Protein AF-A0A3M5JFB7-F1 (afdb_monomer_lite)

Organism: NCBI:txid34065

Structure (mmCIF, N/CA/C/O backbone):
data_AF-A0A3M5JFB7-F1
#
_entry.id   AF-A0A3M5JFB7-F1
#
loop_
_atom_site.group_PDB
_atom_site.id
_atom_site.type_symbol
_atom_site.label_atom_id
_atom_site.label_alt_id
_atom_site.label_comp_id
_atom_site.label_asym_id
_atom_site.label_entity_id
_atom_site.label_seq_id
_atom_site.pdbx_PDB_ins_code
_atom_site.Cartn_x
_atom_site.Cartn_y
_atom_site.Cartn_z
_atom_site.occupancy
_atom_site.B_iso_or_equiv
_atom_site.auth_seq_id
_atom_site.auth_comp_id
_atom_site.auth_asym_id
_atom_site.auth_atom_id
_atom_site.pdbx_PDB_model_num
ATOM 1 N N . MET A 1 1 ? 76.768 3.483 49.525 1.00 35.38 1 MET A N 1
ATOM 2 C CA . MET A 1 1 ? 76.197 4.845 49.427 1.00 35.38 1 MET A CA 1
ATOM 3 C C . MET A 1 1 ? 74.871 4.873 50.168 1.00 35.38 1 MET A C 1
ATOM 5 O O . MET A 1 1 ? 74.187 3.862 50.223 1.00 35.38 1 MET A O 1
ATOM 9 N N . ILE A 1 2 ? 74.612 5.994 50.828 1.00 27.88 2 ILE A N 1
ATOM 10 C CA . ILE A 1 2 ? 73.601 6.254 51.861 1.00 27.88 2 ILE A CA 1
ATOM 11 C C . ILE A 1 2 ? 72.226 6.562 51.220 1.00 27.88 2 ILE A C 1
ATOM 13 O O . ILE A 1 2 ? 72.230 7.298 50.245 1.00 27.88 2 ILE A O 1
ATOM 17 N N . LYS A 1 3 ? 71.147 5.966 51.791 1.00 26.53 3 LYS A N 1
ATOM 18 C CA . LYS A 1 3 ? 69.700 6.341 51.998 1.00 26.53 3 LYS A CA 1
ATOM 19 C C . LYS A 1 3 ? 69.022 7.448 51.126 1.00 26.53 3 LYS A C 1
ATOM 21 O O . LYS A 1 3 ? 69.756 8.258 50.584 1.00 26.53 3 LYS A O 1
ATOM 26 N N . PRO A 1 4 ? 67.667 7.647 51.107 1.00 40.03 4 PRO A N 1
ATOM 27 C CA . PRO A 1 4 ? 66.578 7.046 51.913 1.00 40.03 4 PRO A CA 1
ATOM 28 C C . PRO A 1 4 ? 65.247 6.690 51.178 1.00 40.03 4 PRO A C 1
ATOM 30 O O . PRO A 1 4 ? 65.018 6.988 50.013 1.00 40.03 4 PRO A O 1
ATOM 33 N N . THR A 1 5 ? 64.405 6.047 51.990 1.00 32.56 5 THR A N 1
ATOM 34 C CA . THR A 1 5 ? 62.939 5.936 52.150 1.00 32.56 5 THR A CA 1
ATOM 35 C C . THR A 1 5 ? 61.985 7.043 51.632 1.00 32.56 5 THR A C 1
ATOM 37 O O . THR A 1 5 ? 62.375 8.201 51.542 1.00 32.56 5 THR A O 1
ATOM 40 N N . GLU A 1 6 ? 60.698 6.637 51.528 1.00 32.94 6 GLU A N 1
ATOM 41 C CA . GLU A 1 6 ? 59.408 7.391 51.560 1.00 32.94 6 GLU A CA 1
ATOM 42 C C . GLU A 1 6 ? 58.849 7.880 50.198 1.00 32.94 6 GLU A C 1
ATOM 44 O O . GLU A 1 6 ? 59.588 8.389 49.373 1.00 32.94 6 GLU A O 1
ATOM 49 N N . ALA A 1 7 ? 57.559 7.736 49.843 1.00 31.77 7 ALA A N 1
ATOM 50 C CA . ALA A 1 7 ? 56.342 7.657 50.657 1.00 31.77 7 ALA A CA 1
ATOM 51 C C . ALA A 1 7 ? 55.099 7.098 49.898 1.00 31.77 7 ALA A C 1
ATOM 53 O O . ALA A 1 7 ? 54.956 7.305 48.698 1.00 31.77 7 ALA A O 1
ATOM 54 N N . LEU A 1 8 ? 54.191 6.503 50.699 1.00 30.56 8 LEU A N 1
ATOM 55 C CA . LEU A 1 8 ? 52.705 6.483 50.650 1.00 30.56 8 LEU A CA 1
ATOM 56 C C . LEU A 1 8 ? 52.003 5.788 49.457 1.00 30.56 8 LEU A C 1
ATOM 58 O O . LEU A 1 8 ? 52.036 6.261 48.332 1.00 30.56 8 LEU A O 1
ATOM 62 N N . ASN A 1 9 ? 51.437 4.587 49.632 1.00 28.08 9 ASN A N 1
ATOM 63 C CA . ASN A 1 9 ? 50.163 4.208 50.289 1.00 28.08 9 ASN A CA 1
ATOM 64 C C . ASN A 1 9 ? 48.900 4.342 49.410 1.00 28.08 9 ASN A C 1
ATOM 66 O O . ASN A 1 9 ? 48.446 5.442 49.119 1.00 28.08 9 ASN A O 1
ATOM 70 N N . SER A 1 10 ? 48.279 3.170 49.194 1.00 29.12 10 SER A N 1
ATOM 71 C CA . SER A 1 10 ? 46.835 2.876 49.101 1.00 29.12 10 SER A CA 1
ATOM 72 C C . SER A 1 10 ? 46.009 3.490 47.962 1.00 29.12 10 SER A C 1
ATOM 74 O O . SER A 1 10 ? 45.808 4.695 47.929 1.00 29.12 10 SER A O 1
ATOM 76 N N . ILE A 1 11 ? 45.408 2.628 47.126 1.00 31.12 11 ILE A N 1
ATOM 77 C CA . ILE A 1 11 ? 43.949 2.383 47.068 1.00 31.12 11 ILE A CA 1
ATOM 78 C C . ILE A 1 11 ? 43.679 1.079 46.281 1.00 31.12 11 ILE A C 1
ATOM 80 O O . ILE A 1 11 ? 43.996 0.959 45.104 1.00 31.12 11 ILE A O 1
ATOM 84 N N . ASN A 1 12 ? 43.141 0.110 47.021 1.00 30.92 12 ASN A N 1
ATOM 85 C CA . ASN A 1 12 ? 42.198 -0.968 46.706 1.00 30.92 12 ASN A CA 1
ATOM 86 C C . ASN A 1 12 ? 42.033 -1.502 45.270 1.00 30.92 12 ASN A C 1
ATOM 88 O O . ASN A 1 12 ? 41.520 -0.842 44.369 1.00 30.92 12 ASN A O 1
ATOM 92 N N . THR A 1 13 ? 42.314 -2.802 45.177 1.00 30.84 13 THR A N 1
ATOM 93 C CA . THR A 1 13 ? 41.571 -3.839 44.451 1.00 30.84 13 THR A CA 1
ATOM 94 C C . THR A 1 13 ? 40.073 -3.534 44.331 1.00 30.84 13 THR A C 1
ATOM 96 O O . THR A 1 13 ? 39.391 -3.362 45.341 1.00 30.84 13 THR A O 1
ATOM 99 N N . ILE A 1 14 ? 39.560 -3.535 43.101 1.00 32.59 14 ILE A N 1
ATOM 100 C CA . ILE A 1 14 ? 38.155 -3.826 42.812 1.00 32.59 14 ILE A CA 1
ATOM 101 C C . ILE A 1 14 ? 38.156 -4.950 41.781 1.00 32.59 14 ILE A C 1
ATOM 103 O O . ILE A 1 14 ? 38.716 -4.813 40.691 1.00 32.59 14 ILE A O 1
ATOM 107 N N . ASP A 1 15 ? 37.571 -6.065 42.197 1.00 27.19 15 ASP A N 1
ATOM 108 C CA . ASP A 1 15 ? 37.317 -7.255 41.407 1.00 27.19 15 ASP A CA 1
ATOM 109 C C . ASP A 1 15 ? 36.456 -6.906 40.186 1.00 27.19 15 ASP A C 1
ATOM 111 O O . ASP A 1 15 ? 35.377 -6.325 40.301 1.00 27.19 15 ASP A O 1
ATOM 115 N N . PHE A 1 16 ? 36.947 -7.254 38.996 1.00 30.23 16 PHE A N 1
ATOM 116 C CA . PHE A 1 16 ? 36.146 -7.247 37.778 1.00 30.23 16 PHE A CA 1
ATOM 117 C C . PHE A 1 16 ? 35.227 -8.472 37.819 1.00 30.23 16 PHE A C 1
ATOM 119 O O . PHE A 1 16 ? 35.611 -9.565 37.400 1.00 30.23 16 PHE A O 1
ATOM 126 N N . GLU A 1 17 ? 34.022 -8.290 38.360 1.00 32.03 17 GLU A N 1
ATOM 127 C CA . GLU A 1 17 ? 32.931 -9.246 38.191 1.00 32.03 17 GLU A CA 1
ATOM 128 C C . GLU A 1 17 ? 32.663 -9.467 36.697 1.00 32.03 17 GLU A C 1
ATOM 130 O O . GLU A 1 17 ? 32.582 -8.537 35.887 1.00 32.03 17 GLU A O 1
ATOM 135 N N . SER A 1 18 ? 32.582 -10.746 36.343 1.00 32.62 18 SER A N 1
ATOM 136 C CA . SER A 1 18 ? 32.319 -11.251 35.008 1.00 32.62 18 SER A CA 1
ATOM 137 C C . SER A 1 18 ? 30.997 -10.705 34.478 1.00 32.62 18 SER A C 1
ATOM 139 O O . SER A 1 18 ? 29.937 -10.977 35.035 1.00 32.62 18 SER A O 1
ATOM 141 N N . SER A 1 19 ? 31.055 -9.978 33.365 1.00 33.59 19 SER A N 1
ATOM 142 C CA . SER A 1 19 ? 29.865 -9.692 32.571 1.00 33.59 19 SER A CA 1
ATOM 143 C C . SER A 1 19 ? 29.414 -10.983 31.894 1.00 33.59 19 SER A C 1
ATOM 145 O O . SER A 1 19 ? 30.100 -11.519 31.022 1.00 33.59 19 SER A O 1
ATOM 147 N N . ASP A 1 20 ? 28.263 -11.485 32.330 1.00 30.95 20 ASP A N 1
ATOM 148 C CA . ASP A 1 20 ? 27.539 -12.576 31.695 1.00 30.95 20 ASP A CA 1
ATOM 149 C C . ASP A 1 20 ? 27.257 -12.226 30.230 1.00 30.95 20 ASP A C 1
ATOM 151 O O . ASP A 1 20 ? 26.394 -11.410 29.898 1.00 30.95 20 ASP A O 1
ATOM 155 N N . ILE A 1 21 ? 28.000 -12.860 29.325 1.00 36.28 21 ILE A N 1
ATOM 156 C CA . ILE A 1 21 ? 27.661 -12.903 27.907 1.00 36.28 21 ILE A CA 1
ATOM 157 C C . ILE A 1 21 ? 26.482 -13.872 27.792 1.00 36.28 21 ILE A C 1
ATOM 159 O O . ILE A 1 21 ? 26.669 -15.082 27.659 1.00 36.28 21 ILE A O 1
ATOM 163 N N . SER A 1 22 ? 25.256 -13.354 27.880 1.00 35.53 22 SER A N 1
ATOM 164 C CA . SER A 1 22 ? 24.057 -14.142 27.606 1.00 35.53 22 SER A CA 1
ATOM 165 C C . SER A 1 22 ? 24.021 -14.469 26.110 1.00 35.53 22 SER A C 1
ATOM 167 O O . SER A 1 22 ? 23.646 -13.643 25.273 1.00 35.53 22 SER A O 1
ATOM 169 N N . PHE A 1 23 ? 24.447 -15.675 25.750 1.00 37.41 23 PHE A N 1
ATOM 170 C CA . PHE A 1 23 ? 24.182 -16.219 24.426 1.00 37.41 23 PHE A CA 1
ATOM 171 C C . PHE A 1 23 ? 22.673 -16.403 24.270 1.00 37.41 23 PHE A C 1
ATOM 173 O O . PHE A 1 23 ? 22.035 -17.047 25.104 1.00 37.41 23 PHE A O 1
ATOM 180 N N . ALA A 1 24 ? 22.128 -15.815 23.204 1.00 32.69 24 ALA A N 1
ATOM 181 C CA . ALA A 1 24 ? 20.729 -15.945 22.828 1.00 32.69 24 ALA A CA 1
ATOM 182 C C . ALA A 1 24 ? 20.321 -17.425 22.799 1.00 32.69 24 ALA A C 1
ATOM 184 O O . ALA A 1 24 ? 21.047 -18.276 22.272 1.00 32.69 24 ALA A O 1
ATOM 185 N N . SER A 1 25 ? 19.170 -17.735 23.390 1.00 36.66 25 SER A N 1
ATOM 186 C CA . SER A 1 25 ? 18.676 -19.108 23.466 1.00 36.66 25 SER A CA 1
ATOM 187 C C . SER A 1 25 ? 18.330 -19.628 22.059 1.00 36.66 25 SER A C 1
ATOM 189 O O . SER A 1 25 ? 17.902 -18.851 21.204 1.00 36.66 25 SER A O 1
ATOM 191 N N . PRO A 1 26 ? 18.448 -20.939 21.774 1.00 40.22 26 PRO A N 1
ATOM 192 C CA . PRO A 1 26 ? 18.102 -21.506 20.464 1.00 40.22 26 PRO A CA 1
ATOM 193 C C . PRO A 1 26 ? 16.662 -21.212 20.002 1.00 40.22 26 PRO A C 1
ATOM 195 O O . PRO A 1 26 ? 16.391 -21.212 18.805 1.00 40.22 26 PRO A O 1
ATOM 198 N N . SER A 1 27 ? 15.751 -20.912 20.933 1.00 45.56 27 SER A N 1
ATOM 199 C CA . SER A 1 27 ? 14.384 -20.441 20.668 1.00 45.56 27 SER A CA 1
ATOM 200 C C . SER A 1 27 ? 14.305 -19.009 20.120 1.00 45.56 27 SER A C 1
ATOM 202 O O . SER A 1 27 ? 13.368 -18.699 19.394 1.00 45.56 27 SER A O 1
ATOM 204 N N . GLU A 1 28 ? 15.291 -18.149 20.388 1.00 40.09 28 GLU A N 1
ATOM 205 C CA . GLU A 1 28 ? 15.400 -16.797 19.803 1.00 40.09 28 GLU A CA 1
ATOM 206 C C . GLU A 1 28 ? 15.986 -16.826 18.378 1.00 40.09 28 GLU A C 1
ATOM 208 O O . GLU A 1 28 ? 15.865 -15.862 17.620 1.00 40.09 28 GLU A O 1
ATOM 213 N N . ILE A 1 29 ? 16.573 -17.964 17.987 1.00 40.81 29 ILE A N 1
ATOM 214 C CA . ILE A 1 29 ? 17.007 -18.302 16.623 1.00 40.81 29 ILE A CA 1
ATOM 215 C C . ILE A 1 29 ? 16.044 -19.339 16.018 1.00 40.81 29 ILE A C 1
ATOM 217 O O . ILE A 1 29 ? 16.409 -20.122 15.141 1.00 40.81 29 ILE A O 1
ATOM 221 N N . ALA A 1 30 ? 14.782 -19.356 16.453 1.00 35.53 30 ALA A N 1
ATOM 222 C CA . ALA A 1 30 ? 13.733 -20.004 15.685 1.00 35.53 30 ALA A CA 1
ATOM 223 C C . ALA A 1 30 ? 13.471 -19.144 14.440 1.00 35.53 30 ALA A C 1
ATOM 225 O O . ALA A 1 30 ? 12.567 -18.312 14.390 1.00 35.53 30 ALA A O 1
ATOM 226 N N . LEU A 1 31 ? 14.329 -19.307 13.431 1.00 37.41 31 LEU A N 1
ATOM 227 C CA . LEU A 1 31 ? 14.027 -18.899 12.071 1.00 37.41 31 LEU A CA 1
ATOM 228 C C . LEU A 1 31 ? 12.734 -19.631 11.717 1.00 37.41 31 LEU A C 1
ATOM 230 O O . LEU A 1 31 ? 12.743 -20.852 11.568 1.00 37.41 31 LEU A O 1
ATOM 234 N N . ASP A 1 32 ? 11.619 -18.910 11.647 1.00 40.84 32 ASP A N 1
ATOM 235 C CA . ASP A 1 32 ? 10.390 -19.474 11.116 1.00 40.84 32 ASP A CA 1
ATOM 236 C C . ASP A 1 32 ? 10.661 -19.853 9.653 1.00 40.84 32 ASP A C 1
ATOM 238 O O . ASP A 1 32 ? 10.664 -19.024 8.736 1.00 40.84 32 ASP A O 1
ATOM 242 N N . LEU A 1 33 ? 10.964 -21.132 9.439 1.00 34.94 33 LEU A N 1
ATOM 243 C CA . LEU A 1 33 ? 11.259 -21.688 8.128 1.00 34.94 33 LEU A CA 1
ATOM 244 C C . LEU A 1 33 ? 10.043 -21.542 7.194 1.00 34.94 33 LEU A C 1
ATOM 246 O O . LEU A 1 33 ? 10.232 -21.486 5.979 1.00 34.94 33 LEU A O 1
ATOM 250 N N . HIS A 1 34 ? 8.824 -21.366 7.729 1.00 38.00 34 HIS A N 1
ATOM 251 C CA . HIS A 1 34 ? 7.638 -21.027 6.943 1.00 38.00 34 HIS A CA 1
ATOM 252 C C . HIS A 1 34 ? 7.557 -19.539 6.568 1.00 38.00 34 HIS A C 1
ATOM 254 O O . HIS A 1 34 ? 7.072 -19.234 5.480 1.00 38.00 34 HIS A O 1
ATOM 260 N N . ALA A 1 35 ? 8.106 -18.613 7.361 1.00 39.28 35 ALA A N 1
ATOM 261 C CA . ALA A 1 35 ? 8.240 -17.203 6.962 1.00 39.28 35 ALA A CA 1
ATOM 262 C C . ALA A 1 35 ? 9.213 -17.017 5.780 1.00 39.28 35 ALA A C 1
ATOM 264 O O . ALA A 1 35 ? 9.063 -16.098 4.975 1.00 39.28 35 ALA A O 1
ATOM 265 N N . THR A 1 36 ? 10.180 -17.931 5.629 1.00 33.03 36 THR A N 1
ATOM 266 C CA . THR A 1 36 ? 11.077 -18.005 4.458 1.00 33.03 36 THR A CA 1
ATOM 267 C C . THR A 1 36 ? 10.551 -18.904 3.334 1.00 33.03 36 THR A C 1
ATOM 269 O O . THR A 1 36 ? 11.193 -19.020 2.283 1.00 33.03 36 THR A O 1
ATOM 272 N N . ALA A 1 37 ? 9.384 -19.535 3.518 1.00 29.08 37 ALA A N 1
ATOM 273 C CA . ALA A 1 37 ? 8.811 -20.411 2.510 1.00 29.08 37 ALA A CA 1
ATOM 274 C C . ALA A 1 37 ? 8.465 -19.613 1.249 1.00 29.08 37 ALA A C 1
ATOM 276 O O . ALA A 1 37 ? 7.778 -18.589 1.263 1.00 29.08 37 ALA A O 1
ATOM 277 N N . ARG A 1 38 ? 8.972 -20.114 0.123 1.00 42.31 38 ARG A N 1
ATOM 278 C CA . ARG A 1 38 ? 8.771 -19.548 -1.207 1.00 42.31 38 ARG A CA 1
ATOM 279 C C . ARG A 1 38 ? 7.286 -19.629 -1.564 1.00 42.31 38 ARG A C 1
ATOM 281 O O . ARG A 1 38 ? 6.838 -20.658 -2.057 1.00 42.31 38 ARG A O 1
ATOM 288 N N . SER A 1 39 ? 6.531 -18.541 -1.410 1.00 41.34 39 SER A N 1
ATOM 289 C CA . SER A 1 39 ? 5.315 -18.366 -2.213 1.00 41.34 39 SER A CA 1
ATOM 290 C C . SER A 1 39 ? 5.750 -17.921 -3.606 1.00 41.34 39 SER A C 1
ATOM 292 O O . SER A 1 39 ? 5.726 -16.744 -3.960 1.00 41.34 39 SER A O 1
ATOM 294 N N . ALA A 1 40 ? 6.276 -18.867 -4.387 1.00 43.44 40 ALA A N 1
ATOM 295 C CA . ALA A 1 40 ? 6.583 -18.599 -5.779 1.00 43.44 40 ALA A CA 1
ATOM 296 C C . ALA A 1 40 ? 5.288 -18.139 -6.457 1.00 43.44 40 ALA A C 1
ATOM 298 O O . ALA A 1 40 ? 4.276 -18.832 -6.509 1.00 43.44 40 ALA A O 1
ATOM 299 N N . ALA A 1 41 ? 5.344 -16.893 -6.894 1.00 53.41 41 ALA A N 1
ATOM 300 C CA . ALA A 1 41 ? 4.304 -16.086 -7.486 1.00 53.41 41 ALA A CA 1
ATOM 301 C C . ALA A 1 41 ? 3.969 -16.532 -8.920 1.00 53.41 41 ALA A C 1
ATOM 303 O O . ALA A 1 41 ? 3.937 -15.716 -9.846 1.00 53.41 41 ALA A O 1
ATOM 304 N N . GLU A 1 42 ? 3.740 -17.828 -9.116 1.00 65.56 42 GLU A N 1
ATOM 305 C CA . GLU A 1 42 ? 3.408 -18.382 -10.421 1.00 65.56 42 GLU A CA 1
ATOM 306 C C . GLU A 1 42 ? 2.079 -17.776 -10.903 1.00 65.56 42 GLU A C 1
ATOM 308 O O . GLU A 1 42 ? 1.089 -17.713 -10.173 1.00 65.56 42 GLU A O 1
ATOM 313 N N . GLY A 1 43 ? 2.095 -17.174 -12.094 1.00 75.75 43 GLY A N 1
ATOM 314 C CA . GLY A 1 43 ? 0.937 -16.487 -12.678 1.00 75.75 43 GLY A CA 1
ATOM 315 C C . GLY A 1 43 ? 0.574 -15.114 -12.085 1.00 75.75 43 GLY A C 1
ATOM 316 O O . GLY A 1 43 ? -0.301 -14.438 -12.628 1.00 75.75 43 GLY A O 1
ATOM 317 N N . ARG A 1 44 ? 1.233 -14.628 -11.018 1.00 85.69 44 ARG A N 1
ATOM 318 C CA . ARG A 1 44 ? 0.911 -13.304 -10.425 1.00 85.69 44 ARG A CA 1
ATOM 319 C C . ARG A 1 44 ? 1.497 -12.122 -11.183 1.00 85.69 44 ARG A C 1
ATOM 321 O O . ARG A 1 44 ? 0.972 -11.008 -11.088 1.00 85.69 44 ARG A O 1
ATOM 328 N N . ILE A 1 45 ? 2.590 -12.348 -11.904 1.00 89.75 45 ILE A N 1
ATOM 329 C CA . ILE A 1 45 ? 3.216 -11.363 -12.780 1.00 89.75 45 ILE A CA 1
ATOM 330 C C . ILE A 1 45 ? 3.291 -11.965 -14.171 1.00 89.75 45 ILE A C 1
ATOM 332 O O . ILE A 1 45 ? 3.827 -13.052 -14.355 1.00 89.75 45 ILE A O 1
ATOM 336 N N . PHE A 1 46 ? 2.752 -11.252 -15.150 1.00 91.62 46 PHE A N 1
ATOM 337 C CA . PHE A 1 46 ? 2.752 -11.692 -16.538 1.00 91.62 46 PHE A CA 1
ATOM 338 C C . PHE A 1 46 ? 2.675 -10.494 -17.476 1.00 91.62 46 PHE A C 1
ATOM 340 O O . PHE A 1 46 ? 2.385 -9.365 -17.066 1.00 91.62 46 PHE A O 1
ATOM 347 N N . TRP A 1 47 ? 2.941 -10.740 -18.752 1.00 93.19 47 TRP A N 1
ATOM 348 C CA . TRP A 1 47 ? 2.783 -9.745 -19.800 1.00 93.19 47 TRP A CA 1
ATOM 349 C C . TRP A 1 47 ? 1.453 -9.937 -20.519 1.00 93.19 47 TRP A C 1
ATOM 351 O O . TRP A 1 47 ? 1.104 -11.044 -20.908 1.00 93.19 47 TRP A O 1
ATOM 361 N N . GLU A 1 48 ? 0.735 -8.838 -20.716 1.00 91.12 48 GLU A N 1
ATOM 362 C CA . GLU A 1 48 ? -0.420 -8.752 -21.607 1.00 91.12 48 GLU A CA 1
ATOM 363 C C . GLU A 1 48 ? -0.093 -7.674 -22.646 1.00 91.12 48 GLU A C 1
ATOM 365 O O . GLU A 1 48 ? 0.036 -6.488 -22.320 1.00 91.12 48 GLU A O 1
ATOM 370 N N . ASP A 1 49 ? 0.168 -8.099 -23.883 1.00 88.31 49 ASP A N 1
ATOM 371 C CA . ASP A 1 49 ? 0.683 -7.281 -24.985 1.00 88.31 49 ASP A CA 1
ATOM 372 C C . ASP A 1 49 ? 1.951 -6.483 -24.639 1.00 88.31 49 ASP A C 1
ATOM 374 O O . ASP A 1 49 ? 3.078 -6.977 -24.706 1.00 88.31 49 ASP A O 1
ATOM 378 N N . ASN A 1 50 ? 1.769 -5.202 -24.315 1.00 92.19 50 ASN A N 1
ATOM 379 C CA . ASN A 1 50 ? 2.810 -4.235 -23.989 1.00 92.19 50 ASN A CA 1
ATOM 380 C C . ASN A 1 50 ? 2.711 -3.792 -22.527 1.00 92.19 50 ASN A C 1
ATOM 382 O O . ASN A 1 50 ? 3.219 -2.728 -22.175 1.00 92.19 50 ASN A O 1
ATOM 386 N N . LYS A 1 51 ? 2.002 -4.533 -21.676 1.00 94.31 51 LYS A N 1
ATOM 387 C CA . LYS A 1 51 ? 1.744 -4.162 -20.290 1.00 94.31 51 LYS A CA 1
ATOM 388 C C . LYS A 1 51 ? 2.211 -5.270 -19.357 1.00 94.31 51 LYS A C 1
ATOM 390 O O . LYS A 1 51 ? 1.769 -6.406 -19.466 1.00 94.31 51 LYS A O 1
ATOM 395 N N . LEU A 1 52 ? 3.077 -4.909 -18.417 1.00 95.00 52 LEU A N 1
ATOM 396 C CA . LEU A 1 52 ? 3.425 -5.772 -17.298 1.00 95.00 52 LEU A CA 1
ATOM 397 C C . LEU A 1 52 ? 2.265 -5.733 -16.303 1.00 95.00 52 LEU A C 1
ATOM 399 O O . LEU A 1 52 ? 1.991 -4.687 -15.700 1.00 95.00 52 LEU A O 1
ATOM 403 N N . ILE A 1 53 ? 1.561 -6.849 -16.170 1.00 92.25 53 ILE A N 1
ATOM 404 C CA . ILE A 1 53 ? 0.483 -7.044 -15.209 1.00 92.25 53 ILE A CA 1
ATOM 405 C C . ILE A 1 53 ? 1.068 -7.636 -13.934 1.00 92.25 53 ILE A C 1
ATOM 407 O O . ILE A 1 53 ? 1.927 -8.509 -13.966 1.00 92.25 53 ILE A O 1
ATOM 411 N N . MET A 1 54 ? 0.603 -7.119 -12.802 1.00 90.38 54 MET A N 1
ATOM 412 C CA . MET A 1 54 ? 0.999 -7.556 -11.471 1.00 90.38 54 MET A CA 1
ATOM 413 C C . MET A 1 54 ? -0.283 -7.629 -10.653 1.00 90.38 54 MET A C 1
ATOM 415 O O . MET A 1 54 ? -0.889 -6.589 -10.370 1.00 90.38 54 MET A O 1
ATOM 419 N N . LEU A 1 55 ? -0.758 -8.836 -10.358 1.00 88.50 55 LEU A N 1
ATOM 420 C CA . LEU A 1 55 ? -2.047 -9.026 -9.699 1.00 88.50 55 LEU A CA 1
ATOM 421 C C . LEU A 1 55 ? -2.069 -8.295 -8.347 1.00 88.50 55 LEU A C 1
ATOM 423 O O . LEU A 1 55 ? -1.084 -8.239 -7.620 1.00 88.50 55 LEU A O 1
ATOM 427 N N . GLY A 1 56 ? -3.184 -7.621 -8.054 1.00 81.38 56 GLY A N 1
ATOM 428 C CA . GLY A 1 56 ? -3.328 -6.793 -6.848 1.00 81.38 56 GLY A CA 1
ATOM 429 C C . GLY A 1 56 ? -2.571 -5.458 -6.853 1.00 81.38 56 GLY A C 1
ATOM 430 O O . GLY A 1 56 ? -2.822 -4.630 -5.977 1.00 81.38 56 GLY A O 1
ATOM 431 N N . LYS A 1 57 ? -1.708 -5.198 -7.842 1.00 83.19 57 LYS A N 1
ATOM 432 C CA . LYS A 1 57 ? -0.880 -3.986 -7.943 1.00 83.19 57 LYS A CA 1
ATOM 433 C C . LYS A 1 57 ? -1.174 -3.218 -9.235 1.00 83.19 57 LYS A C 1
ATOM 435 O O . LYS A 1 57 ? -1.930 -3.648 -10.106 1.00 83.19 57 LYS A O 1
ATOM 440 N N . LEU A 1 58 ? -0.616 -2.013 -9.343 1.00 81.62 58 LEU A N 1
ATOM 441 C CA . LEU A 1 58 ? -0.720 -1.224 -10.569 1.00 81.62 58 LEU A CA 1
ATOM 442 C C . LEU A 1 58 ? 0.279 -1.763 -11.600 1.00 81.62 58 LEU A C 1
ATOM 444 O O . LEU A 1 58 ? 1.485 -1.715 -11.363 1.00 81.62 58 LEU A O 1
ATOM 448 N N . GLY A 1 59 ? -0.220 -2.236 -12.742 1.00 87.38 59 GLY A N 1
ATOM 449 C CA . GLY A 1 59 ? 0.629 -2.663 -13.856 1.00 87.38 59 GLY A CA 1
ATOM 450 C C . GLY A 1 59 ? 1.374 -1.505 -14.534 1.00 87.38 59 GLY A C 1
ATOM 451 O O . GLY A 1 59 ? 1.070 -0.327 -14.321 1.00 87.38 59 GLY A O 1
ATOM 452 N N . VAL A 1 60 ? 2.332 -1.838 -15.399 1.00 92.69 60 VAL A N 1
ATOM 453 C CA . VAL A 1 60 ? 3.150 -0.866 -16.143 1.00 92.69 60 VAL A CA 1
ATOM 454 C C . VAL A 1 60 ? 2.915 -1.044 -17.634 1.00 92.69 60 VAL A C 1
ATOM 456 O O . VAL A 1 60 ? 3.293 -2.056 -18.209 1.00 92.69 60 VAL A O 1
ATOM 459 N N . SER A 1 61 ? 2.305 -0.050 -18.285 1.00 93.19 61 SER A N 1
ATOM 460 C CA . SER A 1 61 ? 2.276 -0.014 -19.752 1.00 93.19 61 SER A CA 1
ATOM 461 C C . SER A 1 61 ? 3.645 0.403 -20.276 1.00 93.19 61 SER A C 1
ATOM 463 O O . SER A 1 61 ? 4.115 1.495 -19.955 1.00 93.19 61 SER A O 1
ATOM 465 N N . CYS A 1 62 ? 4.235 -0.453 -21.098 1.00 91.94 62 CYS A N 1
ATOM 466 C CA . CYS A 1 62 ? 5.533 -0.336 -21.748 1.00 91.94 62 CYS A CA 1
ATOM 467 C C . CYS A 1 62 ? 5.412 -0.044 -23.248 1.00 91.94 62 CYS A C 1
ATOM 469 O O . CYS A 1 62 ? 6.378 -0.224 -23.979 1.00 91.94 62 CYS A O 1
ATOM 471 N N . LYS A 1 63 ? 4.262 0.475 -23.713 1.00 89.00 63 LYS A N 1
ATOM 472 C CA . LYS A 1 63 ? 4.060 0.856 -25.125 1.00 89.00 63 LYS A CA 1
ATOM 473 C C . LYS A 1 63 ? 5.227 1.688 -25.669 1.00 89.00 63 LYS A C 1
ATOM 475 O O . LYS A 1 63 ? 5.713 1.385 -26.743 1.00 89.00 63 LYS A O 1
ATOM 480 N N . TYR A 1 64 ? 5.695 2.681 -24.905 1.00 84.94 64 TYR A N 1
ATOM 481 C CA . TYR A 1 64 ? 6.827 3.544 -25.275 1.00 84.94 64 TYR A CA 1
ATOM 482 C C . TYR A 1 64 ? 8.197 2.861 -25.208 1.00 84.94 64 TYR A C 1
ATOM 484 O O . TYR A 1 64 ? 9.098 3.256 -25.934 1.00 84.94 64 TYR A O 1
ATOM 492 N N . LEU A 1 65 ? 8.357 1.865 -24.333 1.00 87.62 65 LEU A N 1
ATOM 493 C CA . LEU A 1 65 ? 9.604 1.109 -24.222 1.00 87.62 65 LEU A CA 1
ATOM 494 C C . LEU A 1 65 ? 9.796 0.226 -25.458 1.00 87.62 65 LEU A C 1
ATOM 496 O O . LEU A 1 65 ? 10.888 0.162 -26.001 1.00 87.62 65 LEU A O 1
ATOM 500 N N . PHE A 1 66 ? 8.712 -0.399 -25.922 1.00 89.75 66 PHE A N 1
ATOM 501 C CA . PHE A 1 66 ? 8.747 -1.384 -27.000 1.00 89.75 66 PHE A CA 1
ATOM 502 C C . PHE A 1 66 ? 8.575 -0.805 -28.409 1.00 89.75 66 PHE A C 1
ATOM 504 O O . PHE A 1 66 ? 8.599 -1.577 -29.357 1.00 89.75 66 PHE A O 1
ATOM 511 N N . VAL A 1 67 ? 8.417 0.517 -28.581 1.00 86.88 67 VAL A N 1
ATOM 512 C CA . VAL A 1 67 ? 8.180 1.135 -29.912 1.00 86.88 67 VAL A CA 1
ATOM 513 C C . VAL A 1 67 ? 9.250 0.743 -30.931 1.00 86.88 67 VAL A C 1
ATOM 515 O O . VAL A 1 67 ? 8.948 0.594 -32.108 1.00 86.88 67 VAL A O 1
ATOM 518 N N . HIS A 1 68 ? 10.486 0.583 -30.469 1.00 83.12 68 HIS A N 1
ATOM 519 C CA . HIS A 1 68 ? 11.655 0.348 -31.311 1.00 83.12 68 HIS A CA 1
ATOM 520 C C . HIS A 1 68 ? 12.298 -1.023 -31.085 1.00 83.12 68 HIS A C 1
ATOM 522 O O . HIS A 1 68 ? 13.359 -1.303 -31.639 1.00 83.12 68 HIS A O 1
ATOM 528 N N . PHE A 1 69 ? 11.657 -1.873 -30.278 1.00 87.06 69 PHE A N 1
ATOM 529 C CA . PHE A 1 69 ? 12.115 -3.239 -30.070 1.00 87.06 69 PHE A CA 1
ATOM 530 C C . PHE A 1 69 ? 11.685 -4.078 -31.264 1.00 87.06 69 PHE A C 1
ATOM 532 O O . PHE A 1 69 ? 10.521 -4.031 -31.669 1.00 87.06 69 PHE A O 1
ATOM 539 N N . SER A 1 70 ? 12.604 -4.886 -31.789 1.00 87.56 70 SER A N 1
ATOM 540 C CA . SER A 1 70 ? 12.201 -5.993 -32.649 1.00 87.56 70 SER A CA 1
ATOM 541 C C . SER A 1 70 ? 11.367 -7.000 -31.835 1.00 87.56 70 SER A C 1
ATOM 543 O O . SER A 1 70 ? 11.455 -7.011 -30.596 1.00 87.56 70 SER A O 1
ATOM 545 N N . PRO A 1 71 ? 10.551 -7.848 -32.484 1.00 90.06 71 PRO A N 1
ATOM 546 C CA . PRO A 1 71 ? 9.797 -8.893 -31.794 1.00 90.06 71 PRO A CA 1
ATOM 547 C C . PRO A 1 71 ? 10.674 -9.768 -30.886 1.00 90.06 71 PRO A C 1
ATOM 549 O O . PRO A 1 71 ? 10.274 -10.076 -29.765 1.00 90.06 71 PRO A O 1
ATOM 552 N N . GLU A 1 72 ? 11.895 -10.082 -31.320 1.00 90.69 72 GLU A N 1
ATOM 553 C CA . GLU A 1 72 ? 12.860 -10.910 -30.588 1.00 90.69 72 GLU A CA 1
ATOM 554 C C . GLU A 1 72 ? 13.372 -10.205 -29.326 1.00 90.69 72 GLU A C 1
ATOM 556 O O . GLU A 1 72 ? 13.417 -10.801 -28.250 1.00 90.69 72 GLU A O 1
ATOM 561 N N . ILE A 1 73 ? 13.712 -8.914 -29.426 1.00 89.94 73 ILE A N 1
ATOM 562 C CA . ILE A 1 73 ? 14.168 -8.119 -28.275 1.00 89.94 73 ILE A CA 1
ATOM 563 C C . ILE A 1 73 ? 13.026 -7.945 -27.271 1.00 89.94 73 ILE A C 1
ATOM 565 O O . ILE A 1 73 ? 13.243 -8.034 -26.060 1.00 89.94 73 ILE A O 1
ATOM 569 N N . LYS A 1 74 ? 11.800 -7.719 -27.757 1.00 92.06 74 LYS A N 1
ATOM 570 C CA . LYS A 1 74 ? 10.608 -7.634 -26.906 1.00 92.06 74 LYS A CA 1
ATOM 571 C C . LYS A 1 74 ? 10.381 -8.930 -26.144 1.00 92.06 74 LYS A C 1
ATOM 573 O O . LYS A 1 74 ? 10.269 -8.876 -24.922 1.00 92.06 74 LYS A O 1
ATOM 578 N N . ASP A 1 75 ? 10.340 -10.061 -26.836 1.00 92.75 75 ASP A N 1
ATOM 579 C CA . ASP A 1 75 ? 10.167 -11.369 -26.206 1.00 92.75 75 ASP A CA 1
ATOM 580 C C . ASP A 1 75 ? 11.279 -11.650 -25.179 1.00 92.75 75 ASP A C 1
ATOM 582 O O . ASP A 1 75 ? 11.005 -12.001 -24.030 1.00 92.75 75 ASP A O 1
ATOM 586 N N . SER A 1 76 ? 12.533 -11.375 -25.546 1.00 94.06 76 SER A N 1
ATOM 587 C CA . SER A 1 76 ? 13.692 -11.503 -24.661 1.00 94.06 76 SER A CA 1
ATOM 588 C C . SER A 1 76 ? 13.562 -10.651 -23.391 1.00 94.06 76 SER A C 1
ATOM 590 O O . SER A 1 76 ? 13.724 -11.166 -22.285 1.00 94.06 76 SER A O 1
ATOM 592 N N . PHE A 1 77 ? 13.186 -9.372 -23.512 1.00 94.62 77 PHE A N 1
ATOM 593 C CA . PHE A 1 77 ? 12.953 -8.496 -22.358 1.00 94.62 77 PHE A CA 1
ATOM 594 C C . PHE A 1 77 ? 11.823 -9.012 -21.465 1.00 94.62 77 PHE A C 1
ATOM 596 O O . PHE A 1 77 ? 11.915 -8.964 -20.234 1.00 94.62 77 PHE A O 1
ATOM 603 N N . GLN A 1 78 ? 10.731 -9.478 -22.077 1.00 94.81 78 GLN A N 1
ATOM 604 C CA . GLN A 1 78 ? 9.573 -9.986 -21.354 1.00 94.81 78 GLN A CA 1
ATOM 605 C C . GLN A 1 78 ? 9.940 -11.238 -20.556 1.00 94.81 78 GLN A C 1
ATOM 607 O O . GLN A 1 78 ? 9.673 -11.275 -19.351 1.00 94.81 78 GLN A O 1
ATOM 612 N N . ARG A 1 79 ? 10.632 -12.198 -21.182 1.00 94.00 79 ARG A N 1
ATOM 613 C CA . ARG A 1 79 ? 11.163 -13.397 -20.521 1.00 94.00 79 ARG A CA 1
ATOM 614 C C . ARG A 1 79 ? 12.170 -13.056 -19.431 1.00 94.00 79 ARG A C 1
ATOM 616 O O . ARG A 1 79 ? 12.026 -13.563 -18.324 1.00 94.00 79 ARG A O 1
ATOM 623 N N . ALA A 1 80 ? 13.119 -12.157 -19.691 1.00 95.25 80 ALA A N 1
ATOM 624 C CA . ALA A 1 80 ? 14.100 -11.731 -18.695 1.00 95.25 80 ALA A CA 1
ATOM 625 C C . ALA A 1 80 ? 13.432 -11.068 -17.483 1.00 95.25 80 ALA A C 1
ATOM 627 O O . ALA A 1 80 ? 13.783 -11.366 -16.350 1.00 95.25 80 ALA A O 1
ATOM 628 N N . SER A 1 81 ? 12.415 -10.227 -17.696 1.00 94.75 81 SER A N 1
ATOM 629 C CA . SER A 1 81 ? 11.669 -9.579 -16.605 1.00 94.75 81 SER A CA 1
ATOM 630 C C . SER A 1 81 ? 10.974 -10.591 -15.691 1.00 94.75 81 SER A C 1
ATOM 632 O O . SER A 1 81 ? 11.023 -10.452 -14.470 1.00 94.75 81 SER A O 1
ATOM 634 N N . ILE A 1 82 ? 10.322 -11.603 -16.275 1.00 93.12 82 ILE A N 1
ATOM 635 C CA . ILE A 1 82 ? 9.632 -12.652 -15.514 1.00 93.12 82 ILE A CA 1
ATOM 636 C C . ILE A 1 82 ? 10.640 -13.600 -14.857 1.00 93.12 82 ILE A C 1
ATOM 638 O O . ILE A 1 82 ? 10.502 -13.900 -13.676 1.00 93.12 82 ILE A O 1
ATOM 642 N N . GLY A 1 83 ? 11.685 -14.012 -15.579 1.00 92.06 83 GLY A N 1
ATOM 643 C CA . GLY A 1 83 ? 12.751 -14.870 -15.061 1.00 92.06 83 GLY A CA 1
ATOM 644 C C . GLY A 1 83 ? 13.504 -14.234 -13.894 1.00 92.06 83 GLY A C 1
ATOM 645 O O . GLY A 1 83 ? 13.697 -14.876 -12.867 1.00 92.06 83 GLY A O 1
ATOM 646 N N . TYR A 1 84 ? 13.843 -12.946 -13.994 1.00 92.06 84 TYR A N 1
ATOM 647 C CA . TYR A 1 84 ? 14.536 -12.211 -12.933 1.00 92.06 84 TYR A CA 1
ATOM 648 C C . TYR A 1 84 ? 13.718 -12.183 -11.633 1.00 92.06 84 TYR A C 1
ATOM 650 O O . TYR A 1 84 ? 14.252 -12.371 -10.541 1.00 92.06 84 TYR A O 1
ATOM 658 N N . PHE A 1 85 ? 12.400 -12.020 -11.752 1.00 88.56 85 PHE A N 1
ATOM 659 C CA . PHE A 1 85 ? 11.483 -12.107 -10.621 1.00 88.56 85 PHE A CA 1
ATOM 660 C C . PHE A 1 85 ? 11.330 -13.539 -10.086 1.00 88.56 85 PHE A C 1
ATOM 662 O O . PHE A 1 85 ? 11.503 -13.756 -8.888 1.00 88.56 85 PHE A O 1
ATOM 669 N N . ASN A 1 86 ? 11.060 -14.519 -10.952 1.00 86.81 86 ASN A N 1
ATOM 670 C CA . ASN A 1 86 ? 10.856 -15.917 -10.553 1.00 86.81 86 ASN A CA 1
ATOM 671 C C . ASN A 1 86 ? 12.107 -16.533 -9.904 1.00 86.81 86 ASN A C 1
ATOM 673 O O . ASN A 1 86 ? 11.988 -17.369 -9.012 1.00 86.81 86 ASN A O 1
ATOM 677 N N . ASN A 1 87 ? 13.299 -16.067 -10.285 1.00 86.62 87 ASN A N 1
ATOM 678 C CA . ASN A 1 87 ? 14.574 -16.465 -9.687 1.00 86.62 87 ASN A CA 1
ATOM 679 C C . ASN A 1 87 ? 14.854 -15.777 -8.335 1.00 86.62 87 ASN A C 1
ATOM 681 O O . ASN A 1 87 ? 15.954 -15.910 -7.797 1.00 86.62 87 ASN A O 1
ATOM 685 N N . GLY A 1 88 ? 13.900 -15.007 -7.798 1.00 81.44 88 GLY A N 1
ATOM 686 C CA . GLY A 1 88 ? 14.009 -14.332 -6.504 1.00 81.44 88 GLY A CA 1
ATOM 687 C C . GLY A 1 88 ? 15.003 -13.169 -6.472 1.00 81.44 88 GLY A C 1
ATOM 688 O O . GLY A 1 88 ? 15.323 -12.690 -5.388 1.00 81.44 88 GLY A O 1
ATOM 689 N N . GLN A 1 89 ? 15.486 -12.701 -7.630 1.00 84.94 89 GLN A N 1
ATOM 690 C CA . GLN A 1 89 ? 16.478 -11.619 -7.714 1.00 84.94 89 GLN A CA 1
ATOM 691 C C . GLN A 1 89 ? 15.872 -10.246 -7.409 1.00 84.94 89 GLN A C 1
ATOM 693 O O . GLN A 1 89 ? 16.584 -9.285 -7.123 1.00 84.94 89 GLN A O 1
ATOM 698 N N . VAL A 1 90 ? 14.545 -10.126 -7.497 1.00 87.12 90 VAL A N 1
ATOM 699 C CA . VAL A 1 90 ? 13.843 -8.870 -7.264 1.00 87.12 90 VAL A CA 1
ATOM 700 C C . VAL A 1 90 ? 12.432 -9.098 -6.734 1.00 87.12 90 VAL A C 1
ATOM 702 O O . VAL A 1 90 ? 11.746 -10.030 -7.142 1.00 87.12 90 VAL A O 1
ATOM 705 N N . SER A 1 91 ? 11.954 -8.189 -5.880 1.00 84.50 91 SER A N 1
ATOM 706 C CA . SER A 1 91 ? 10.547 -8.161 -5.480 1.00 84.50 91 SER A CA 1
ATOM 707 C C . SER A 1 91 ? 9.661 -7.627 -6.604 1.00 84.50 91 SER A C 1
ATOM 709 O O . SER A 1 91 ? 10.106 -6.867 -7.466 1.00 84.50 91 SER A O 1
ATOM 711 N N . SER A 1 92 ? 8.363 -7.923 -6.572 1.00 85.25 92 SER A N 1
ATOM 712 C CA . SER A 1 92 ? 7.433 -7.414 -7.585 1.00 85.25 92 SER A CA 1
ATOM 713 C C . SER A 1 92 ? 7.452 -5.869 -7.638 1.00 85.25 92 SER A C 1
ATOM 715 O O . SER A 1 92 ? 7.574 -5.264 -8.707 1.00 85.25 92 SER A O 1
ATOM 717 N N . SER A 1 93 ? 7.451 -5.195 -6.482 1.00 84.50 93 SER A N 1
ATOM 718 C CA . SER A 1 93 ? 7.572 -3.733 -6.420 1.00 84.50 93 SER A CA 1
ATOM 719 C C . SER A 1 93 ? 8.908 -3.213 -6.954 1.00 84.50 93 SER A C 1
ATOM 721 O O . SER A 1 93 ? 8.933 -2.112 -7.513 1.00 84.50 93 SER A O 1
ATOM 723 N N . GLY A 1 94 ? 9.998 -3.967 -6.788 1.00 88.44 94 GLY A N 1
ATOM 724 C CA . GLY A 1 94 ? 11.311 -3.653 -7.354 1.00 88.44 94 GLY A CA 1
ATOM 725 C C . GLY A 1 94 ? 11.313 -3.766 -8.879 1.00 88.44 94 GLY A C 1
ATOM 726 O O . GLY A 1 94 ? 11.676 -2.806 -9.559 1.00 88.44 94 GLY A O 1
ATOM 727 N N . LEU A 1 95 ? 10.792 -4.870 -9.426 1.00 92.19 95 LEU A N 1
ATOM 728 C CA . LEU A 1 95 ? 10.685 -5.084 -10.872 1.00 92.19 95 LEU A CA 1
ATOM 729 C C . LEU A 1 95 ? 9.854 -3.974 -11.519 1.00 92.19 95 LEU A C 1
ATOM 731 O O . LEU A 1 95 ? 10.259 -3.370 -12.511 1.00 92.19 95 LEU A O 1
ATOM 735 N N . ARG A 1 96 ? 8.715 -3.631 -10.908 1.00 92.12 96 ARG A N 1
ATOM 736 C CA . ARG A 1 96 ? 7.859 -2.530 -11.363 1.00 92.12 96 ARG A CA 1
ATOM 737 C C . ARG A 1 96 ? 8.620 -1.206 -11.451 1.00 92.12 96 ARG A C 1
ATOM 739 O O . ARG A 1 96 ? 8.400 -0.433 -12.384 1.00 92.12 96 ARG A O 1
ATOM 746 N 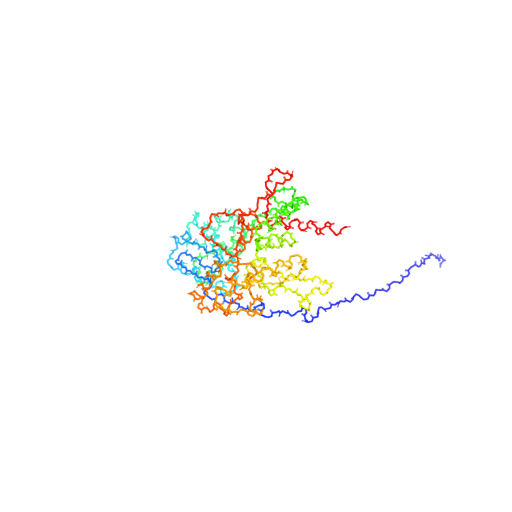N . GLN A 1 97 ? 9.469 -0.919 -10.463 1.00 92.00 97 GLN A N 1
ATOM 747 C CA . GLN A 1 97 ? 10.282 0.298 -10.421 1.00 92.00 97 GLN A CA 1
ATOM 748 C C . GLN A 1 97 ? 11.342 0.301 -11.525 1.00 92.00 97 GLN A C 1
ATOM 750 O O . GLN A 1 97 ? 11.425 1.294 -12.248 1.00 92.00 97 GLN A O 1
ATOM 755 N N . ILE A 1 98 ? 12.063 -0.810 -11.710 1.00 94.50 98 ILE A N 1
ATOM 756 C CA . ILE A 1 98 ? 13.053 -0.997 -12.784 1.00 94.50 98 ILE A CA 1
ATOM 757 C C . ILE A 1 98 ? 12.395 -0.771 -14.152 1.00 94.50 98 ILE A C 1
ATOM 759 O O . ILE A 1 98 ? 12.770 0.148 -14.884 1.00 94.50 98 ILE A O 1
ATOM 763 N N . VAL A 1 99 ? 11.334 -1.523 -14.460 1.00 94.94 99 VAL A N 1
ATOM 764 C CA . VAL A 1 99 ? 10.630 -1.457 -15.752 1.00 94.94 99 VAL A CA 1
ATOM 765 C C . VAL A 1 99 ? 10.039 -0.063 -15.996 1.00 94.94 99 VAL A C 1
ATOM 767 O O . VAL A 1 99 ? 10.140 0.484 -17.096 1.00 94.94 99 VAL A O 1
ATOM 770 N N . SER A 1 100 ? 9.461 0.573 -14.971 1.00 93.62 100 SER A N 1
ATOM 771 C CA . SER A 1 100 ? 8.924 1.935 -15.089 1.00 93.62 100 SER A CA 1
ATOM 772 C C . SER A 1 100 ? 10.017 2.984 -15.326 1.00 93.62 100 SER A C 1
ATOM 774 O O . SER A 1 100 ? 9.787 3.940 -16.078 1.00 93.62 100 SER A O 1
ATOM 776 N N . ALA A 1 101 ? 11.187 2.841 -14.698 1.00 92.94 101 ALA A N 1
ATOM 777 C CA . ALA A 1 101 ? 12.323 3.735 -14.899 1.00 92.94 101 ALA A CA 1
ATOM 778 C C . ALA A 1 101 ? 12.888 3.595 -16.317 1.00 92.94 101 ALA A C 1
ATOM 780 O O . ALA A 1 101 ? 13.017 4.605 -17.011 1.00 92.94 101 ALA A O 1
ATOM 781 N N . MET A 1 102 ? 13.105 2.360 -16.784 1.00 92.31 102 MET A N 1
ATOM 782 C CA . MET A 1 102 ? 13.550 2.073 -18.152 1.00 92.31 102 MET A CA 1
ATOM 783 C C . MET A 1 102 ? 12.567 2.607 -19.194 1.00 92.31 102 MET A C 1
ATOM 785 O O . MET A 1 102 ? 12.965 3.333 -20.101 1.00 92.31 102 MET A O 1
ATOM 789 N N . ARG A 1 103 ? 11.261 2.361 -19.021 1.00 91.50 103 ARG A N 1
ATOM 790 C CA . ARG A 1 103 ? 10.212 2.934 -19.881 1.00 91.50 103 ARG A CA 1
ATOM 791 C C . ARG A 1 103 ? 10.292 4.459 -19.951 1.00 91.50 103 ARG A C 1
ATOM 793 O O . ARG A 1 103 ? 10.106 5.051 -21.011 1.00 91.50 103 ARG A O 1
ATOM 800 N N . THR A 1 104 ? 10.499 5.110 -18.809 1.00 90.69 104 THR A N 1
ATOM 801 C CA . THR A 1 104 ? 10.541 6.576 -18.739 1.00 90.69 104 THR A CA 1
ATOM 802 C C . THR A 1 104 ? 11.785 7.129 -19.435 1.00 90.69 104 THR A C 1
ATOM 804 O O . THR A 1 104 ? 11.682 8.143 -20.123 1.00 90.69 104 THR A O 1
ATOM 807 N N . ALA A 1 105 ? 12.930 6.450 -19.310 1.00 89.25 105 ALA A N 1
ATOM 808 C CA . ALA A 1 105 ? 14.143 6.773 -20.057 1.00 89.25 105 ALA A CA 1
ATOM 809 C C . ALA A 1 105 ? 13.939 6.580 -21.572 1.00 89.25 105 ALA A C 1
ATOM 811 O O . ALA A 1 105 ? 14.187 7.504 -22.346 1.00 89.25 105 ALA A O 1
ATOM 812 N N . ALA A 1 106 ? 13.358 5.448 -21.983 1.00 87.06 106 ALA A N 1
ATOM 813 C CA . ALA A 1 106 ? 13.090 5.120 -23.385 1.00 87.06 106 ALA A CA 1
ATOM 814 C C . ALA A 1 106 ? 12.122 6.099 -24.079 1.00 87.06 106 ALA A C 1
ATOM 816 O O . ALA A 1 106 ? 12.220 6.328 -25.279 1.00 87.06 106 ALA A O 1
ATOM 817 N N . LYS A 1 107 ? 11.216 6.755 -23.334 1.00 83.56 107 LYS A N 1
ATOM 818 C CA . LYS A 1 107 ? 10.342 7.799 -23.901 1.00 83.56 107 LYS A CA 1
ATOM 819 C C . LYS A 1 107 ? 11.133 8.982 -24.471 1.00 83.56 107 LYS A C 1
ATOM 821 O O . LYS A 1 107 ? 10.679 9.613 -25.420 1.00 83.56 107 LYS A O 1
ATOM 826 N N . LYS A 1 108 ? 12.274 9.328 -23.867 1.00 78.00 108 LYS A N 1
ATOM 827 C CA . LYS A 1 108 ? 13.100 10.452 -24.331 1.00 78.00 108 LYS A CA 1
ATOM 828 C C . LYS A 1 108 ? 13.934 10.064 -25.547 1.00 78.00 108 LYS A C 1
ATOM 830 O O . LYS A 1 108 ? 14.177 10.918 -26.399 1.00 78.00 108 LYS A O 1
ATOM 835 N N . LYS A 1 109 ? 14.382 8.807 -25.604 1.00 71.56 109 LYS A N 1
ATOM 836 C CA . LYS A 1 109 ? 15.272 8.285 -26.639 1.00 71.56 109 LYS A CA 1
ATOM 837 C C . LYS A 1 109 ? 14.949 6.810 -26.922 1.00 71.56 109 LYS A C 1
ATOM 839 O O . LYS A 1 109 ? 15.073 5.999 -26.001 1.00 71.56 109 LYS A O 1
ATOM 844 N N . PRO A 1 110 ? 14.538 6.484 -28.162 1.00 68.75 110 PRO A N 1
ATOM 845 C CA . PRO A 1 110 ? 14.333 5.120 -28.639 1.00 68.75 110 PRO A CA 1
ATOM 846 C C . PRO A 1 110 ? 15.432 4.158 -28.205 1.00 68.75 110 PRO A C 1
ATOM 848 O O . PRO A 1 110 ? 16.614 4.468 -28.331 1.00 68.75 110 PRO A O 1
ATOM 851 N N . LEU A 1 111 ? 15.032 2.997 -27.695 1.00 72.94 111 LEU A N 1
ATOM 852 C CA . LEU A 1 111 ? 15.950 1.967 -27.232 1.00 72.94 111 LEU A CA 1
ATOM 853 C C . LEU A 1 111 ? 16.030 0.878 -28.308 1.00 72.94 111 LEU A C 1
ATOM 855 O O . LEU A 1 111 ? 15.057 0.164 -28.534 1.00 72.94 111 LEU A O 1
ATOM 859 N N . HIS A 1 112 ? 17.180 0.806 -28.980 1.00 77.56 112 HIS A N 1
ATOM 860 C CA . HIS A 1 112 ? 17.538 -0.251 -29.938 1.00 77.56 112 HIS A CA 1
ATOM 861 C C . HIS A 1 112 ? 18.614 -1.174 -29.355 1.00 77.56 112 HIS A C 1
ATOM 863 O O . HIS A 1 112 ? 18.521 -2.390 -29.469 1.00 77.56 112 HIS A O 1
ATOM 869 N N . ILE A 1 113 ? 19.598 -0.568 -28.690 1.00 87.44 113 ILE A N 1
ATOM 870 C CA . ILE A 1 113 ? 20.648 -1.194 -27.891 1.00 87.44 113 ILE A CA 1
ATOM 871 C C . ILE A 1 113 ? 20.830 -0.362 -26.618 1.00 87.44 113 ILE A C 1
ATOM 873 O O . ILE A 1 113 ? 20.535 0.837 -26.604 1.00 87.44 113 ILE A O 1
ATOM 877 N N . ILE A 1 114 ? 21.276 -0.996 -25.539 1.00 90.12 114 ILE A N 1
ATOM 878 C CA . ILE A 1 114 ? 21.650 -0.333 -24.293 1.00 90.12 114 ILE A CA 1
ATOM 879 C C . ILE A 1 114 ? 23.164 -0.164 -24.298 1.00 90.12 114 ILE A C 1
ATOM 881 O O . ILE A 1 114 ? 23.905 -1.028 -23.832 1.00 90.12 114 ILE A O 1
ATOM 885 N N . ASP A 1 115 ? 23.604 0.956 -24.861 1.00 92.62 115 ASP A N 1
ATOM 886 C CA . ASP A 1 115 ? 25.000 1.375 -24.904 1.00 92.62 115 ASP A CA 1
ATOM 887 C C . ASP A 1 115 ? 25.294 2.506 -23.897 1.00 92.62 115 ASP A C 1
ATOM 889 O O . ASP A 1 115 ? 24.418 3.006 -23.175 1.00 92.62 115 ASP A O 1
ATOM 893 N N . SER A 1 116 ? 26.561 2.917 -23.828 1.00 93.25 116 SER A N 1
ATOM 894 C CA . SER A 1 116 ? 27.003 4.018 -22.968 1.00 93.25 116 SER A CA 1
ATOM 895 C C . SER A 1 116 ? 26.326 5.347 -23.331 1.00 93.25 116 SER A C 1
ATOM 897 O O . SER A 1 116 ? 26.025 6.148 -22.440 1.00 93.25 116 SER A O 1
ATOM 899 N N . GLN A 1 117 ? 26.000 5.573 -24.609 1.00 92.25 117 GLN A N 1
ATOM 900 C CA . GLN A 1 117 ? 25.295 6.770 -25.058 1.00 92.25 117 GLN A CA 1
ATOM 901 C C . GLN A 1 117 ? 23.873 6.818 -24.485 1.00 92.25 117 GLN A C 1
ATOM 903 O O . GLN A 1 117 ? 23.485 7.838 -23.906 1.00 92.25 117 GLN A O 1
ATOM 908 N N . TRP A 1 118 ? 23.111 5.730 -24.567 1.00 91.62 118 TRP A N 1
ATOM 909 C CA . TRP A 1 118 ? 21.770 5.643 -23.998 1.00 91.62 118 TRP A CA 1
ATOM 910 C C . TRP A 1 118 ? 21.797 5.804 -22.475 1.00 91.62 118 TRP A C 1
ATOM 912 O O . TRP A 1 118 ? 21.033 6.601 -21.919 1.00 91.62 118 TRP A O 1
ATOM 922 N N . VAL A 1 119 ? 22.726 5.126 -21.789 1.00 93.56 119 VAL A N 1
ATOM 923 C CA . VAL A 1 119 ? 22.892 5.251 -20.332 1.00 93.56 119 VAL A CA 1
ATOM 924 C C . VAL A 1 119 ? 23.212 6.693 -19.932 1.00 93.56 119 VAL A C 1
ATOM 926 O O . VAL A 1 119 ? 22.577 7.226 -19.017 1.00 93.56 119 VAL A O 1
ATOM 929 N N . SER A 1 120 ? 24.128 7.366 -20.636 1.00 92.38 120 SER A N 1
ATOM 930 C CA . SER A 1 120 ? 24.483 8.767 -20.363 1.00 92.38 120 SER A CA 1
ATOM 931 C C . SER A 1 120 ? 23.280 9.714 -20.465 1.00 92.38 120 SER A C 1
ATOM 933 O O . SER A 1 120 ? 23.186 10.690 -19.723 1.00 92.38 120 SER A O 1
ATOM 935 N N . GLN A 1 121 ? 22.315 9.391 -21.330 1.00 90.69 121 GLN A N 1
ATOM 936 C CA . GLN A 1 121 ? 21.085 1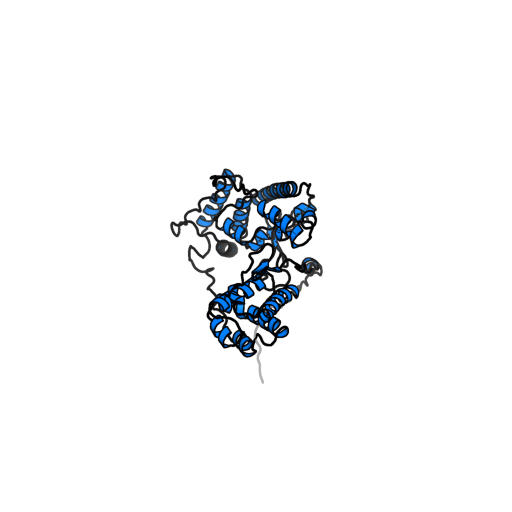0.158 -21.529 1.00 90.69 121 GLN A CA 1
ATOM 937 C C . GLN A 1 121 ? 19.986 9.788 -20.522 1.00 90.69 121 GLN A C 1
ATOM 939 O O . GLN A 1 121 ? 19.114 10.613 -20.226 1.00 90.69 121 GLN A O 1
ATOM 944 N N . ALA A 1 122 ? 20.022 8.573 -19.971 1.00 91.44 122 ALA A N 1
ATOM 945 C CA . ALA A 1 122 ? 19.099 8.111 -18.939 1.00 91.44 122 ALA A CA 1
ATOM 946 C C . ALA A 1 122 ? 19.478 8.624 -17.535 1.00 91.44 122 ALA A C 1
ATOM 948 O O . ALA A 1 122 ? 18.595 9.014 -16.767 1.00 91.44 122 ALA A O 1
ATOM 949 N N . LEU A 1 123 ? 20.775 8.694 -17.212 1.00 92.19 123 LEU A N 1
ATOM 950 C CA . LEU A 1 123 ? 21.313 9.104 -15.903 1.00 92.19 123 LEU A CA 1
ATOM 951 C C . LEU A 1 123 ? 20.870 10.488 -15.376 1.00 92.19 123 LEU A C 1
ATOM 953 O O . LEU A 1 123 ? 20.732 10.628 -14.158 1.00 92.19 123 LEU A O 1
ATOM 957 N N . PRO A 1 124 ? 20.595 11.510 -16.211 1.00 90.62 124 PRO A N 1
ATOM 958 C CA . PRO A 1 124 ? 20.015 12.771 -15.750 1.00 90.62 124 PRO A CA 1
ATOM 959 C C . PRO A 1 124 ? 18.629 12.621 -15.101 1.00 90.62 124 PRO A C 1
ATOM 961 O O . PRO A 1 124 ? 18.202 13.490 -14.343 1.00 90.62 124 PRO A O 1
ATOM 964 N N . SER A 1 125 ? 17.897 11.536 -15.382 1.00 89.69 125 SER A N 1
ATOM 965 C CA . SER A 1 125 ? 16.631 11.239 -14.709 1.00 89.69 125 SER A CA 1
ATOM 966 C C . SER A 1 125 ? 16.884 10.832 -13.258 1.00 89.69 125 SER A C 1
ATOM 968 O O . SER A 1 125 ? 17.442 9.768 -12.995 1.00 89.69 125 SER A O 1
ATOM 970 N N . PHE A 1 126 ? 16.409 11.642 -12.308 1.00 88.19 126 PHE A N 1
ATOM 971 C CA . PHE A 1 126 ? 16.564 11.381 -10.873 1.00 88.19 126 PHE A CA 1
ATOM 972 C C . PHE A 1 126 ? 16.106 9.969 -10.470 1.00 88.19 126 PHE A C 1
ATOM 974 O O . PHE A 1 126 ? 16.844 9.251 -9.802 1.00 88.19 126 PHE A O 1
ATOM 981 N N . THR A 1 127 ? 14.927 9.532 -10.928 1.00 88.06 127 THR A N 1
ATOM 982 C CA . THR A 1 127 ? 14.395 8.191 -10.632 1.00 88.06 127 THR A CA 1
ATOM 983 C C . THR A 1 127 ? 15.253 7.077 -11.224 1.00 88.06 127 THR A C 1
ATOM 985 O O . THR A 1 127 ? 15.470 6.066 -10.566 1.00 88.06 127 THR A O 1
ATOM 988 N N . PHE A 1 128 ? 15.754 7.250 -12.450 1.00 92.44 128 PHE A N 1
ATOM 989 C CA . PHE A 1 128 ? 16.625 6.254 -13.080 1.00 92.44 128 PHE A CA 1
ATOM 990 C C . PHE A 1 128 ? 17.946 6.146 -12.313 1.00 92.44 128 PHE A C 1
ATOM 992 O O . PHE A 1 128 ? 18.393 5.055 -11.981 1.00 92.44 128 PHE A O 1
ATOM 999 N N . ARG A 1 129 ? 18.517 7.293 -11.939 1.00 92.25 129 ARG A N 1
ATOM 1000 C CA . ARG A 1 129 ? 19.760 7.385 -11.174 1.00 92.25 129 ARG A CA 1
ATOM 1001 C C . ARG A 1 129 ? 19.648 6.812 -9.762 1.00 92.25 129 ARG A C 1
ATOM 1003 O O . ARG A 1 129 ? 20.593 6.190 -9.290 1.00 92.25 129 ARG A O 1
ATOM 1010 N N . GLN A 1 130 ? 18.507 6.994 -9.093 1.00 90.25 130 GLN A N 1
ATOM 1011 C CA . GLN A 1 130 ? 18.230 6.344 -7.805 1.00 90.25 130 GLN A CA 1
ATOM 1012 C C . GLN A 1 130 ? 18.193 4.816 -7.916 1.00 90.25 130 GLN A C 1
ATOM 1014 O O . GLN A 1 130 ? 18.545 4.127 -6.967 1.00 90.25 130 GLN A O 1
ATOM 1019 N N . LEU A 1 131 ? 17.779 4.296 -9.071 1.00 92.69 131 LEU A N 1
ATOM 1020 C CA . LEU A 1 131 ? 17.640 2.868 -9.341 1.00 92.69 131 LEU A CA 1
ATOM 1021 C C . LEU A 1 131 ? 18.822 2.301 -10.142 1.00 92.69 131 LEU A C 1
ATOM 1023 O O . LEU A 1 131 ? 18.692 1.210 -10.688 1.00 92.69 131 LEU A O 1
ATOM 1027 N N . LYS A 1 132 ? 19.963 3.006 -10.218 1.00 93.94 132 LYS A N 1
ATOM 1028 C CA . LYS A 1 132 ? 21.081 2.611 -11.092 1.00 93.94 132 LYS A CA 1
ATOM 1029 C C . LYS A 1 132 ? 21.585 1.193 -10.812 1.00 93.94 132 LYS A C 1
ATOM 1031 O O . LYS A 1 132 ? 21.776 0.445 -11.758 1.00 93.94 132 LYS A O 1
ATOM 1036 N N . GLU A 1 133 ? 21.730 0.819 -9.538 1.00 92.94 133 GLU A N 1
ATOM 1037 C CA . GLU A 1 133 ? 22.210 -0.513 -9.143 1.00 92.94 133 GLU A CA 1
ATOM 1038 C C . GLU A 1 133 ? 21.177 -1.608 -9.461 1.00 92.94 133 GLU A C 1
ATOM 1040 O O . GLU A 1 133 ? 21.508 -2.522 -10.211 1.00 92.94 133 GLU A O 1
ATOM 1045 N N . PRO A 1 134 ? 19.897 -1.506 -9.032 1.00 93.88 134 PRO A N 1
ATOM 1046 C CA . PRO A 1 134 ? 18.878 -2.467 -9.456 1.00 93.88 134 PRO A CA 1
ATOM 1047 C C . PRO A 1 134 ? 18.723 -2.602 -10.975 1.00 93.88 134 PRO A C 1
ATOM 1049 O O . PRO A 1 134 ? 18.502 -3.700 -11.478 1.00 93.88 134 PRO A O 1
ATOM 1052 N N . ILE A 1 135 ? 18.817 -1.491 -11.714 1.00 95.94 135 ILE A N 1
ATOM 1053 C CA . ILE A 1 135 ? 18.743 -1.509 -13.178 1.00 95.94 135 ILE A CA 1
ATOM 1054 C C . ILE A 1 135 ? 19.967 -2.221 -13.750 1.00 95.94 135 ILE A C 1
ATOM 1056 O O . ILE A 1 135 ? 19.794 -3.091 -14.592 1.00 95.94 135 ILE A O 1
ATOM 1060 N N . ARG A 1 136 ? 21.179 -1.903 -13.281 1.00 96.25 136 ARG A N 1
ATOM 1061 C CA . ARG A 1 136 ? 22.419 -2.564 -13.707 1.00 96.25 136 ARG A CA 1
ATOM 1062 C C . ARG A 1 136 ? 22.337 -4.079 -13.515 1.00 96.25 136 ARG A C 1
ATOM 1064 O O . ARG A 1 136 ? 22.557 -4.799 -14.478 1.00 96.25 136 ARG A O 1
ATOM 1071 N N . ASN A 1 137 ? 21.924 -4.545 -12.338 1.00 95.69 137 ASN A N 1
ATOM 1072 C CA . ASN A 1 137 ? 21.811 -5.979 -12.046 1.00 95.69 137 ASN A CA 1
ATOM 1073 C C . ASN A 1 137 ? 20.767 -6.675 -12.939 1.00 95.69 137 ASN A C 1
ATOM 1075 O O . ASN A 1 137 ? 20.973 -7.799 -13.389 1.00 95.69 137 ASN A O 1
ATOM 1079 N N . PHE A 1 138 ? 19.646 -6.006 -13.230 1.00 96.88 138 PHE A N 1
ATOM 1080 C CA . PHE A 1 138 ? 18.666 -6.519 -14.189 1.00 96.88 138 PHE A CA 1
ATOM 1081 C C . PHE A 1 138 ? 19.230 -6.576 -15.618 1.00 96.88 138 PHE A C 1
ATOM 1083 O O . PHE A 1 138 ? 18.966 -7.531 -16.344 1.00 96.88 138 PHE A O 1
ATOM 1090 N N . LEU A 1 139 ? 20.002 -5.567 -16.030 1.00 96.38 139 LEU A N 1
ATOM 1091 C CA . LEU A 1 139 ? 20.632 -5.531 -17.349 1.00 96.38 139 LEU A CA 1
ATOM 1092 C C . LEU A 1 139 ? 21.719 -6.596 -17.506 1.00 96.38 139 LEU A C 1
ATOM 1094 O O . LEU A 1 139 ? 21.800 -7.186 -18.576 1.00 96.38 139 LEU A O 1
ATOM 1098 N N . GLU A 1 140 ? 22.504 -6.868 -16.462 1.00 96.31 140 GLU A N 1
ATOM 1099 C CA . GLU A 1 140 ? 23.445 -7.997 -16.419 1.00 96.31 140 GLU A CA 1
ATOM 1100 C C . GLU A 1 140 ? 22.703 -9.320 -16.635 1.00 96.31 140 GLU A C 1
ATOM 1102 O O . GLU A 1 140 ? 23.002 -10.044 -17.580 1.00 96.31 140 GLU A O 1
ATOM 1107 N N . TYR A 1 141 ? 21.643 -9.567 -15.858 1.00 96.00 141 TYR A N 1
ATOM 1108 C CA . TYR A 1 141 ? 20.818 -10.767 -16.012 1.00 96.00 141 TYR A CA 1
ATOM 1109 C C . TYR A 1 141 ? 20.204 -10.896 -17.416 1.00 96.00 141 TYR A C 1
ATOM 1111 O O . TYR A 1 141 ? 20.149 -11.983 -17.991 1.00 96.00 141 TYR A O 1
ATOM 1119 N N . TRP A 1 142 ? 19.721 -9.790 -17.990 1.00 95.81 142 TRP A N 1
ATOM 1120 C CA . TRP A 1 142 ? 19.155 -9.805 -19.337 1.00 95.81 142 TRP A CA 1
ATOM 1121 C C . TRP A 1 142 ? 20.228 -10.061 -20.405 1.00 95.81 142 TRP A C 1
ATOM 1123 O O . TRP A 1 142 ? 19.974 -10.819 -21.344 1.00 95.81 142 TRP A O 1
ATOM 1133 N N . LYS A 1 143 ? 21.427 -9.487 -20.246 1.00 95.06 143 LYS A N 1
ATOM 1134 C CA . LYS A 1 143 ? 22.571 -9.693 -21.143 1.00 95.06 143 LYS A CA 1
ATOM 1135 C C . LYS A 1 143 ? 22.981 -11.164 -21.195 1.00 95.06 143 LYS A C 1
ATOM 1137 O O . LYS A 1 143 ? 23.205 -11.670 -22.289 1.00 95.06 143 LYS A O 1
ATOM 1142 N N . ASP A 1 144 ? 23.003 -11.864 -20.064 1.00 92.44 144 ASP A N 1
ATOM 1143 C CA . ASP A 1 144 ? 23.347 -13.294 -20.023 1.00 92.44 144 ASP A CA 1
ATOM 1144 C C . ASP A 1 144 ? 22.408 -14.144 -20.897 1.00 92.44 144 ASP A C 1
ATOM 1146 O O . ASP A 1 144 ? 22.841 -15.085 -21.562 1.00 92.44 144 ASP A O 1
ATOM 1150 N N . GLY A 1 145 ? 21.120 -13.784 -20.949 1.00 88.50 145 GLY A N 1
ATOM 1151 C CA . GLY A 1 145 ? 20.127 -14.439 -21.805 1.00 88.50 145 GLY A CA 1
ATOM 1152 C C . GLY A 1 145 ? 20.060 -13.907 -23.243 1.00 88.50 145 GLY A C 1
ATOM 1153 O O . GLY A 1 145 ? 19.484 -14.567 -24.110 1.00 88.50 145 GLY A O 1
ATOM 1154 N N . TYR A 1 146 ? 20.600 -12.713 -23.507 1.00 91.38 146 TYR A N 1
ATOM 1155 C CA . TYR A 1 146 ? 20.590 -12.063 -24.820 1.00 91.38 146 TYR A CA 1
ATOM 1156 C C . TYR A 1 146 ? 21.767 -11.070 -24.959 1.00 91.38 146 TYR A C 1
ATOM 1158 O O . TYR A 1 146 ? 21.597 -9.863 -24.760 1.00 91.38 146 TYR A O 1
ATOM 1166 N N . PRO A 1 147 ? 22.975 -11.543 -25.322 1.00 90.00 147 PRO A N 1
ATOM 1167 C CA . PRO A 1 147 ? 24.208 -10.759 -25.171 1.00 90.00 147 PRO A CA 1
ATOM 1168 C C . PRO A 1 147 ? 24.296 -9.474 -25.998 1.00 90.00 147 PRO A C 1
ATOM 1170 O O . PRO A 1 147 ? 24.999 -8.544 -25.615 1.00 90.00 147 PRO A O 1
ATOM 1173 N N . SER A 1 148 ? 23.594 -9.392 -27.130 1.00 88.00 148 SER A N 1
ATOM 1174 C CA . SER A 1 148 ? 23.741 -8.283 -28.079 1.00 88.00 148 SER A CA 1
ATOM 1175 C C . SER A 1 148 ? 22.970 -7.013 -27.701 1.00 88.00 148 SER A C 1
ATOM 1177 O O . SER A 1 148 ? 23.104 -6.008 -28.396 1.00 88.00 148 SER A O 1
ATOM 1179 N N . ILE A 1 149 ? 22.138 -7.037 -26.650 1.00 90.25 149 ILE A N 1
ATOM 1180 C CA . ILE A 1 149 ? 21.276 -5.894 -26.295 1.00 90.25 149 ILE A CA 1
ATOM 1181 C C . ILE A 1 149 ? 21.912 -4.922 -25.301 1.00 90.25 149 ILE A C 1
ATOM 1183 O O . ILE A 1 149 ? 21.518 -3.758 -25.277 1.00 90.25 149 ILE A O 1
ATOM 1187 N N . VAL A 1 150 ? 22.888 -5.361 -24.501 1.00 94.12 150 VAL A N 1
ATOM 1188 C CA . VAL A 1 150 ? 23.572 -4.523 -23.504 1.00 94.12 150 VAL A CA 1
ATOM 1189 C C . VAL A 1 150 ? 25.076 -4.594 -23.724 1.00 94.12 150 VAL A C 1
ATOM 1191 O O . VAL A 1 150 ? 25.650 -5.681 -23.722 1.00 94.12 150 VAL A O 1
ATOM 1194 N N . THR A 1 151 ? 25.727 -3.441 -23.879 1.00 94.75 151 THR A N 1
ATOM 1195 C CA . THR A 1 151 ? 27.190 -3.386 -24.005 1.00 94.75 151 THR A CA 1
ATOM 1196 C C . THR A 1 151 ? 27.869 -3.347 -22.634 1.00 94.75 151 THR A C 1
ATOM 1198 O O . THR A 1 151 ? 27.319 -2.818 -21.665 1.00 94.75 151 THR A O 1
ATOM 1201 N N . ASP A 1 152 ? 29.095 -3.870 -22.540 1.00 95.50 152 ASP A N 1
ATOM 1202 C CA . ASP A 1 152 ? 29.884 -3.814 -21.299 1.00 95.50 152 ASP A CA 1
ATOM 1203 C C . ASP A 1 152 ? 30.171 -2.375 -20.855 1.00 95.50 152 ASP A C 1
ATOM 1205 O O . ASP A 1 152 ? 30.082 -2.051 -19.670 1.00 95.50 152 ASP A O 1
ATOM 1209 N N . ASP A 1 153 ? 30.397 -1.470 -21.808 1.00 95.38 153 ASP A N 1
ATOM 1210 C CA . ASP A 1 153 ? 30.586 -0.044 -21.532 1.00 95.38 153 ASP A CA 1
ATOM 1211 C C . ASP A 1 153 ? 29.357 0.600 -20.876 1.00 95.38 153 ASP A C 1
ATOM 1213 O O . ASP A 1 153 ? 29.497 1.484 -20.028 1.00 95.38 153 ASP A O 1
ATOM 1217 N N . ALA A 1 154 ? 28.144 0.155 -21.222 1.00 95.06 154 ALA A N 1
ATOM 1218 C CA . ALA A 1 154 ? 26.916 0.638 -20.597 1.00 95.06 154 ALA A CA 1
ATOM 1219 C C . ALA A 1 154 ? 26.835 0.229 -19.118 1.00 95.06 154 ALA A C 1
ATOM 1221 O O . ALA A 1 154 ? 26.512 1.055 -18.256 1.00 95.06 154 ALA A O 1
ATOM 1222 N N . LEU A 1 155 ? 27.165 -1.031 -18.816 1.00 96.38 155 LEU A N 1
ATOM 1223 C CA . LEU A 1 155 ? 27.198 -1.567 -17.452 1.00 96.38 155 LEU A CA 1
ATOM 1224 C C . LEU A 1 155 ? 28.287 -0.894 -16.608 1.00 96.38 155 LEU A C 1
ATOM 1226 O O . LEU A 1 155 ? 28.040 -0.530 -15.453 1.00 96.38 155 LEU A O 1
ATOM 1230 N N . ASN A 1 156 ? 29.460 -0.665 -17.202 1.00 95.94 156 ASN A N 1
ATOM 1231 C CA . ASN A 1 156 ? 30.568 0.053 -16.575 1.00 95.94 156 ASN A CA 1
ATOM 1232 C C . ASN A 1 156 ? 30.195 1.510 -16.271 1.00 95.94 156 ASN A C 1
ATOM 1234 O O . ASN A 1 156 ? 30.439 1.992 -15.162 1.00 95.94 156 ASN A O 1
ATOM 1238 N N . LEU A 1 157 ? 29.528 2.202 -17.203 1.00 95.62 157 LEU A N 1
ATOM 1239 C CA . LEU A 1 157 ? 29.060 3.570 -16.980 1.00 95.62 157 LEU A CA 1
ATOM 1240 C C . LEU A 1 157 ? 28.022 3.647 -15.848 1.00 95.62 157 LEU A C 1
ATOM 1242 O O . LEU A 1 157 ? 28.087 4.561 -15.025 1.00 95.62 157 LEU A O 1
ATOM 1246 N N . LEU A 1 158 ? 27.089 2.691 -15.755 1.00 94.44 158 LEU A N 1
ATOM 1247 C CA . LEU A 1 158 ? 26.131 2.623 -14.640 1.00 94.44 158 LEU A CA 1
ATOM 1248 C C . LEU A 1 158 ? 26.825 2.422 -13.285 1.00 94.44 158 LEU A C 1
ATOM 1250 O O . LEU A 1 158 ? 26.448 3.073 -12.302 1.00 94.44 158 LEU A O 1
ATOM 1254 N N . ALA A 1 159 ? 27.845 1.560 -13.238 1.00 93.75 159 ALA A N 1
ATOM 1255 C CA . ALA A 1 159 ? 28.626 1.305 -12.030 1.00 93.75 159 ALA A CA 1
ATOM 1256 C C . ALA A 1 159 ? 29.345 2.578 -11.553 1.00 93.75 159 ALA A C 1
ATOM 1258 O O . ALA A 1 159 ? 29.223 2.968 -10.390 1.00 93.75 159 ALA A O 1
ATOM 1259 N N . GLN A 1 160 ? 30.020 3.274 -12.472 1.00 93.56 160 GLN A N 1
ATOM 1260 C CA . GLN A 1 160 ? 30.832 4.459 -12.176 1.00 93.56 160 GLN A CA 1
ATOM 1261 C C . GLN A 1 160 ? 30.008 5.737 -11.962 1.00 93.56 160 GLN A C 1
ATOM 1263 O O . GLN A 1 160 ? 30.469 6.678 -11.312 1.00 93.56 160 GLN A O 1
ATOM 1268 N N . ALA A 1 161 ? 28.784 5.803 -12.493 1.00 91.75 161 ALA A N 1
ATOM 1269 C CA . ALA A 1 161 ? 27.934 6.974 -12.343 1.00 91.75 161 ALA A CA 1
ATOM 1270 C C . ALA A 1 161 ? 27.677 7.290 -10.863 1.00 91.75 161 ALA A C 1
ATOM 1272 O O . ALA A 1 161 ? 27.210 6.451 -10.089 1.00 91.75 161 ALA A O 1
ATOM 1273 N N . ARG A 1 162 ? 27.920 8.546 -10.467 1.00 88.00 162 ARG A N 1
ATOM 1274 C CA . ARG A 1 162 ? 27.670 9.013 -9.095 1.00 88.00 162 ARG A CA 1
ATOM 1275 C C . ARG A 1 162 ? 26.212 8.756 -8.704 1.00 88.00 162 ARG A C 1
ATOM 1277 O O . ARG A 1 162 ? 25.313 9.029 -9.502 1.00 88.00 162 ARG A O 1
ATOM 1284 N N . ALA A 1 163 ? 25.970 8.309 -7.474 1.00 83.81 163 ALA A N 1
ATOM 1285 C CA . ALA A 1 163 ? 24.622 8.116 -6.939 1.00 83.81 163 ALA A CA 1
ATOM 1286 C C . ALA A 1 163 ? 23.770 9.399 -7.021 1.00 83.81 163 ALA A C 1
ATOM 1288 O O . ALA A 1 163 ? 24.296 10.516 -7.082 1.00 83.81 163 ALA A O 1
ATOM 1289 N N . ALA A 1 164 ? 22.445 9.244 -7.049 1.00 82.38 164 ALA A N 1
ATOM 1290 C CA . ALA A 1 164 ? 21.545 10.386 -6.922 1.00 82.38 164 ALA A CA 1
ATOM 1291 C C . ALA A 1 164 ? 21.790 11.091 -5.577 1.00 82.38 164 ALA A C 1
ATOM 1293 O O . ALA A 1 164 ? 22.055 10.429 -4.574 1.00 82.38 164 ALA A O 1
ATOM 1294 N N . SER A 1 165 ? 21.701 12.423 -5.549 1.00 75.12 165 SER A N 1
ATOM 1295 C CA . SER A 1 165 ? 21.753 13.161 -4.287 1.00 75.12 165 SER A CA 1
ATOM 1296 C C . SER A 1 165 ? 20.624 12.689 -3.370 1.00 75.12 165 SER A C 1
ATOM 1298 O O . SER A 1 165 ? 19.487 12.492 -3.812 1.00 75.12 165 SER A O 1
ATOM 1300 N N . SER A 1 166 ? 20.936 12.491 -2.089 1.00 66.69 166 SER A N 1
ATOM 1301 C CA . SER A 1 166 ? 19.902 12.264 -1.089 1.00 66.69 166 SER A CA 1
ATOM 1302 C C . SER A 1 166 ? 19.009 13.503 -1.022 1.00 66.69 166 SER A C 1
ATOM 1304 O O . SER A 1 166 ? 19.483 14.639 -1.012 1.00 66.69 166 SER A O 1
ATOM 1306 N N . ILE A 1 167 ? 17.694 13.291 -1.010 1.00 65.00 167 ILE A N 1
ATOM 1307 C CA . ILE A 1 167 ? 16.763 14.351 -0.621 1.00 65.00 167 ILE A CA 1
ATOM 1308 C C . ILE A 1 167 ? 16.945 14.505 0.888 1.00 65.00 167 ILE A C 1
ATOM 1310 O O . ILE A 1 167 ? 16.844 13.507 1.606 1.00 65.00 167 ILE A O 1
ATOM 1314 N N . SER A 1 168 ? 17.248 15.716 1.359 1.00 59.03 168 SER A N 1
ATOM 1315 C CA . SER A 1 168 ? 17.404 15.999 2.788 1.00 59.03 168 SER A CA 1
ATOM 1316 C C . SER A 1 168 ? 16.196 15.475 3.567 1.00 59.03 168 SER A C 1
ATOM 1318 O O . SER A 1 168 ? 15.042 15.706 3.189 1.00 59.03 168 SER A O 1
ATOM 1320 N N . SER A 1 169 ? 16.442 14.742 4.654 1.00 61.88 169 SER A N 1
ATOM 1321 C CA . SER A 1 169 ? 15.365 14.333 5.544 1.00 61.88 169 SER A CA 1
ATOM 1322 C C . SER A 1 169 ? 14.917 15.552 6.339 1.00 61.88 169 SER A C 1
ATOM 1324 O O . SER A 1 169 ? 15.617 16.005 7.237 1.00 61.88 169 SER A O 1
ATOM 1326 N N . ASN A 1 170 ? 13.725 16.060 6.045 1.00 65.25 170 ASN A N 1
ATOM 1327 C CA . ASN A 1 170 ? 13.112 17.191 6.753 1.00 65.25 170 ASN A CA 1
ATOM 1328 C C . ASN A 1 170 ? 12.663 16.834 8.188 1.00 65.25 170 ASN A C 1
ATOM 1330 O O . ASN A 1 170 ? 11.757 17.460 8.725 1.00 65.25 170 ASN A O 1
ATOM 1334 N N . VAL A 1 171 ? 13.252 15.791 8.783 1.00 61.53 171 VAL A N 1
ATOM 1335 C CA . VAL A 1 171 ? 12.948 15.298 10.133 1.00 61.53 171 VAL A CA 1
ATOM 1336 C C . VAL A 1 171 ? 13.291 16.357 11.174 1.00 61.53 171 VAL A C 1
ATOM 1338 O O . VAL A 1 171 ? 12.557 16.468 12.141 1.00 61.53 171 VAL A O 1
ATOM 1341 N N . GLU A 1 172 ? 14.355 17.134 10.947 1.00 63.81 172 GLU A N 1
ATOM 1342 C CA . GLU A 1 172 ? 14.840 18.200 11.840 1.00 63.81 172 GLU A CA 1
ATOM 1343 C C . GLU A 1 172 ? 14.447 19.609 11.373 1.00 63.81 172 GLU A C 1
ATOM 1345 O O . GLU A 1 172 ? 14.762 20.593 12.030 1.00 63.81 172 GLU A O 1
ATOM 1350 N N . SER A 1 173 ? 13.765 19.739 10.230 1.00 67.06 173 SER A N 1
ATOM 1351 C CA . SER A 1 173 ? 13.304 21.056 9.772 1.00 67.06 173 SER A CA 1
ATOM 1352 C C . SER A 1 173 ? 12.097 21.509 10.593 1.00 67.06 173 SER A C 1
ATOM 1354 O O . SER A 1 173 ? 11.250 20.682 10.893 1.00 67.06 173 SER A O 1
ATOM 1356 N N . ASP A 1 174 ? 11.925 22.802 10.857 1.00 72.81 174 ASP A N 1
ATOM 1357 C CA . ASP A 1 174 ? 10.684 23.343 11.445 1.00 72.81 174 ASP A CA 1
ATOM 1358 C C . ASP A 1 174 ? 9.567 23.570 10.401 1.00 72.81 174 ASP A C 1
ATOM 1360 O O . ASP A 1 174 ? 8.578 24.254 10.668 1.00 72.81 174 ASP A O 1
ATOM 1364 N N . ASP A 1 175 ? 9.692 22.991 9.197 1.00 82.56 175 ASP A N 1
ATOM 1365 C CA . ASP A 1 175 ? 8.724 23.154 8.104 1.00 82.56 175 ASP A CA 1
ATOM 1366 C C . ASP A 1 175 ? 7.337 22.617 8.531 1.00 82.56 175 ASP A C 1
ATOM 1368 O O . ASP A 1 175 ? 7.181 21.403 8.729 1.00 82.56 175 ASP A O 1
ATOM 1372 N N . PRO A 1 176 ? 6.310 23.479 8.652 1.00 82.62 176 PRO A N 1
ATOM 1373 C CA . PRO A 1 176 ? 4.991 23.088 9.138 1.00 82.62 176 PRO A CA 1
ATOM 1374 C C . PRO A 1 176 ? 4.207 22.181 8.182 1.00 82.62 176 PRO A C 1
ATOM 1376 O O . PRO A 1 176 ? 3.212 21.599 8.599 1.00 82.62 176 PRO A O 1
ATOM 1379 N N . ASP A 1 177 ? 4.649 21.994 6.938 1.00 82.94 177 ASP A N 1
ATOM 1380 C CA . ASP A 1 177 ? 3.991 21.111 5.968 1.00 82.94 177 ASP A CA 1
ATOM 1381 C C . ASP A 1 177 ? 4.726 19.774 5.777 1.00 82.94 177 ASP A C 1
ATOM 1383 O O . ASP A 1 177 ? 4.173 18.819 5.209 1.00 82.94 177 ASP A O 1
ATOM 1387 N N . LYS A 1 178 ? 5.985 19.685 6.224 1.00 81.06 178 LYS A N 1
ATOM 1388 C CA . LYS A 1 178 ? 6.856 18.516 5.997 1.00 81.06 178 LYS A CA 1
ATOM 1389 C C . LYS A 1 178 ? 7.380 17.864 7.275 1.00 81.06 178 LYS A C 1
ATOM 1391 O O . LYS A 1 178 ? 7.699 16.672 7.241 1.00 81.06 178 LYS A O 1
ATOM 1396 N N . SER A 1 179 ? 7.463 18.612 8.366 1.00 84.00 179 SER A N 1
ATOM 1397 C CA . SER A 1 179 ? 8.010 18.165 9.647 1.00 84.00 179 SER A CA 1
ATOM 1398 C C . SER A 1 179 ? 6.933 17.758 10.653 1.00 84.00 179 SER A C 1
ATOM 1400 O O . SER A 1 179 ? 5.763 17.743 10.304 1.00 84.00 179 SER A O 1
ATOM 1402 N N . TRP A 1 180 ? 7.291 17.386 11.883 1.00 88.19 180 TRP A N 1
ATOM 1403 C CA . TRP A 1 180 ? 6.366 16.890 12.910 1.00 88.19 180 TRP A CA 1
ATOM 1404 C C . TRP A 1 180 ? 5.140 17.802 13.152 1.00 88.19 180 TRP A C 1
ATOM 1406 O O . TRP A 1 180 ? 5.124 19.003 12.849 1.00 88.19 180 TRP A O 1
ATOM 1416 N N . LEU A 1 181 ? 4.078 17.194 13.681 1.00 91.31 181 LEU A N 1
ATOM 1417 C CA . LEU A 1 181 ? 2.905 17.893 14.198 1.00 91.31 181 LEU A CA 1
ATOM 1418 C C . LEU A 1 181 ? 3.236 18.513 15.556 1.00 91.31 181 LEU A C 1
ATOM 1420 O O . LEU A 1 181 ? 3.966 17.909 16.342 1.00 91.31 181 LEU A O 1
ATOM 1424 N N . THR A 1 182 ? 2.704 19.701 15.834 1.00 91.12 182 THR A N 1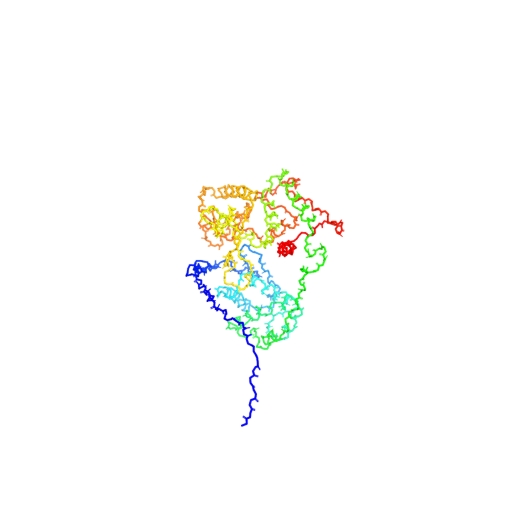
ATOM 1425 C CA . THR A 1 182 ? 2.665 20.213 17.213 1.00 91.12 182 THR A CA 1
ATOM 1426 C C . THR A 1 182 ? 1.649 19.422 18.038 1.00 91.12 182 THR A C 1
ATOM 1428 O O . THR A 1 182 ? 0.777 18.766 17.471 1.00 91.12 182 THR A O 1
ATOM 1431 N N . ASP A 1 183 ? 1.716 19.518 19.367 1.00 91.62 183 ASP A N 1
ATOM 1432 C CA . ASP A 1 183 ? 0.757 18.830 20.246 1.00 91.62 183 ASP A CA 1
ATOM 1433 C C . ASP A 1 183 ? -0.688 19.274 19.971 1.00 91.62 183 ASP A C 1
ATOM 1435 O O . ASP A 1 183 ? -1.587 18.443 19.919 1.00 91.62 183 ASP A O 1
ATOM 1439 N N . HIS A 1 184 ? -0.893 20.561 19.669 1.00 92.69 184 HIS A N 1
ATOM 1440 C CA . HIS A 1 184 ? -2.196 21.099 19.267 1.00 92.69 184 HIS A CA 1
ATOM 1441 C C . HIS A 1 184 ? -2.669 20.508 17.933 1.00 92.69 184 HIS A C 1
ATOM 1443 O O . HIS A 1 184 ? -3.786 20.021 17.837 1.00 92.69 184 HIS A O 1
ATOM 1449 N N . GLU A 1 185 ? -1.806 20.483 16.908 1.00 95.00 185 GLU A N 1
ATOM 1450 C CA . GLU A 1 185 ? -2.156 19.882 15.613 1.00 95.00 185 GLU A CA 1
ATOM 1451 C C . GLU A 1 185 ? -2.448 18.378 15.743 1.00 95.00 185 GLU A C 1
ATOM 1453 O O . GLU A 1 185 ? -3.282 17.846 15.015 1.00 95.00 185 GLU A O 1
ATOM 1458 N N . TYR A 1 186 ? -1.744 17.679 16.637 1.00 95.25 186 TYR A N 1
ATOM 1459 C CA . TYR A 1 186 ? -1.980 16.266 16.920 1.00 95.25 186 TYR A CA 1
ATOM 1460 C C . TYR A 1 186 ? -3.335 16.052 17.607 1.00 95.25 186 TYR A C 1
ATOM 1462 O O . TYR A 1 186 ? -4.107 15.204 17.157 1.00 95.25 186 TYR A O 1
ATOM 1470 N N . GLU A 1 187 ? -3.637 16.835 18.644 1.00 95.62 187 GLU A N 1
ATOM 1471 C CA . GLU A 1 187 ? -4.894 16.744 19.390 1.00 95.62 187 GLU A CA 1
ATOM 1472 C C . GLU A 1 187 ? -6.100 17.117 18.520 1.00 95.62 187 GLU A C 1
ATOM 1474 O O . GLU A 1 187 ? -7.077 16.373 18.475 1.00 95.62 187 GLU A O 1
ATOM 1479 N N . ASP A 1 188 ? -6.002 18.180 17.718 1.00 96.38 188 ASP A N 1
ATOM 1480 C CA . ASP A 1 188 ? -7.061 18.579 16.784 1.00 96.38 188 ASP A CA 1
ATOM 1481 C C . ASP A 1 188 ? -7.401 17.446 15.799 1.00 96.38 188 ASP A C 1
ATOM 1483 O O . ASP A 1 188 ? -8.569 17.182 15.494 1.00 96.38 188 ASP A O 1
ATOM 1487 N N . LEU A 1 189 ? -6.383 16.738 15.292 1.00 96.50 189 LEU A N 1
ATOM 1488 C CA . LEU A 1 189 ? -6.579 15.587 14.405 1.00 96.50 189 LEU A CA 1
ATOM 1489 C C . LEU A 1 189 ? -7.199 14.389 15.129 1.00 96.50 189 LEU A C 1
ATOM 1491 O O . LEU A 1 189 ? -8.015 13.671 14.534 1.00 96.50 189 LEU A O 1
ATOM 1495 N N . LEU A 1 190 ? -6.808 14.155 16.382 1.00 96.19 190 LEU A N 1
ATOM 1496 C CA . LEU A 1 190 ? -7.369 13.106 17.226 1.00 96.19 190 LEU A CA 1
ATOM 1497 C C . LEU A 1 190 ? -8.856 13.379 17.487 1.00 96.19 190 LEU A C 1
ATOM 1499 O O . LEU A 1 190 ? -9.695 12.523 17.194 1.00 96.19 190 LEU A O 1
ATOM 1503 N N . GLN A 1 191 ? -9.190 14.594 17.921 1.00 96.56 191 GLN A N 1
ATOM 1504 C CA . GLN A 1 191 ? -10.557 15.038 18.172 1.00 96.56 191 GLN A CA 1
ATOM 1505 C C . GLN A 1 191 ? -11.413 14.984 16.902 1.00 96.56 191 GLN A C 1
ATOM 1507 O O . GLN A 1 191 ? -12.514 14.438 16.929 1.00 96.56 191 GLN A O 1
ATOM 1512 N N . ALA A 1 192 ? -10.905 15.470 15.765 1.00 96.00 192 ALA A N 1
ATOM 1513 C CA . ALA A 1 192 ? -11.621 15.401 14.489 1.00 96.00 192 ALA A CA 1
ATOM 1514 C C . ALA A 1 192 ? -11.897 13.952 14.048 1.00 96.00 192 ALA A C 1
ATOM 1516 O O . ALA A 1 192 ? -12.931 13.667 13.437 1.00 96.00 192 ALA A O 1
ATOM 1517 N N . THR A 1 193 ? -10.988 13.022 14.357 1.00 96.25 193 THR A N 1
ATOM 1518 C CA . THR A 1 193 ? -11.169 11.596 14.055 1.00 96.25 193 THR A CA 1
ATOM 1519 C C . THR A 1 193 ? -12.261 10.974 14.922 1.00 96.25 193 THR A C 1
ATOM 1521 O O . THR A 1 193 ? -13.129 10.287 14.378 1.00 96.25 193 THR A O 1
ATOM 1524 N N . TRP A 1 194 ? -12.247 11.234 16.232 1.00 96.56 194 TRP A N 1
ATOM 1525 C CA . TRP A 1 194 ? -13.266 10.739 17.161 1.00 96.56 194 TRP A CA 1
ATOM 1526 C C . TRP A 1 194 ? -14.637 11.346 16.899 1.00 96.56 194 TRP A C 1
ATOM 1528 O O . TRP A 1 194 ? -15.586 10.601 16.692 1.00 96.56 194 TRP A O 1
ATOM 1538 N N . ALA A 1 195 ? -14.727 12.669 16.759 1.00 95.12 195 ALA A N 1
ATOM 1539 C CA . ALA A 1 195 ? -15.986 13.349 16.460 1.00 95.12 195 ALA A CA 1
ATOM 1540 C C . ALA A 1 195 ? -16.633 12.814 15.171 1.00 95.12 195 ALA A C 1
ATOM 1542 O O . ALA A 1 195 ? -17.844 12.607 15.104 1.00 95.12 195 ALA A O 1
ATOM 1543 N N . HIS A 1 196 ? -15.825 12.531 14.143 1.00 93.69 196 HIS A N 1
ATOM 1544 C CA . HIS A 1 196 ? -16.323 11.886 12.934 1.00 93.69 196 HIS A CA 1
ATOM 1545 C C . HIS A 1 196 ? -16.790 10.451 13.189 1.00 93.69 196 HIS A C 1
ATOM 1547 O O . HIS A 1 196 ? -17.808 10.042 12.632 1.00 93.69 196 HIS A O 1
ATOM 1553 N N . TYR A 1 197 ? -16.041 9.658 13.958 1.00 94.62 197 TYR A N 1
ATOM 1554 C CA . TYR A 1 197 ? -16.447 8.297 14.304 1.00 94.62 197 TYR A CA 1
ATOM 1555 C C . TYR A 1 197 ? -17.779 8.289 15.060 1.00 94.62 197 TYR A C 1
ATOM 1557 O O . TYR A 1 197 ? -18.688 7.582 14.635 1.00 94.62 197 TYR A O 1
ATOM 1565 N N . ASP A 1 198 ? -17.930 9.135 16.076 1.00 94.06 198 ASP A N 1
ATOM 1566 C CA . ASP A 1 198 ? -19.153 9.247 16.875 1.00 94.06 198 ASP A CA 1
ATOM 1567 C C . ASP A 1 198 ? -20.351 9.679 16.020 1.00 94.06 198 ASP A C 1
ATOM 1569 O O . ASP A 1 198 ? -21.456 9.163 16.170 1.00 94.06 198 ASP A O 1
ATOM 1573 N N . PHE A 1 199 ? -20.127 10.584 15.063 1.00 91.00 199 PHE A N 1
ATOM 1574 C CA . PHE A 1 199 ? -21.166 11.044 14.143 1.00 91.00 199 PHE A CA 1
ATOM 1575 C C . PHE A 1 199 ? -21.556 10.006 13.074 1.00 91.00 199 PHE A C 1
ATOM 1577 O O . PHE A 1 199 ? -22.720 9.918 12.686 1.00 91.00 199 PHE A O 1
ATOM 1584 N N . SER A 1 200 ? -20.587 9.258 12.537 1.00 89.94 200 SER A N 1
ATOM 1585 C CA . SER A 1 200 ? -20.777 8.421 11.337 1.00 89.94 200 SER A CA 1
ATOM 1586 C C . SER A 1 200 ? -20.849 6.918 11.594 1.00 89.94 200 SER A C 1
ATOM 1588 O O . SER A 1 200 ? -21.279 6.176 10.712 1.00 89.94 200 SER A O 1
ATOM 1590 N N . GLY A 1 201 ? -20.335 6.445 12.729 1.00 89.75 201 GLY A N 1
ATOM 1591 C CA . GLY A 1 201 ? -20.095 5.027 12.998 1.00 89.75 201 GLY A CA 1
ATOM 1592 C C . GLY A 1 201 ? -19.055 4.372 12.078 1.00 89.75 201 GLY A C 1
ATOM 1593 O O . GLY A 1 201 ? -18.953 3.148 12.032 1.00 89.75 201 GLY A O 1
ATOM 1594 N N . CYS A 1 202 ? -18.282 5.144 11.304 1.00 91.19 202 CYS A N 1
ATOM 1595 C CA . CYS A 1 202 ? -17.335 4.592 10.333 1.00 91.19 202 CYS A CA 1
ATOM 1596 C C . CYS A 1 202 ? -16.059 4.055 11.009 1.00 91.19 202 CYS A C 1
ATOM 1598 O O . CYS A 1 202 ? -15.035 4.743 11.065 1.00 91.19 202 CYS A O 1
ATOM 1600 N N . THR A 1 203 ? -16.104 2.800 11.465 1.00 94.75 203 THR A N 1
ATOM 1601 C CA . THR A 1 203 ? -15.024 2.117 12.201 1.00 94.75 203 THR A CA 1
ATOM 1602 C C . THR A 1 203 ? -13.707 2.052 11.425 1.00 94.75 203 THR A C 1
ATOM 1604 O O . THR A 1 203 ? -12.689 2.546 11.904 1.00 94.75 203 THR A O 1
ATOM 1607 N N . GLN A 1 204 ? -13.708 1.507 10.204 1.00 95.56 204 GLN A N 1
ATOM 1608 C CA . GLN A 1 204 ? -12.487 1.301 9.414 1.00 95.56 204 GLN A CA 1
ATOM 1609 C C . GLN A 1 204 ? -11.633 2.573 9.204 1.00 95.56 204 GLN A C 1
ATOM 1611 O O . GLN A 1 204 ? -10.437 2.541 9.509 1.00 95.56 204 GLN A O 1
ATOM 1616 N N . PRO A 1 205 ? -12.168 3.704 8.693 1.00 95.38 205 PRO A N 1
ATOM 1617 C CA . PRO A 1 205 ? -11.359 4.907 8.504 1.00 95.38 205 PRO A CA 1
ATOM 1618 C C . PRO A 1 205 ? -10.912 5.546 9.824 1.00 95.38 205 PRO A C 1
ATOM 1620 O O . PRO A 1 205 ? -9.803 6.079 9.869 1.00 95.38 205 PRO A O 1
ATOM 1623 N N . ALA A 1 206 ? -11.728 5.478 10.882 1.00 96.38 206 ALA A N 1
ATOM 1624 C CA . ALA A 1 206 ? -11.338 5.949 12.209 1.00 96.38 206 ALA A CA 1
ATOM 1625 C C . ALA A 1 206 ? -10.152 5.136 12.741 1.00 96.38 206 ALA A C 1
ATOM 1627 O O . ALA A 1 206 ? -9.113 5.701 13.074 1.00 96.38 206 ALA A O 1
ATOM 1628 N N . LEU A 1 207 ? -10.249 3.807 12.698 1.00 97.56 207 LEU A N 1
ATOM 1629 C CA . LEU A 1 207 ? -9.210 2.905 13.179 1.00 97.56 207 LEU A CA 1
ATOM 1630 C C . LEU A 1 207 ? -7.885 3.076 12.417 1.00 97.56 207 LEU A C 1
ATOM 1632 O O . LEU A 1 207 ? -6.829 3.148 13.040 1.00 97.56 207 LEU A O 1
ATOM 1636 N N . ILE A 1 208 ? -7.919 3.235 11.087 1.00 97.56 208 ILE A N 1
ATOM 1637 C CA . ILE A 1 208 ? -6.710 3.525 10.292 1.00 97.56 208 ILE A CA 1
ATOM 1638 C C . ILE A 1 208 ? -6.021 4.808 10.776 1.00 97.56 208 ILE A C 1
ATOM 1640 O O . ILE A 1 208 ? -4.794 4.834 10.913 1.00 97.56 208 ILE A O 1
ATOM 1644 N N . ARG A 1 209 ? -6.787 5.880 11.014 1.00 97.12 209 ARG A N 1
ATOM 1645 C CA . ARG A 1 209 ? -6.254 7.175 11.467 1.00 97.12 209 ARG A CA 1
ATOM 1646 C C . ARG A 1 209 ? -5.700 7.083 12.882 1.00 97.12 209 ARG A C 1
ATOM 1648 O O . ARG A 1 209 ? -4.561 7.484 13.091 1.00 97.12 209 ARG A O 1
ATOM 1655 N N . LEU A 1 210 ? -6.452 6.492 13.808 1.00 97.06 210 LEU A N 1
ATOM 1656 C CA . LEU A 1 210 ? -6.062 6.350 15.211 1.00 97.06 210 LEU A CA 1
ATOM 1657 C C . LEU A 1 210 ? -4.805 5.486 15.376 1.00 97.06 210 LEU A C 1
ATOM 1659 O O . LEU A 1 210 ? -3.856 5.914 16.026 1.00 97.06 210 LEU A O 1
ATOM 1663 N N . LEU A 1 211 ? -4.728 4.327 14.707 1.00 96.75 211 LEU A N 1
ATOM 1664 C CA . LEU A 1 211 ? -3.507 3.509 14.710 1.00 96.75 211 LEU A CA 1
ATOM 1665 C C . LEU A 1 211 ? -2.315 4.263 14.101 1.00 96.75 211 LEU A C 1
ATOM 1667 O O . LEU A 1 211 ? -1.177 4.100 14.539 1.00 96.75 211 LEU A O 1
ATOM 1671 N N . SER A 1 212 ? -2.557 5.098 13.088 1.00 95.69 212 SER A N 1
ATOM 1672 C CA . SER A 1 212 ? -1.498 5.904 12.473 1.00 95.69 212 SER A CA 1
ATOM 1673 C C . SER A 1 212 ? -1.017 7.034 13.378 1.00 95.69 212 SER A C 1
ATOM 1675 O O . SER A 1 212 ? 0.180 7.304 13.388 1.00 95.69 212 SER A O 1
ATOM 1677 N N . LEU A 1 213 ? -1.918 7.678 14.123 1.00 94.19 213 LEU A N 1
ATOM 1678 C CA . LEU A 1 213 ? -1.579 8.698 15.118 1.00 94.19 213 LEU A CA 1
ATOM 1679 C C . LEU A 1 213 ? -0.765 8.075 16.264 1.00 94.19 213 LEU A C 1
ATOM 1681 O O . LEU A 1 213 ? 0.325 8.556 16.554 1.00 94.19 213 LEU A O 1
ATOM 1685 N N . GLN A 1 214 ? -1.221 6.940 16.804 1.00 93.00 214 GLN A N 1
ATOM 1686 C CA . GLN A 1 214 ? -0.592 6.264 17.944 1.00 93.00 214 GLN A CA 1
ATOM 1687 C C . GLN A 1 214 ? 0.774 5.640 17.608 1.00 93.00 214 GLN A C 1
ATOM 1689 O O . GLN A 1 214 ? 1.753 5.821 18.333 1.00 93.00 214 GLN A O 1
ATOM 1694 N N . TYR A 1 215 ? 0.856 4.878 16.510 1.00 93.06 215 TYR A N 1
ATOM 1695 C CA . TYR A 1 215 ? 2.026 4.036 16.217 1.00 93.06 215 TYR A CA 1
ATOM 1696 C C . TYR A 1 215 ? 2.884 4.536 15.055 1.00 93.06 215 TYR A C 1
ATOM 1698 O O . TYR A 1 215 ? 3.971 3.996 14.828 1.00 93.06 215 TYR A O 1
ATOM 1706 N N . ALA A 1 216 ? 2.400 5.510 14.278 1.00 92.31 216 ALA A N 1
ATOM 1707 C CA . ALA A 1 216 ? 3.082 6.080 13.113 1.00 92.31 216 ALA A CA 1
ATOM 1708 C C . ALA A 1 216 ? 3.587 5.050 12.075 1.00 92.31 216 ALA A C 1
ATOM 1710 O O . ALA A 1 216 ? 4.576 5.261 11.357 1.00 92.31 216 ALA A O 1
ATOM 1711 N N . ARG A 1 217 ? 2.899 3.911 11.954 1.00 90.88 217 ARG A N 1
ATOM 1712 C CA . ARG A 1 217 ? 3.307 2.812 11.067 1.00 90.88 217 ARG A CA 1
ATOM 1713 C C . ARG A 1 217 ? 3.182 3.181 9.589 1.00 90.88 217 ARG A C 1
ATOM 1715 O O . ARG A 1 217 ? 2.473 4.110 9.192 1.00 90.88 217 ARG A O 1
ATOM 1722 N N . ARG A 1 218 ? 3.923 2.482 8.719 1.00 89.75 218 ARG A N 1
ATOM 1723 C CA . ARG A 1 218 ? 3.805 2.687 7.263 1.00 89.75 218 ARG A CA 1
ATOM 1724 C C . ARG A 1 218 ? 2.415 2.283 6.785 1.00 89.75 218 ARG A C 1
ATOM 1726 O O . ARG A 1 218 ? 1.905 1.267 7.247 1.00 89.75 218 ARG A O 1
ATOM 1733 N N . PRO A 1 219 ? 1.859 2.977 5.772 1.00 93.38 219 PRO A N 1
ATOM 1734 C CA . PRO A 1 219 ? 0.621 2.532 5.143 1.00 93.38 219 PRO A CA 1
ATOM 1735 C C . PRO A 1 219 ? 0.690 1.082 4.655 1.00 93.38 219 PRO A C 1
ATOM 1737 O O . PRO A 1 219 ? -0.318 0.392 4.685 1.00 93.38 219 PRO A O 1
ATOM 1740 N N . SER A 1 220 ? 1.870 0.609 4.235 1.00 90.50 220 SER A N 1
ATOM 1741 C CA . SER A 1 220 ? 2.083 -0.790 3.858 1.00 90.50 220 SER A CA 1
ATOM 1742 C C . SER A 1 220 ? 2.065 -1.758 5.040 1.00 90.50 220 SER A C 1
ATOM 1744 O O . SER A 1 220 ? 1.572 -2.859 4.870 1.00 90.50 220 SER A O 1
ATOM 1746 N N . GLN A 1 221 ? 2.530 -1.359 6.228 1.00 91.69 221 GLN A N 1
ATOM 1747 C CA . GLN A 1 221 ? 2.432 -2.202 7.430 1.00 91.69 221 GLN A CA 1
ATOM 1748 C C . GLN A 1 221 ? 0.973 -2.353 7.842 1.00 91.69 221 GLN A C 1
ATOM 1750 O O . GLN A 1 221 ? 0.507 -3.466 8.025 1.00 91.69 221 GLN A O 1
ATOM 1755 N N . LEU A 1 222 ? 0.236 -1.237 7.886 1.00 95.12 222 LEU A N 1
ATOM 1756 C CA . LEU A 1 222 ? -1.194 -1.245 8.190 1.00 95.12 222 LEU A CA 1
ATOM 1757 C C . LEU A 1 222 ? -1.991 -2.052 7.159 1.00 95.12 222 LEU A C 1
ATOM 1759 O O . LEU A 1 222 ? -2.830 -2.859 7.532 1.00 95.12 222 LEU A O 1
ATOM 1763 N N . ALA A 1 223 ? -1.709 -1.867 5.866 1.00 93.94 223 ALA A N 1
ATOM 1764 C CA . ALA A 1 223 ? -2.351 -2.619 4.788 1.00 93.94 223 ALA A CA 1
ATOM 1765 C C . ALA A 1 223 ? -2.165 -4.138 4.916 1.00 93.94 223 ALA A C 1
ATOM 1767 O O . ALA A 1 223 ? -3.063 -4.888 4.542 1.00 93.94 223 ALA A O 1
ATOM 1768 N N . SER A 1 224 ? -1.015 -4.582 5.423 1.00 92.88 224 SER A N 1
ATOM 1769 C CA . SER A 1 224 ? -0.653 -5.997 5.532 1.00 92.88 224 SER A CA 1
ATOM 1770 C C . SER A 1 224 ? -1.111 -6.664 6.831 1.00 92.88 224 SER A C 1
ATOM 1772 O O . SER A 1 224 ? -0.894 -7.866 6.977 1.00 92.88 224 SER A O 1
ATOM 1774 N N . LEU A 1 225 ? -1.729 -5.923 7.758 1.00 95.88 225 LEU A N 1
ATOM 1775 C CA . LEU A 1 225 ? -2.229 -6.475 9.017 1.00 95.88 225 LEU A CA 1
ATOM 1776 C C . LEU A 1 225 ? -3.354 -7.489 8.801 1.00 95.88 225 LEU A C 1
ATOM 1778 O O . LEU A 1 225 ? -4.247 -7.282 7.971 1.00 95.88 225 LEU A O 1
ATOM 1782 N N . LYS A 1 226 ? -3.336 -8.532 9.623 1.00 97.19 226 LYS A N 1
ATOM 1783 C CA . LYS A 1 226 ? -4.355 -9.572 9.754 1.00 97.19 226 LYS A CA 1
ATOM 1784 C C . LYS A 1 226 ? -4.858 -9.646 11.190 1.00 97.19 226 LYS A C 1
ATOM 1786 O O . LYS A 1 226 ? -4.184 -9.185 12.106 1.00 97.19 226 LYS A O 1
ATOM 1791 N N . PHE A 1 227 ? -6.022 -10.247 11.418 1.00 97.19 227 PHE A N 1
ATOM 1792 C CA . PHE A 1 227 ? -6.523 -10.394 12.791 1.00 97.19 227 PHE A CA 1
ATOM 1793 C C . PHE A 1 227 ? -5.687 -11.348 13.650 1.00 97.19 227 PHE A C 1
ATOM 1795 O O . PHE A 1 227 ? -5.700 -11.206 14.868 1.00 97.19 227 PHE A O 1
ATOM 1802 N N . GLY A 1 228 ? -4.930 -12.267 13.044 1.00 95.00 228 GLY A N 1
ATOM 1803 C CA . GLY A 1 228 ? -3.946 -13.098 13.743 1.00 95.00 228 GLY A CA 1
ATOM 1804 C C . GLY A 1 228 ? -2.754 -12.318 14.315 1.00 95.00 228 GLY A C 1
ATOM 1805 O O . GLY A 1 228 ? -2.031 -12.854 15.154 1.00 95.00 228 GLY A O 1
ATOM 1806 N N . ASP A 1 229 ? -2.577 -11.054 13.911 1.00 95.50 229 ASP A N 1
ATOM 1807 C CA . ASP A 1 229 ? -1.561 -10.141 14.454 1.00 95.50 229 ASP A CA 1
ATOM 1808 C C . ASP A 1 229 ? -2.001 -9.474 15.767 1.00 95.50 229 ASP A C 1
ATOM 1810 O O . ASP A 1 229 ? -1.254 -8.691 16.349 1.00 95.50 229 ASP A O 1
ATOM 1814 N N . LEU A 1 230 ? -3.234 -9.726 16.212 1.00 95.88 230 LEU A N 1
ATOM 1815 C CA . LEU A 1 230 ? -3.769 -9.225 17.471 1.00 95.88 230 LEU A CA 1
ATOM 1816 C C . LEU A 1 230 ? -3.572 -10.292 18.547 1.00 95.88 230 LEU A C 1
ATOM 1818 O O . LEU A 1 230 ? -4.153 -11.373 18.445 1.00 95.88 230 LEU A O 1
ATOM 1822 N N . LYS A 1 231 ? -2.774 -9.991 19.574 1.00 94.00 231 LYS A N 1
ATOM 1823 C CA . LYS A 1 231 ? -2.434 -10.942 20.640 1.00 94.00 231 LYS A CA 1
ATOM 1824 C C . LYS A 1 231 ? -2.999 -10.505 21.985 1.00 94.00 231 LYS A C 1
ATOM 1826 O O . LYS A 1 231 ? -3.032 -9.319 22.311 1.00 94.00 231 LYS A O 1
ATOM 1831 N N . SER A 1 232 ? -3.451 -11.472 22.774 1.00 91.25 232 SER A N 1
ATOM 1832 C CA . SER A 1 232 ? -3.993 -11.254 24.117 1.00 91.25 232 SER A CA 1
ATOM 1833 C C . SER A 1 232 ? -3.696 -12.451 25.014 1.00 91.25 232 SER A C 1
ATOM 1835 O O . SER A 1 232 ? -3.528 -13.560 24.517 1.00 91.25 232 SER A O 1
ATOM 1837 N N . GLY A 1 233 ? -3.679 -12.248 26.333 1.00 88.25 233 GLY A N 1
ATOM 1838 C CA . GLY A 1 233 ? -3.462 -13.343 27.283 1.00 88.25 233 GLY A CA 1
ATOM 1839 C C . GLY A 1 233 ? -2.087 -13.996 27.119 1.00 88.25 233 GLY A C 1
ATOM 1840 O O . GLY A 1 233 ? -1.079 -13.295 27.155 1.00 88.25 233 GLY A O 1
ATOM 1841 N N . SER A 1 234 ? -2.065 -15.321 26.957 1.00 83.31 234 SER A N 1
ATOM 1842 C CA . SER A 1 234 ? -0.849 -16.131 26.788 1.00 83.31 234 SER A CA 1
ATOM 1843 C C . SER A 1 234 ? -0.148 -15.941 25.445 1.00 83.31 234 SER A C 1
ATOM 1845 O O . SER A 1 234 ? 1.016 -16.300 25.327 1.00 83.31 234 SER A O 1
ATOM 1847 N N . ASP A 1 235 ? -0.828 -15.375 24.446 1.00 84.38 235 ASP A N 1
ATOM 1848 C CA . ASP A 1 235 ? -0.300 -15.267 23.077 1.00 84.38 235 ASP A CA 1
ATOM 1849 C C . ASP A 1 235 ? 0.568 -14.016 22.867 1.00 84.38 235 ASP A C 1
ATOM 1851 O O . ASP A 1 235 ? 0.972 -13.705 21.746 1.00 84.38 235 ASP A O 1
ATOM 1855 N N . LYS A 1 236 ? 0.780 -13.256 23.942 1.00 87.69 236 LYS A N 1
ATOM 1856 C CA . LYS A 1 236 ? 1.534 -12.006 23.984 1.00 87.69 236 LYS A CA 1
ATOM 1857 C C . LYS A 1 236 ? 3.038 -12.260 23.989 1.00 87.69 236 LYS A C 1
ATOM 1859 O O . LYS A 1 236 ? 3.507 -13.167 24.671 1.00 87.69 236 LYS A O 1
ATOM 1864 N N . GLU A 1 237 ? 3.785 -11.412 23.290 1.00 85.44 237 GLU A N 1
ATOM 1865 C CA . GLU A 1 237 ? 5.253 -11.416 23.338 1.00 85.44 237 GLU A CA 1
ATOM 1866 C C . GLU A 1 237 ? 5.780 -10.517 24.463 1.00 85.44 237 GLU A C 1
ATOM 1868 O O . GLU A 1 237 ? 6.781 -10.829 25.105 1.00 85.44 237 GLU A O 1
ATOM 1873 N N . LEU A 1 238 ? 5.087 -9.416 24.755 1.00 82.06 238 LEU A N 1
ATOM 1874 C CA . LEU A 1 238 ? 5.447 -8.458 25.794 1.00 82.06 238 LEU A CA 1
ATOM 1875 C C . LEU A 1 238 ? 4.786 -8.866 27.118 1.00 82.06 238 LEU A C 1
ATOM 1877 O O . LEU A 1 238 ? 3.839 -8.238 27.597 1.00 82.06 238 LEU A O 1
ATOM 1881 N N . VAL A 1 239 ? 5.304 -9.938 27.724 1.00 75.19 239 VAL A N 1
ATOM 1882 C CA . VAL A 1 239 ? 4.757 -10.566 28.945 1.00 75.19 239 VAL A CA 1
ATOM 1883 C C . VAL A 1 239 ? 4.604 -9.575 30.111 1.00 75.19 239 VAL A C 1
ATOM 1885 O O . VAL A 1 239 ? 3.676 -9.697 30.911 1.00 75.19 239 VAL A O 1
ATOM 1888 N N . GLU A 1 240 ? 5.464 -8.557 30.178 1.00 75.00 240 GLU A N 1
ATOM 1889 C CA . GLU A 1 240 ? 5.464 -7.526 31.226 1.00 75.00 240 GLU A CA 1
ATOM 1890 C C . GLU A 1 240 ? 4.308 -6.518 31.110 1.00 75.00 240 GLU A C 1
ATOM 1892 O O . GLU A 1 240 ? 3.951 -5.856 32.085 1.00 75.00 240 GLU A O 1
ATOM 1897 N N . HIS A 1 241 ? 3.685 -6.393 29.936 1.00 73.94 241 HIS A N 1
ATOM 1898 C CA . HIS A 1 241 ? 2.593 -5.450 29.721 1.00 73.94 241 HIS A CA 1
ATOM 1899 C C . HIS A 1 241 ? 1.242 -6.126 29.951 1.00 73.94 241 HIS A C 1
ATOM 1901 O O . HIS A 1 241 ? 0.923 -7.138 29.335 1.00 73.94 241 HIS A O 1
ATOM 1907 N N . HIS A 1 242 ? 0.382 -5.541 30.790 1.00 79.31 242 HIS A N 1
ATOM 1908 C CA . HIS A 1 242 ? -0.987 -6.045 30.983 1.00 79.31 242 HIS A CA 1
ATOM 1909 C C . HIS A 1 242 ? -1.885 -5.843 29.754 1.00 79.31 242 HIS A C 1
ATOM 1911 O O . HIS A 1 242 ? -2.859 -6.574 29.577 1.00 79.31 242 HIS A O 1
ATOM 1917 N N . GLU A 1 243 ? -1.554 -4.869 28.908 1.00 87.06 243 GLU A N 1
ATOM 1918 C CA . GLU A 1 243 ? -2.300 -4.540 27.696 1.00 87.06 243 GLU A CA 1
ATOM 1919 C C . GLU A 1 243 ? -2.247 -5.677 26.661 1.00 87.06 243 GLU A C 1
ATOM 1921 O O . GLU A 1 243 ? -1.400 -6.569 26.724 1.00 87.06 243 GLU A O 1
ATOM 1926 N N . ASN A 1 244 ? -3.191 -5.661 25.716 1.00 93.06 244 ASN A N 1
ATOM 1927 C CA . ASN A 1 244 ? -3.125 -6.529 24.539 1.00 93.06 244 ASN A CA 1
ATOM 1928 C C . ASN A 1 244 ? -2.069 -5.995 23.565 1.00 93.06 244 ASN A C 1
ATOM 1930 O O . ASN A 1 244 ? -1.559 -4.889 23.744 1.00 93.06 244 ASN A O 1
ATOM 1934 N N . GLU A 1 245 ? -1.775 -6.740 22.506 1.00 94.25 245 GLU A N 1
ATOM 1935 C CA . GLU A 1 245 ? -0.739 -6.366 21.548 1.00 94.25 245 GLU A CA 1
ATOM 1936 C C . GLU A 1 245 ? -1.226 -6.398 20.106 1.00 94.25 245 GLU A C 1
ATOM 1938 O O . GLU A 1 245 ? -2.119 -7.159 19.725 1.00 94.25 245 GLU A O 1
ATOM 1943 N N . ILE A 1 246 ? -0.579 -5.572 19.291 1.00 95.75 246 ILE A N 1
ATOM 1944 C CA . ILE A 1 246 ? -0.660 -5.602 17.838 1.00 95.75 246 ILE A CA 1
ATOM 1945 C C . ILE A 1 246 ? 0.740 -5.795 17.256 1.00 95.75 246 ILE A C 1
ATOM 1947 O O . ILE A 1 246 ? 1.682 -5.087 17.614 1.00 95.75 246 ILE A O 1
ATOM 1951 N N . HIS A 1 247 ? 0.873 -6.766 16.358 1.00 94.31 247 HIS A N 1
ATOM 1952 C CA . HIS A 1 247 ? 2.140 -7.156 15.747 1.00 94.31 247 HIS A CA 1
ATOM 1953 C C . HIS A 1 247 ? 2.211 -6.617 14.318 1.00 94.31 247 HIS A C 1
ATOM 1955 O O . HIS A 1 247 ? 1.566 -7.126 13.402 1.00 94.31 247 HIS A O 1
ATOM 1961 N N . PHE A 1 248 ? 2.975 -5.549 14.088 1.00 91.94 248 PHE A N 1
ATOM 1962 C CA . PHE A 1 248 ? 3.070 -4.973 12.745 1.00 91.94 248 PHE A CA 1
ATOM 1963 C C . PHE A 1 248 ? 4.113 -5.717 11.906 1.00 91.94 248 PHE A C 1
ATOM 1965 O O . PHE A 1 248 ? 5.273 -5.768 12.314 1.00 91.94 248 PHE A O 1
ATOM 1972 N N . PRO A 1 249 ? 3.772 -6.198 10.697 1.00 89.44 249 PRO A N 1
ATOM 1973 C CA . PRO A 1 249 ? 4.761 -6.797 9.807 1.00 89.44 249 PRO A CA 1
ATOM 1974 C C . PRO A 1 249 ? 5.787 -5.755 9.343 1.00 89.44 249 PRO A C 1
ATOM 1976 O O . PRO A 1 249 ? 5.479 -4.561 9.218 1.00 89.44 249 PRO A O 1
ATOM 1979 N N . ALA A 1 250 ? 7.002 -6.191 9.015 1.00 79.94 250 ALA A N 1
ATOM 1980 C CA . ALA A 1 250 ? 7.990 -5.348 8.353 1.00 79.94 250 ALA A CA 1
ATOM 1981 C C . ALA A 1 250 ? 7.498 -4.870 6.971 1.00 79.94 250 ALA A C 1
ATOM 1983 O O . ALA A 1 250 ? 6.662 -5.483 6.309 1.00 79.94 250 ALA A O 1
ATOM 1984 N N . ALA A 1 251 ? 8.025 -3.730 6.516 1.00 67.94 251 ALA A N 1
ATOM 1985 C CA . ALA A 1 251 ? 7.602 -3.094 5.261 1.00 67.94 251 ALA A CA 1
ATOM 1986 C C . ALA A 1 251 ? 8.740 -2.525 4.410 1.00 67.94 251 ALA A C 1
ATOM 1988 O O . ALA A 1 251 ? 8.476 -1.838 3.421 1.00 67.94 251 ALA A O 1
ATOM 1989 N N . LYS A 1 252 ? 9.997 -2.698 4.824 1.00 60.53 252 LYS A N 1
ATOM 1990 C CA . LYS A 1 252 ? 11.149 -2.025 4.207 1.00 60.53 252 LYS A CA 1
ATOM 1991 C C . LYS A 1 252 ? 11.991 -2.961 3.343 1.00 60.53 252 LYS A C 1
ATOM 1993 O O . LYS A 1 252 ? 13.175 -2.722 3.160 1.00 60.53 252 LYS A O 1
ATOM 1998 N N . GLU A 1 253 ? 11.353 -3.967 2.771 1.00 60.50 253 GLU A N 1
ATOM 1999 C CA . GLU A 1 253 ? 12.017 -4.993 1.983 1.00 60.50 253 GLU A CA 1
ATOM 2000 C C . GLU A 1 253 ? 11.690 -4.768 0.500 1.00 60.50 253 GLU A C 1
ATOM 2002 O O . GLU A 1 253 ? 10.755 -5.316 -0.080 1.00 60.50 253 GLU A O 1
ATOM 2007 N N . CYS A 1 254 ? 12.409 -3.825 -0.112 1.00 52.81 254 CYS A N 1
ATOM 2008 C CA . CYS A 1 254 ? 12.444 -3.685 -1.568 1.00 52.81 254 CYS A CA 1
ATOM 2009 C C . CYS A 1 254 ? 13.608 -4.528 -2.091 1.00 52.81 254 CYS A C 1
ATOM 2011 O O . CYS A 1 254 ? 14.658 -4.532 -1.459 1.00 52.81 254 CYS A O 1
ATOM 2013 N N . PHE A 1 255 ? 13.440 -5.181 -3.246 1.00 58.91 255 PHE A N 1
ATOM 2014 C CA . PHE A 1 255 ? 14.470 -6.055 -3.832 1.00 58.91 255 PHE A CA 1
ATOM 2015 C C . PHE A 1 255 ? 14.785 -7.303 -2.978 1.00 58.91 255 PHE A C 1
ATOM 2017 O O . PHE A 1 255 ? 15.923 -7.745 -2.929 1.00 58.91 255 PHE A O 1
ATOM 2024 N N . VAL A 1 256 ? 13.764 -7.872 -2.323 1.00 62.41 256 VAL A N 1
ATOM 2025 C CA . VAL A 1 256 ? 13.829 -9.176 -1.631 1.00 62.41 256 VAL A CA 1
ATOM 2026 C C . VAL A 1 256 ? 12.965 -10.226 -2.335 1.00 62.41 256 VAL A C 1
ATOM 2028 O O . VAL A 1 256 ? 12.090 -9.873 -3.129 1.00 62.41 256 VAL A O 1
ATOM 2031 N N . SER A 1 257 ? 13.166 -11.502 -2.004 1.00 55.84 257 SER A N 1
ATOM 2032 C CA . SER A 1 257 ? 12.429 -12.634 -2.579 1.00 55.84 257 SER A CA 1
ATOM 2033 C C . SER A 1 257 ? 10.968 -12.735 -2.113 1.00 55.84 257 SER A C 1
ATOM 2035 O O . SER A 1 257 ? 10.107 -13.083 -2.917 1.00 55.84 257 SER A O 1
ATOM 2037 N N . VAL A 1 258 ? 10.657 -12.390 -0.855 1.00 61.41 258 VAL A N 1
ATOM 2038 C CA . VAL A 1 258 ? 9.288 -12.406 -0.299 1.00 61.41 258 VAL A CA 1
ATOM 2039 C C . VAL A 1 258 ? 8.882 -10.993 0.116 1.00 61.41 258 VAL A C 1
ATOM 2041 O O . VAL A 1 258 ? 9.395 -10.442 1.077 1.00 61.41 258 VAL A O 1
ATOM 2044 N N . GLU A 1 259 ? 7.960 -10.375 -0.625 1.00 69.00 259 GLU A N 1
ATOM 2045 C CA . GLU A 1 259 ? 7.584 -8.967 -0.400 1.00 69.00 259 GLU A CA 1
ATOM 2046 C C . GLU A 1 259 ? 6.467 -8.795 0.640 1.00 69.00 259 GLU A C 1
ATOM 2048 O O . GLU A 1 259 ? 6.419 -7.798 1.363 1.00 69.00 259 GLU A O 1
ATOM 2053 N N . PHE A 1 260 ? 5.521 -9.732 0.683 1.00 78.19 260 PHE A N 1
ATOM 2054 C CA . PHE A 1 260 ? 4.338 -9.624 1.526 1.00 78.19 260 PHE A CA 1
ATOM 2055 C C . PHE A 1 260 ? 4.551 -10.389 2.829 1.00 78.19 260 PHE A C 1
ATOM 2057 O O . PHE A 1 260 ? 4.608 -11.613 2.815 1.00 78.19 260 PHE A O 1
ATOM 2064 N N . ARG A 1 261 ? 4.651 -9.654 3.946 1.00 81.69 261 ARG A N 1
ATOM 2065 C CA . ARG A 1 261 ? 4.830 -10.216 5.300 1.00 81.69 261 ARG A CA 1
ATOM 2066 C C . ARG A 1 261 ? 6.057 -11.146 5.436 1.00 81.69 261 ARG A C 1
ATOM 2068 O O . ARG A 1 261 ? 6.041 -12.024 6.284 1.00 81.69 261 ARG A O 1
ATOM 2075 N N . GLY A 1 262 ? 7.100 -10.948 4.621 1.00 72.50 262 GLY A N 1
ATOM 2076 C CA . GLY A 1 262 ? 8.321 -11.774 4.627 1.00 72.50 262 GLY A CA 1
ATOM 2077 C C . GLY A 1 262 ? 9.366 -11.399 5.686 1.00 72.50 262 GLY A C 1
ATOM 2078 O O . GLY A 1 262 ? 10.310 -12.151 5.904 1.00 72.50 262 GLY A O 1
ATOM 2079 N N . GLY A 1 263 ? 9.199 -10.251 6.346 1.00 75.88 263 GLY A N 1
ATOM 2080 C CA . GLY A 1 263 ? 10.122 -9.760 7.368 1.00 75.88 263 GLY A CA 1
ATOM 2081 C C . GLY A 1 263 ? 9.607 -9.916 8.798 1.00 75.88 263 GLY A C 1
ATOM 2082 O O . GLY A 1 263 ? 8.497 -10.389 9.036 1.00 75.88 263 GLY A O 1
ATOM 2083 N N . ARG A 1 264 ? 10.415 -9.456 9.761 1.00 83.12 264 ARG A N 1
ATOM 2084 C CA . ARG A 1 264 ? 10.103 -9.539 11.200 1.00 83.12 264 ARG A CA 1
ATOM 2085 C C . ARG A 1 264 ? 8.869 -8.720 11.586 1.00 83.12 264 ARG A C 1
ATOM 2087 O O . ARG A 1 264 ? 8.554 -7.709 10.955 1.00 83.12 264 ARG A O 1
ATOM 2094 N N . PHE A 1 265 ? 8.210 -9.147 12.654 1.00 87.19 265 PHE A N 1
ATOM 2095 C CA . PHE A 1 265 ? 7.092 -8.436 13.258 1.00 87.19 265 PHE A CA 1
ATOM 2096 C C . PHE A 1 265 ? 7.587 -7.564 14.412 1.00 87.19 265 PHE A C 1
ATOM 2098 O O . PHE A 1 265 ? 8.562 -7.892 15.082 1.00 87.19 265 PHE A O 1
ATOM 2105 N N . GLU A 1 266 ? 6.936 -6.420 14.603 1.00 89.50 266 GLU A N 1
ATOM 2106 C CA . GLU A 1 266 ? 7.178 -5.520 15.729 1.00 89.50 266 GLU A CA 1
ATOM 2107 C C . GLU A 1 266 ? 5.931 -5.507 16.620 1.00 89.50 266 GLU A C 1
ATOM 2109 O O . GLU A 1 266 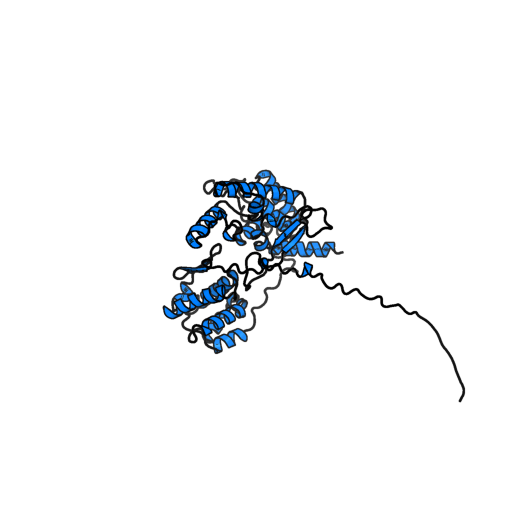? 4.877 -5.010 16.200 1.00 89.50 266 GLU A O 1
ATOM 2114 N N . ALA A 1 267 ? 6.049 -6.058 17.830 1.00 91.75 267 ALA A N 1
ATOM 2115 C CA . ALA A 1 267 ? 4.988 -6.073 18.830 1.00 91.75 267 ALA A CA 1
ATOM 2116 C C . ALA A 1 267 ? 4.857 -4.708 19.520 1.00 91.75 267 ALA A C 1
ATOM 2118 O O . ALA A 1 267 ? 5.844 -4.076 19.903 1.00 91.75 267 ALA A O 1
ATOM 2119 N N . HIS A 1 268 ? 3.619 -4.243 19.683 1.00 92.69 268 HIS A N 1
ATOM 2120 C CA . HIS A 1 268 ? 3.314 -3.021 20.419 1.00 92.69 268 HIS A CA 1
ATOM 2121 C C . HIS A 1 268 ? 2.075 -3.195 21.299 1.00 92.69 268 HIS A C 1
ATOM 2123 O O . HIS A 1 268 ? 1.076 -3.740 20.819 1.00 92.69 268 HIS A O 1
ATOM 2129 N N . PRO A 1 269 ? 2.085 -2.658 22.532 1.00 93.38 269 PRO A N 1
ATOM 2130 C CA . PRO A 1 269 ? 0.913 -2.681 23.393 1.00 93.38 269 PRO A CA 1
ATOM 2131 C C . PRO A 1 269 ? -0.202 -1.794 22.820 1.00 93.38 269 PRO A C 1
ATOM 2133 O O . PRO A 1 269 ? 0.066 -0.806 22.119 1.00 93.38 269 PRO A O 1
ATOM 2136 N N . ILE A 1 270 ? -1.460 -2.155 23.083 1.00 93.56 270 ILE A N 1
ATOM 2137 C CA . ILE A 1 270 ? -2.643 -1.466 22.564 1.00 93.56 270 ILE A CA 1
ATOM 2138 C C . ILE A 1 270 ? -3.626 -1.043 23.647 1.00 93.56 270 ILE A C 1
ATOM 2140 O O . ILE A 1 270 ? -4.141 -1.842 24.429 1.00 93.56 270 ILE A O 1
ATOM 2144 N N . ALA A 1 271 ? -3.957 0.248 23.607 1.00 92.38 271 ALA A N 1
ATOM 2145 C CA . ALA A 1 271 ? -4.938 0.842 24.492 1.00 92.38 271 ALA A CA 1
ATOM 2146 C C . ALA A 1 271 ? -6.320 0.199 24.300 1.00 92.38 271 ALA A C 1
ATOM 2148 O O . ALA A 1 271 ? -6.761 -0.067 23.175 1.00 92.38 271 ALA A O 1
ATOM 2149 N N . LYS A 1 272 ? -7.044 0.025 25.411 1.00 93.75 272 LYS A N 1
ATOM 2150 C CA . LYS A 1 272 ? -8.352 -0.650 25.457 1.00 93.75 272 LYS A CA 1
ATOM 2151 C C . LYS A 1 272 ? -9.345 -0.136 24.409 1.00 93.75 272 LYS A C 1
ATOM 2153 O O . LYS A 1 272 ? -9.971 -0.931 23.722 1.00 93.75 272 LYS A O 1
ATOM 2158 N N . HIS A 1 273 ? -9.449 1.179 24.239 1.00 92.81 273 HIS A N 1
ATOM 2159 C CA . HIS A 1 273 ? -10.394 1.771 23.290 1.00 92.81 273 HIS A CA 1
ATOM 2160 C C . HIS A 1 273 ? -10.082 1.403 21.824 1.00 92.81 273 HIS A C 1
ATOM 2162 O O . HIS A 1 273 ? -11.001 1.163 21.045 1.00 92.81 273 HIS A O 1
ATOM 2168 N N . LEU A 1 274 ? -8.801 1.295 21.440 1.00 96.25 274 LEU A N 1
ATOM 2169 C CA . LEU A 1 274 ? -8.412 0.836 20.099 1.00 96.25 274 LEU A CA 1
ATOM 2170 C C . LEU A 1 274 ? -8.654 -0.664 19.934 1.00 96.25 274 LEU A C 1
ATOM 2172 O O . LEU A 1 274 ? -9.077 -1.100 18.865 1.00 96.25 274 LEU A O 1
ATOM 2176 N N . TRP A 1 275 ? -8.427 -1.443 20.992 1.00 96.88 275 TRP A N 1
ATOM 2177 C CA . TRP A 1 275 ? -8.744 -2.868 21.007 1.00 96.88 275 TRP A CA 1
ATOM 2178 C C . TRP A 1 275 ? -10.241 -3.127 20.812 1.00 96.88 275 TRP A C 1
ATOM 2180 O O . TRP A 1 275 ? -10.634 -3.985 20.023 1.00 96.88 275 TRP A O 1
ATOM 2190 N N . ASP A 1 276 ? -11.091 -2.348 21.475 1.00 96.19 276 ASP A N 1
ATOM 2191 C CA . ASP A 1 276 ? -12.539 -2.465 21.331 1.00 96.19 276 ASP A CA 1
ATOM 2192 C C . ASP A 1 276 ? -12.991 -2.068 19.910 1.00 96.19 276 ASP A C 1
ATOM 2194 O O . ASP A 1 276 ? -13.793 -2.784 19.305 1.00 96.19 276 ASP A O 1
ATOM 2198 N N . LEU A 1 277 ? -12.394 -1.031 19.302 1.00 96.94 277 LEU A N 1
ATOM 2199 C CA . LEU A 1 277 ? -12.600 -0.708 17.879 1.00 96.94 277 LEU A CA 1
ATOM 2200 C C . LEU A 1 277 ? -12.091 -1.793 16.917 1.00 96.94 277 LEU A C 1
ATOM 2202 O O . LEU A 1 277 ? -12.642 -1.949 15.826 1.00 96.94 277 LEU A O 1
ATOM 2206 N N . LEU A 1 278 ? -11.057 -2.550 17.285 1.00 97.56 278 LEU A N 1
ATOM 2207 C CA . LEU A 1 278 ? -10.597 -3.702 16.507 1.00 97.56 278 LEU A CA 1
ATOM 2208 C C . LEU A 1 278 ? -11.581 -4.872 16.586 1.00 97.56 278 LEU A C 1
ATOM 2210 O O . LEU A 1 278 ? -11.761 -5.554 15.582 1.00 97.56 278 LEU A O 1
ATOM 2214 N N . LYS A 1 279 ? -12.261 -5.086 17.722 1.00 97.31 279 LYS A N 1
ATOM 2215 C CA . LYS A 1 279 ? -13.319 -6.110 17.862 1.00 97.31 279 LYS A CA 1
ATOM 2216 C C . LYS A 1 279 ? -14.549 -5.783 17.010 1.00 97.31 279 LYS A C 1
ATOM 2218 O O . LYS A 1 279 ? -14.914 -6.581 16.154 1.00 97.31 279 LYS A O 1
ATOM 2223 N N . ILE A 1 280 ? -15.109 -4.585 17.209 1.00 97.19 280 ILE A N 1
ATOM 2224 C CA . ILE A 1 280 ? -15.475 -3.654 16.132 1.00 97.19 280 ILE A CA 1
ATOM 2225 C C . ILE A 1 280 ? -15.361 -4.165 14.688 1.00 97.19 280 ILE A C 1
ATOM 2227 O O . ILE A 1 280 ? -16.216 -4.836 14.102 1.00 97.19 280 ILE A O 1
ATOM 2231 N N . GLN A 1 281 ? -14.208 -3.807 14.138 1.00 97.44 281 GLN A N 1
ATOM 2232 C CA . GLN A 1 281 ? -13.758 -4.107 12.796 1.00 97.44 281 GLN A CA 1
ATOM 2233 C C . GLN A 1 281 ? -13.734 -5.615 12.497 1.00 97.44 281 GLN A C 1
ATOM 2235 O O . GLN A 1 281 ? -14.136 -6.010 11.406 1.00 97.44 281 GLN A O 1
ATOM 2240 N N . ARG A 1 282 ? -13.304 -6.466 13.442 1.00 97.75 282 ARG A N 1
ATOM 2241 C CA . ARG A 1 282 ? -13.264 -7.932 13.286 1.00 97.75 282 ARG A CA 1
ATOM 2242 C C . ARG A 1 282 ? -14.633 -8.484 12.942 1.00 97.75 282 ARG A C 1
ATOM 2244 O O . ARG A 1 282 ? -14.753 -9.230 11.975 1.00 97.75 282 ARG A O 1
ATOM 2251 N N . GLN A 1 283 ? -15.665 -8.071 13.673 1.00 96.94 283 GLN A N 1
ATOM 2252 C CA . GLN A 1 283 ? -17.023 -8.529 13.411 1.00 96.94 283 GLN A CA 1
ATOM 2253 C C . GLN A 1 283 ? -17.535 -8.038 12.051 1.00 96.94 283 GLN A C 1
ATOM 2255 O O . GLN A 1 283 ? -18.120 -8.815 11.301 1.00 96.94 283 GLN A O 1
ATOM 2260 N N . GLN A 1 284 ? -17.274 -6.776 11.699 1.00 95.75 284 GLN A N 1
ATOM 2261 C CA . GLN A 1 284 ? -17.688 -6.218 10.407 1.00 95.75 284 GLN A CA 1
ATOM 2262 C C . GLN A 1 284 ? -17.013 -6.931 9.224 1.00 95.75 284 GLN A C 1
ATOM 2264 O O . GLN A 1 284 ? -17.678 -7.261 8.243 1.00 95.75 284 GLN A O 1
ATOM 2269 N N . ILE A 1 285 ? -15.706 -7.202 9.314 1.00 96.81 285 ILE A N 1
ATOM 2270 C CA . ILE A 1 285 ? -14.967 -7.917 8.267 1.00 96.81 285 ILE A CA 1
ATOM 2271 C C . ILE A 1 285 ? -15.384 -9.387 8.198 1.00 96.81 285 ILE A C 1
ATOM 2273 O O . ILE A 1 285 ? -15.583 -9.887 7.093 1.00 96.81 285 ILE A O 1
ATOM 2277 N N . LYS A 1 286 ? -15.589 -10.058 9.340 1.00 96.62 286 LYS A N 1
ATOM 2278 C CA . LYS A 1 286 ? -16.136 -11.422 9.380 1.00 96.62 286 LYS A CA 1
ATOM 2279 C C . LYS A 1 286 ? -17.450 -11.494 8.607 1.00 96.62 286 LYS A C 1
ATOM 2281 O O . LYS A 1 286 ? -17.536 -12.234 7.632 1.00 96.62 286 LYS A O 1
ATOM 2286 N N . THR A 1 287 ? -18.428 -10.665 8.979 1.00 95.56 287 THR A N 1
ATOM 2287 C CA . THR A 1 287 ? -19.734 -10.621 8.309 1.00 95.56 287 THR A CA 1
ATOM 2288 C C . THR A 1 287 ? -19.593 -10.330 6.816 1.00 95.56 287 THR A C 1
ATOM 2290 O O . THR A 1 287 ? -20.274 -10.950 6.002 1.00 95.56 287 THR A O 1
ATOM 2293 N N . LEU A 1 288 ? -18.686 -9.426 6.433 1.00 94.44 288 LEU A N 1
ATOM 2294 C CA . LEU A 1 288 ? -18.446 -9.114 5.028 1.00 94.44 288 LEU A CA 1
ATOM 2295 C C . LEU A 1 288 ? -17.921 -10.329 4.243 1.00 94.44 288 LEU A C 1
ATOM 2297 O O . LEU A 1 288 ? -18.401 -10.583 3.135 1.00 94.44 288 LEU A O 1
ATOM 2301 N N . PHE A 1 289 ? -16.946 -11.070 4.777 1.00 95.25 289 PHE A N 1
ATOM 2302 C CA . PHE A 1 289 ? -16.438 -12.279 4.125 1.00 95.25 289 PHE A CA 1
ATOM 2303 C C . PHE A 1 289 ? -17.517 -13.369 4.082 1.00 95.25 289 PHE A C 1
ATOM 2305 O O . PHE A 1 289 ? -17.801 -13.886 3.005 1.00 95.25 289 PHE A O 1
ATOM 2312 N N . GLU A 1 290 ? -18.174 -13.670 5.203 1.00 94.81 290 GLU A N 1
ATOM 2313 C CA . GLU A 1 290 ? -19.243 -14.679 5.275 1.00 94.81 290 GLU A CA 1
ATOM 2314 C C . GLU A 1 290 ? -20.344 -14.416 4.239 1.00 94.81 290 GLU A C 1
ATOM 2316 O O . GLU A 1 290 ? -20.712 -15.311 3.476 1.00 94.81 290 GLU A O 1
ATOM 2321 N N . HIS A 1 291 ? -20.783 -13.159 4.120 1.00 92.38 291 HIS A N 1
ATOM 2322 C CA . HIS A 1 291 ? -21.736 -12.731 3.098 1.00 92.38 291 HIS A CA 1
ATOM 2323 C C . HIS A 1 291 ? -21.179 -12.872 1.671 1.00 92.38 291 HIS A C 1
ATOM 2325 O O . HIS A 1 291 ? -21.859 -13.386 0.786 1.00 92.38 291 HIS A O 1
ATOM 2331 N N . SER A 1 292 ? -19.932 -12.451 1.435 1.00 89.88 292 SER A N 1
ATOM 2332 C CA . SER A 1 292 ? -19.304 -12.495 0.102 1.00 89.88 292 SER A CA 1
ATOM 2333 C C . SER A 1 292 ? -19.057 -13.920 -0.405 1.00 89.88 292 SER A C 1
ATOM 2335 O O . SER A 1 292 ? -19.017 -14.146 -1.616 1.00 89.88 292 SER A O 1
ATOM 2337 N N . PHE A 1 293 ? -18.857 -14.878 0.502 1.00 86.62 293 PHE A N 1
ATOM 2338 C CA . PHE A 1 293 ? -18.540 -16.270 0.177 1.00 86.62 293 PHE A CA 1
ATOM 2339 C C . PHE A 1 293 ? -19.707 -17.245 0.364 1.00 86.62 293 PHE A C 1
ATOM 2341 O O . PHE A 1 293 ? -19.619 -18.373 -0.143 1.00 86.62 293 PHE A O 1
ATOM 2348 N N . GLY A 1 294 ? -20.768 -16.824 1.061 1.00 86.12 294 GLY A N 1
ATOM 2349 C CA . GLY A 1 294 ? -21.913 -17.658 1.422 1.00 86.12 294 GLY A CA 1
ATOM 2350 C C . GLY A 1 294 ? -21.531 -18.801 2.363 1.00 86.12 294 GLY A C 1
ATOM 2351 O O . GLY A 1 294 ? -21.925 -19.939 2.121 1.00 86.12 294 GLY A O 1
ATOM 2352 N N . LEU A 1 295 ? -20.699 -18.527 3.372 1.00 85.00 295 LEU A N 1
ATOM 2353 C CA . LEU A 1 295 ? -20.193 -19.525 4.325 1.00 85.00 295 LEU A CA 1
ATOM 2354 C C . LEU A 1 295 ? -20.069 -18.943 5.735 1.00 85.00 295 LEU A C 1
ATOM 2356 O O . LEU A 1 295 ? -20.132 -17.730 5.906 1.00 85.00 295 LEU A O 1
ATOM 2360 N N . SER A 1 296 ? -19.859 -19.816 6.719 1.00 91.06 296 SER A N 1
ATOM 2361 C CA . SER A 1 296 ? -19.492 -19.443 8.089 1.00 91.06 296 SER A CA 1
ATOM 2362 C C . SER A 1 296 ? -17.984 -19.581 8.265 1.00 91.06 296 SER A C 1
ATOM 2364 O O . SER A 1 296 ? -17.417 -20.574 7.813 1.00 91.06 296 SER A O 1
ATOM 2366 N N . LEU A 1 297 ? -17.348 -18.619 8.933 1.00 92.62 297 LEU A N 1
ATOM 2367 C CA . LEU A 1 297 ? -15.903 -18.630 9.185 1.00 92.62 297 LEU A CA 1
ATOM 2368 C C . LEU A 1 297 ? -15.598 -19.071 10.617 1.00 92.62 297 LEU A C 1
ATOM 2370 O O . LEU A 1 297 ? -16.220 -18.579 11.567 1.00 92.62 297 LEU A O 1
ATOM 2374 N N . GLY A 1 298 ? -14.619 -19.967 10.760 1.00 93.44 298 GLY A N 1
ATOM 2375 C CA . GLY A 1 298 ? -14.030 -20.313 12.053 1.00 93.44 298 GLY A CA 1
ATOM 2376 C C . GLY A 1 298 ? -13.036 -19.252 12.536 1.00 93.44 298 GLY A C 1
ATOM 2377 O O . GLY A 1 298 ? -12.653 -18.350 11.791 1.00 93.44 298 GLY A O 1
ATOM 2378 N N . GLU A 1 299 ? -12.585 -19.355 13.787 1.00 92.69 299 GLU A N 1
ATOM 2379 C CA . GLU A 1 299 ? -11.600 -18.410 14.341 1.00 92.69 299 GLU A CA 1
ATOM 2380 C C . GLU A 1 299 ? -10.247 -18.471 13.619 1.00 92.69 299 GLU A C 1
ATOM 2382 O O . GLU A 1 299 ? -9.635 -17.423 13.387 1.00 92.69 299 GLU A O 1
ATOM 2387 N N . ASP A 1 300 ? -9.831 -19.660 13.176 1.00 92.94 300 ASP A N 1
ATOM 2388 C CA . ASP A 1 300 ? -8.615 -19.842 12.379 1.00 92.94 300 ASP A CA 1
ATOM 2389 C C . ASP A 1 300 ? -8.714 -19.111 11.038 1.00 92.94 300 ASP A C 1
ATOM 2391 O O . ASP A 1 300 ? -7.791 -18.387 10.661 1.00 92.94 300 ASP A O 1
ATOM 2395 N N . ASP A 1 301 ? -9.859 -19.193 10.356 1.00 94.75 301 ASP A N 1
ATOM 2396 C CA . ASP A 1 301 ? -10.093 -18.457 9.113 1.00 94.75 301 ASP A CA 1
ATOM 2397 C C . ASP A 1 301 ? -10.065 -16.946 9.351 1.00 94.75 301 ASP A C 1
ATOM 2399 O O . ASP A 1 301 ? -9.417 -16.203 8.610 1.00 94.75 301 ASP A O 1
ATOM 2403 N N . ILE A 1 302 ? -10.735 -16.483 10.415 1.00 95.69 302 ILE A N 1
ATOM 2404 C CA . ILE A 1 302 ? -10.796 -15.062 10.776 1.00 95.69 302 ILE A CA 1
ATOM 2405 C C . ILE A 1 302 ? -9.391 -14.523 11.054 1.00 95.69 302 ILE A C 1
ATOM 2407 O O . ILE A 1 302 ? -9.078 -13.403 10.644 1.00 95.69 302 ILE A O 1
ATOM 2411 N N . SER A 1 303 ? -8.525 -15.319 11.689 1.00 95.62 303 SER A N 1
ATOM 2412 C CA . SER A 1 303 ? -7.130 -14.947 11.952 1.00 95.62 303 SER A CA 1
ATOM 2413 C C . SER A 1 303 ? -6.350 -14.624 10.669 1.00 95.62 303 SER A C 1
ATOM 2415 O O . SER A 1 303 ? -5.463 -13.767 10.685 1.00 95.62 303 SER A O 1
ATOM 2417 N N . GLN A 1 304 ? -6.716 -15.244 9.542 1.00 95.12 304 GLN A N 1
ATOM 2418 C CA . GLN A 1 304 ? -6.062 -15.044 8.249 1.00 95.12 304 GLN A CA 1
ATOM 2419 C C . GLN A 1 304 ? -6.559 -13.813 7.490 1.00 95.12 304 GLN A C 1
ATOM 2421 O O . GLN A 1 304 ? -5.876 -13.359 6.566 1.00 95.12 304 GLN A O 1
ATOM 2426 N N . LEU A 1 305 ? -7.712 -13.258 7.872 1.00 96.81 305 LEU A N 1
ATOM 2427 C CA . LEU A 1 305 ? -8.333 -12.149 7.155 1.00 96.81 305 LEU A CA 1
ATOM 2428 C C . LEU A 1 305 ? -7.586 -10.829 7.381 1.00 96.81 305 LEU A C 1
ATOM 2430 O O . LEU A 1 305 ? -7.102 -10.568 8.489 1.00 96.81 305 LEU A O 1
ATOM 2434 N N . PRO A 1 306 ? -7.554 -9.942 6.369 1.00 97.06 306 PRO A N 1
ATOM 2435 C CA . PRO A 1 306 ? -7.035 -8.591 6.530 1.00 97.06 306 PRO A CA 1
ATOM 2436 C C . PRO A 1 306 ? -7.881 -7.781 7.517 1.00 97.06 306 PRO A C 1
ATOM 2438 O O . PRO A 1 306 ? -9.109 -7.794 7.441 1.00 97.06 306 PRO A O 1
ATOM 2441 N N . ILE A 1 307 ? -7.236 -6.964 8.356 1.00 97.81 307 ILE A N 1
ATOM 2442 C CA . ILE A 1 307 ? -7.965 -6.004 9.209 1.00 97.81 307 ILE A CA 1
ATOM 2443 C C . ILE A 1 307 ? -8.669 -4.945 8.346 1.00 97.81 307 ILE A C 1
ATOM 2445 O O . ILE A 1 307 ? -9.787 -4.524 8.648 1.00 97.81 307 ILE A O 1
ATOM 2449 N N . PHE A 1 308 ? -8.019 -4.521 7.255 1.00 97.19 308 PHE A N 1
ATOM 2450 C CA . PHE A 1 308 ? -8.499 -3.442 6.394 1.00 97.19 308 PHE A CA 1
ATOM 2451 C C . PHE A 1 308 ? -8.771 -3.903 4.964 1.00 97.19 308 PHE A C 1
ATOM 2453 O O . PHE A 1 308 ? -7.850 -4.120 4.164 1.00 97.19 308 PHE A O 1
ATOM 2460 N N . THR A 1 309 ? -10.047 -3.961 4.596 1.00 96.00 309 THR A N 1
ATOM 2461 C CA . THR A 1 309 ? -10.484 -4.298 3.239 1.00 96.00 309 THR A CA 1
ATOM 2462 C C . THR A 1 309 ? -11.849 -3.698 2.908 1.00 96.00 309 THR A C 1
ATOM 2464 O O . THR A 1 309 ? -12.444 -2.966 3.700 1.00 96.00 309 THR A O 1
ATOM 2467 N N . THR A 1 310 ? -12.321 -3.943 1.692 1.00 94.44 310 THR A N 1
ATOM 2468 C CA . THR A 1 310 ? -13.634 -3.504 1.217 1.00 94.44 310 THR A CA 1
ATOM 2469 C C . THR A 1 310 ? -14.316 -4.629 0.455 1.00 94.44 310 THR A C 1
ATOM 2471 O O . THR A 1 310 ? -13.655 -5.510 -0.094 1.00 94.44 310 THR A O 1
ATOM 2474 N N . GLU A 1 311 ? -15.638 -4.566 0.353 1.00 93.56 311 GLU A N 1
ATOM 2475 C CA . GLU A 1 311 ? -16.432 -5.511 -0.435 1.00 93.56 311 GLU A CA 1
ATOM 2476 C C . GLU A 1 311 ? -15.953 -5.579 -1.892 1.00 93.56 311 GLU A C 1
ATOM 2478 O O . GLU A 1 311 ? -15.683 -6.655 -2.420 1.00 93.56 311 GLU A O 1
ATOM 2483 N N . GLU A 1 312 ? -15.717 -4.417 -2.516 1.00 92.00 312 GLU A N 1
ATOM 2484 C CA . GLU A 1 312 ? -15.120 -4.322 -3.856 1.00 92.00 312 GLU A CA 1
ATOM 2485 C C . GLU A 1 312 ? -13.810 -5.120 -3.948 1.00 92.00 312 GLU A C 1
ATOM 2487 O O . GLU A 1 312 ? -13.551 -5.797 -4.948 1.00 92.00 312 GLU A O 1
ATOM 2492 N N . ARG A 1 313 ? -12.959 -5.017 -2.921 1.00 93.88 313 ARG A N 1
ATOM 2493 C CA . ARG A 1 313 ? -11.651 -5.668 -2.907 1.00 93.88 313 ARG A CA 1
ATOM 2494 C C . ARG A 1 313 ? -11.790 -7.179 -2.798 1.00 93.88 313 ARG A C 1
ATOM 2496 O O . ARG A 1 313 ? -11.116 -7.866 -3.561 1.00 93.88 313 ARG A O 1
ATOM 2503 N N . ILE A 1 314 ? -12.668 -7.667 -1.926 1.00 94.75 314 ILE A N 1
ATOM 2504 C CA . ILE A 1 314 ? -12.951 -9.097 -1.759 1.00 94.75 314 ILE A CA 1
ATOM 2505 C C . ILE A 1 314 ? -13.505 -9.684 -3.054 1.00 94.75 314 ILE A C 1
ATOM 2507 O O . ILE A 1 314 ? -12.958 -10.655 -3.567 1.00 94.75 314 ILE A O 1
ATOM 2511 N N . LEU A 1 315 ? -14.518 -9.052 -3.652 1.00 93.50 315 LEU A N 1
ATOM 2512 C CA . LEU A 1 315 ? -15.104 -9.520 -4.910 1.00 93.50 315 LEU A CA 1
ATOM 2513 C C . LEU A 1 315 ? -14.063 -9.564 -6.036 1.00 93.50 315 LEU A C 1
ATOM 2515 O O . LEU A 1 315 ? -13.971 -10.545 -6.774 1.00 93.50 315 LEU A O 1
ATOM 2519 N N . LYS A 1 316 ? -13.219 -8.532 -6.140 1.00 93.44 316 LYS A N 1
ATOM 2520 C CA . LYS A 1 316 ? -12.134 -8.505 -7.127 1.00 93.44 316 LYS A CA 1
ATOM 2521 C C . LYS A 1 316 ? -11.082 -9.584 -6.864 1.00 93.44 316 LYS A C 1
ATOM 2523 O O . LYS A 1 316 ? -10.577 -10.174 -7.820 1.00 93.44 316 LYS A O 1
ATOM 2528 N N . ALA A 1 317 ? -10.720 -9.815 -5.604 1.00 94.25 317 ALA A N 1
ATOM 2529 C CA . ALA A 1 317 ? -9.788 -10.867 -5.217 1.00 94.25 317 ALA A CA 1
ATOM 2530 C C . ALA A 1 317 ? -10.341 -12.246 -5.590 1.00 94.25 317 ALA A C 1
ATOM 2532 O O . ALA A 1 317 ? -9.625 -13.018 -6.215 1.00 94.25 317 ALA A O 1
ATOM 2533 N N . ASN A 1 318 ? -11.629 -12.492 -5.338 1.00 93.31 318 ASN A N 1
ATOM 2534 C CA . ASN A 1 318 ? -12.311 -13.741 -5.679 1.00 93.31 318 ASN A CA 1
ATOM 2535 C C . ASN A 1 318 ? -12.239 -14.059 -7.168 1.00 93.31 318 ASN A C 1
ATOM 2537 O O . ASN A 1 318 ? -11.829 -15.154 -7.545 1.00 93.31 318 ASN A O 1
ATOM 2541 N N . VAL A 1 319 ? -12.598 -13.085 -8.005 1.00 93.12 319 VAL A N 1
ATOM 2542 C CA . VAL A 1 319 ? -12.504 -13.205 -9.466 1.00 93.12 319 VAL A CA 1
ATOM 25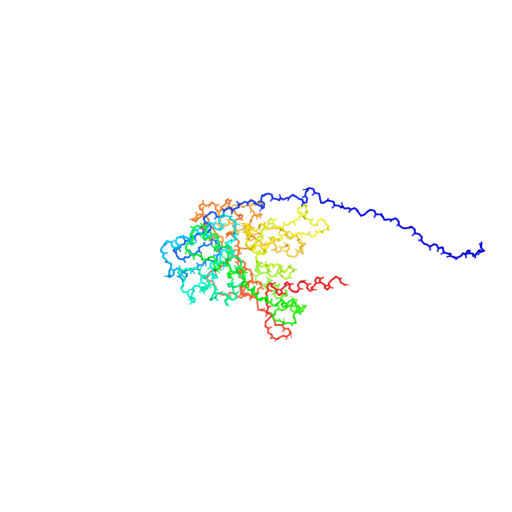43 C C . VAL A 1 319 ? -11.059 -13.472 -9.882 1.00 93.12 319 VAL A C 1
ATOM 2545 O O . VAL A 1 319 ? -10.788 -14.388 -10.648 1.00 93.12 319 VAL A O 1
ATOM 2548 N N . THR A 1 320 ? -10.107 -12.716 -9.329 1.00 92.62 320 THR A N 1
ATOM 2549 C CA . THR A 1 320 ? -8.689 -12.840 -9.695 1.00 92.62 320 THR A CA 1
ATOM 2550 C C . THR A 1 320 ? -8.110 -14.206 -9.311 1.00 92.62 320 THR A C 1
ATOM 2552 O O . THR A 1 320 ? -7.439 -14.831 -10.125 1.00 92.62 320 THR A O 1
ATOM 2555 N N . LEU A 1 321 ? -8.380 -14.685 -8.096 1.00 91.50 321 LEU A N 1
ATOM 2556 C CA . LEU A 1 321 ? -7.903 -15.978 -7.605 1.00 91.50 321 LEU A CA 1
ATOM 2557 C C . LEU A 1 321 ? -8.445 -17.129 -8.458 1.00 91.50 321 LEU A C 1
ATOM 2559 O O . LEU A 1 321 ? -7.663 -17.958 -8.913 1.00 91.50 321 LEU A O 1
ATOM 2563 N N . ARG A 1 322 ? -9.749 -17.123 -8.760 1.00 91.19 322 ARG A N 1
ATOM 2564 C CA . ARG A 1 322 ? -10.385 -18.174 -9.567 1.00 91.19 322 ARG A CA 1
ATOM 2565 C C . ARG A 1 322 ? -9.951 -18.136 -11.024 1.00 91.19 322 ARG A C 1
ATOM 2567 O O . ARG A 1 322 ? -9.505 -19.140 -11.561 1.00 91.19 322 ARG A O 1
ATOM 2574 N N . GLU A 1 323 ? -10.090 -16.982 -11.669 1.00 91.06 323 GLU A N 1
ATOM 2575 C CA . GLU A 1 323 ? -9.965 -16.881 -13.126 1.00 91.06 323 GLU A CA 1
ATOM 2576 C C . GLU A 1 323 ? -8.522 -16.711 -13.601 1.00 91.06 323 GLU A C 1
ATOM 2578 O O . GLU A 1 323 ? -8.213 -17.067 -14.735 1.00 91.06 323 GLU A O 1
ATOM 2583 N N . LYS A 1 324 ? -7.639 -16.123 -12.780 1.00 88.50 324 LYS A N 1
ATOM 2584 C CA . LYS A 1 324 ? -6.244 -15.853 -13.173 1.00 88.50 324 LYS A CA 1
ATOM 2585 C C . LYS A 1 324 ? -5.240 -16.796 -12.532 1.00 88.50 324 LYS A C 1
ATOM 2587 O O . LYS A 1 324 ? -4.215 -17.052 -13.149 1.00 88.50 324 LYS A O 1
ATOM 2592 N N . LEU A 1 325 ? -5.517 -17.283 -11.323 1.00 88.44 325 LEU A N 1
ATOM 2593 C CA . LEU A 1 325 ? -4.603 -18.168 -10.597 1.00 88.44 325 LEU A CA 1
ATOM 2594 C C . LEU A 1 325 ? -5.122 -19.608 -10.479 1.00 88.44 325 LEU A C 1
ATOM 2596 O O . LEU A 1 325 ? -4.364 -20.475 -10.065 1.00 88.44 325 LEU A O 1
ATOM 2600 N N . GLY A 1 326 ? -6.383 -19.882 -10.838 1.00 89.06 326 GLY A N 1
ATOM 2601 C CA . GLY A 1 326 ? -6.977 -21.216 -10.690 1.00 89.06 326 GLY A CA 1
ATOM 2602 C C . GLY A 1 326 ? -7.102 -21.674 -9.232 1.00 89.06 326 GLY A C 1
ATOM 2603 O O . GLY A 1 326 ? -7.234 -22.867 -8.975 1.00 89.06 326 GLY A O 1
ATOM 2604 N N . LEU A 1 327 ? -7.039 -20.743 -8.276 1.00 90.75 327 LEU A N 1
ATOM 2605 C CA . LEU A 1 327 ? -7.079 -21.020 -6.842 1.00 90.75 327 LEU A CA 1
ATOM 2606 C C . LEU A 1 327 ? -8.505 -20.884 -6.310 1.00 90.75 327 LEU A C 1
ATOM 2608 O O . LEU A 1 327 ? -9.227 -19.960 -6.695 1.00 90.75 327 LEU A O 1
ATOM 2612 N N . ASP A 1 328 ? -8.894 -21.750 -5.369 1.00 89.81 328 ASP A N 1
ATOM 2613 C CA . ASP A 1 328 ? -10.127 -21.554 -4.604 1.00 89.81 328 ASP A CA 1
ATOM 2614 C C . ASP A 1 328 ? -9.919 -20.428 -3.578 1.00 89.81 328 ASP A C 1
ATOM 2616 O O . ASP A 1 328 ? -9.131 -20.594 -2.640 1.00 89.81 328 ASP A O 1
ATOM 2620 N N . PRO A 1 329 ? -10.632 -19.291 -3.690 1.00 90.56 329 PRO A N 1
ATOM 2621 C CA . PRO A 1 329 ? -10.521 -18.202 -2.729 1.00 90.56 329 PRO A CA 1
ATOM 2622 C C . PRO A 1 329 ? -10.778 -18.628 -1.281 1.00 90.56 329 PRO A C 1
ATOM 2624 O O . PRO A 1 329 ? -10.193 -18.054 -0.368 1.00 90.56 329 PRO A O 1
ATOM 2627 N N . ARG A 1 330 ? -11.631 -19.641 -1.066 1.00 87.38 330 ARG A N 1
ATOM 2628 C CA . ARG A 1 330 ? -12.009 -20.116 0.274 1.00 87.38 330 ARG A CA 1
ATOM 2629 C C . ARG A 1 330 ? -10.859 -20.806 0.997 1.00 87.38 330 ARG A C 1
ATOM 2631 O O . ARG A 1 330 ? -10.774 -20.727 2.211 1.00 87.38 330 ARG A O 1
ATOM 2638 N N . GLN A 1 331 ? -9.963 -21.439 0.248 1.00 90.00 331 GLN A N 1
ATOM 2639 C CA . GLN A 1 331 ? -8.761 -22.081 0.783 1.00 90.00 331 GLN A CA 1
ATOM 2640 C C . GLN A 1 331 ? -7.569 -21.114 0.856 1.00 90.00 331 GLN A C 1
ATOM 2642 O O . GLN A 1 331 ? -6.509 -21.470 1.355 1.00 90.00 331 GLN A O 1
ATOM 2647 N N . ASN A 1 332 ? -7.733 -19.884 0.357 1.00 91.88 332 ASN A N 1
ATOM 2648 C CA . ASN A 1 332 ? -6.667 -18.895 0.209 1.00 91.88 332 ASN A CA 1
ATOM 2649 C C . ASN A 1 332 ? -7.024 -17.566 0.897 1.00 91.88 332 ASN A C 1
ATOM 2651 O O . ASN A 1 332 ? -6.648 -16.494 0.432 1.00 91.88 332 ASN A O 1
ATOM 2655 N N . LEU A 1 333 ? -7.735 -17.606 2.029 1.00 92.50 333 LEU A N 1
ATOM 2656 C CA . LEU A 1 333 ? -8.151 -16.406 2.777 1.00 92.50 333 LEU A CA 1
ATOM 2657 C C . LEU A 1 333 ? -6.975 -15.529 3.243 1.00 92.50 333 LEU A C 1
ATOM 2659 O O . LEU A 1 333 ? -7.125 -14.325 3.433 1.00 92.50 333 LEU A O 1
ATOM 2663 N N . ALA A 1 334 ? -5.792 -16.130 3.368 1.00 91.25 334 ALA A N 1
ATOM 2664 C CA . ALA A 1 334 ? -4.545 -15.477 3.737 1.00 91.25 334 ALA A CA 1
ATOM 2665 C C . ALA A 1 334 ? -3.909 -14.617 2.620 1.00 91.25 334 ALA A C 1
ATOM 2667 O O . ALA A 1 334 ? -2.870 -13.996 2.873 1.00 91.25 334 ALA A O 1
ATOM 2668 N N . ASP A 1 335 ? -4.472 -14.610 1.407 1.00 92.31 335 ASP A N 1
ATOM 2669 C CA . ASP A 1 335 ? -3.863 -14.028 0.207 1.00 92.31 335 ASP A CA 1
ATOM 2670 C C . ASP A 1 335 ? -3.772 -12.491 0.224 1.00 92.31 335 ASP A C 1
ATOM 2672 O O . ASP A 1 335 ? -4.733 -11.789 0.553 1.00 92.31 335 ASP A O 1
ATOM 2676 N N . GLU A 1 336 ? -2.646 -11.941 -0.252 1.00 90.94 336 GLU A N 1
ATOM 2677 C CA . GLU A 1 336 ? -2.426 -10.491 -0.405 1.00 90.94 336 GLU A CA 1
ATOM 2678 C C . GLU A 1 336 ? -3.494 -9.795 -1.276 1.00 90.94 336 GLU A C 1
ATOM 2680 O O . GLU A 1 336 ? -3.716 -8.583 -1.165 1.00 90.94 336 GLU A O 1
ATOM 2685 N N . LEU A 1 337 ? -4.183 -10.532 -2.155 1.00 93.31 337 LEU A N 1
ATOM 2686 C CA . LEU A 1 337 ? -5.239 -9.989 -3.002 1.00 93.31 337 LEU A CA 1
ATOM 2687 C C . LEU A 1 337 ? -6.451 -9.509 -2.200 1.00 93.31 337 LEU A C 1
ATOM 2689 O O . LEU A 1 337 ? -7.147 -8.611 -2.676 1.00 93.31 337 LEU A O 1
ATOM 2693 N N . PHE A 1 338 ? -6.668 -10.012 -0.986 1.00 95.31 338 PHE A N 1
ATOM 2694 C CA . PHE A 1 338 ? -7.713 -9.507 -0.096 1.00 95.31 338 PHE A CA 1
ATOM 2695 C C . PHE A 1 338 ? -7.327 -8.206 0.611 1.00 95.31 338 PHE A C 1
ATOM 2697 O O . PHE A 1 338 ? -8.204 -7.457 1.044 1.00 95.31 338 PHE A O 1
ATOM 2704 N N . HIS A 1 339 ? -6.035 -7.883 0.686 1.00 94.44 339 HIS A N 1
ATOM 2705 C CA . HIS A 1 339 ? -5.544 -6.710 1.399 1.00 94.44 339 HIS A CA 1
ATOM 2706 C C . HIS A 1 339 ? -5.752 -5.415 0.605 1.00 94.44 339 HIS A C 1
ATOM 2708 O O . HIS A 1 339 ? -5.631 -5.363 -0.629 1.00 94.44 339 HIS A O 1
ATOM 2714 N N . SER A 1 340 ? -6.043 -4.329 1.323 1.00 92.94 340 SER A N 1
ATOM 2715 C CA . SER A 1 340 ? -6.151 -2.991 0.737 1.00 92.94 340 SER A CA 1
ATOM 2716 C C . SER A 1 340 ? -4.794 -2.485 0.231 1.00 92.94 340 SER A C 1
ATOM 2718 O O . SER A 1 340 ? -3.797 -2.600 0.937 1.00 92.94 340 SER A O 1
ATOM 2720 N N . PRO A 1 341 ? -4.716 -1.834 -0.944 1.00 89.94 341 PRO A N 1
ATOM 2721 C CA . PRO A 1 341 ? -3.465 -1.241 -1.409 1.00 89.94 341 PRO A CA 1
ATOM 2722 C C . PRO A 1 341 ? -2.906 -0.191 -0.424 1.00 89.94 341 PRO A C 1
ATOM 2724 O O . PRO A 1 341 ? -3.660 0.682 0.017 1.00 89.94 341 PRO A O 1
ATOM 2727 N N . PRO A 1 342 ? -1.583 -0.142 -0.166 1.00 91.19 342 PRO A N 1
ATOM 2728 C CA . PRO A 1 342 ? -0.982 0.835 0.753 1.00 91.19 342 PRO A CA 1
ATOM 2729 C C . PRO A 1 342 ? -1.291 2.300 0.412 1.00 91.19 342 PRO A C 1
ATOM 2731 O O . PRO A 1 342 ? -1.431 3.141 1.296 1.00 91.19 342 PRO A O 1
ATOM 2734 N N . VAL A 1 343 ? -1.445 2.623 -0.879 1.00 90.75 343 VAL A N 1
ATOM 2735 C CA . VAL A 1 343 ? -1.831 3.970 -1.333 1.00 90.75 343 VAL A CA 1
ATOM 2736 C C . VAL A 1 343 ? -3.232 4.367 -0.858 1.00 90.75 343 VAL A C 1
ATOM 2738 O O . VAL A 1 343 ? -3.464 5.533 -0.541 1.00 90.75 343 VAL A O 1
ATOM 2741 N N . ARG A 1 344 ? -4.163 3.404 -0.777 1.00 92.75 344 ARG A N 1
ATOM 2742 C CA . ARG A 1 344 ? -5.520 3.621 -0.265 1.00 92.75 344 ARG A CA 1
ATOM 2743 C C . ARG A 1 344 ? -5.467 3.913 1.232 1.00 92.75 344 ARG A C 1
ATOM 2745 O O . ARG A 1 344 ? -6.067 4.899 1.643 1.00 92.75 344 ARG A O 1
ATOM 2752 N N . ILE A 1 345 ? -4.681 3.160 2.003 1.00 95.44 345 ILE A N 1
ATOM 2753 C CA . ILE A 1 345 ? -4.450 3.430 3.432 1.00 95.44 345 ILE A CA 1
ATOM 2754 C C . ILE A 1 345 ? -3.827 4.817 3.636 1.00 95.44 345 ILE A C 1
ATOM 2756 O O . ILE A 1 345 ? -4.347 5.624 4.400 1.00 95.44 345 ILE A O 1
ATOM 2760 N N . GLY A 1 346 ? -2.770 5.150 2.887 1.00 95.31 346 GLY A N 1
ATOM 2761 C CA . GLY A 1 346 ? -2.096 6.449 2.994 1.00 95.31 346 GLY A CA 1
ATOM 2762 C C . GLY A 1 346 ? -3.018 7.640 2.720 1.00 95.31 346 GLY A C 1
ATOM 2763 O O . GLY A 1 346 ? -2.891 8.680 3.360 1.00 95.31 346 GLY A O 1
ATOM 2764 N N . ARG A 1 347 ? -3.984 7.482 1.811 1.00 95.06 347 ARG A N 1
ATOM 2765 C CA . ARG A 1 347 ? -5.000 8.503 1.531 1.00 95.06 347 ARG A CA 1
ATOM 2766 C C . ARG A 1 347 ? -6.056 8.636 2.638 1.00 95.06 347 ARG A C 1
ATOM 2768 O O . ARG A 1 347 ? -6.547 9.742 2.832 1.00 95.06 347 ARG A O 1
ATOM 2775 N N . VAL A 1 348 ? -6.386 7.561 3.361 1.00 95.94 348 VAL A N 1
ATOM 2776 C CA . VAL A 1 348 ? -7.268 7.628 4.546 1.00 95.94 348 VAL A CA 1
ATOM 2777 C C . VAL A 1 348 ? -6.571 8.360 5.691 1.00 95.94 348 VAL A C 1
ATOM 2779 O O . VAL A 1 348 ? -7.176 9.241 6.302 1.00 95.94 348 VAL A O 1
ATOM 2782 N N . ILE A 1 349 ? -5.288 8.045 5.919 1.00 96.31 349 ILE A N 1
ATOM 2783 C CA . ILE A 1 349 ? -4.423 8.744 6.884 1.00 96.31 349 ILE A CA 1
ATOM 2784 C C . ILE A 1 349 ? -4.361 10.236 6.559 1.00 96.31 349 ILE A C 1
ATOM 2786 O O . ILE A 1 349 ? -4.480 11.058 7.453 1.00 96.31 349 ILE A O 1
ATOM 2790 N N . GLY A 1 350 ? -4.207 10.587 5.280 1.00 94.94 350 GLY A N 1
ATOM 2791 C CA . GLY A 1 350 ? -4.187 11.976 4.816 1.00 94.94 350 GLY A CA 1
ATOM 2792 C C . GLY A 1 350 ? -5.555 12.658 4.730 1.00 94.94 350 GLY A C 1
ATOM 2793 O O . GLY A 1 350 ? -5.650 13.700 4.092 1.00 94.94 350 GLY A O 1
ATOM 2794 N N . PHE A 1 351 ? -6.618 12.065 5.292 1.00 94.25 351 PHE A N 1
ATOM 2795 C CA . PHE A 1 351 ? -7.987 12.604 5.273 1.00 94.25 351 PHE A CA 1
ATOM 2796 C C . PHE A 1 351 ? -8.546 12.892 3.863 1.00 94.25 351 PHE A C 1
ATOM 2798 O O . PHE A 1 351 ? -9.517 13.622 3.698 1.00 94.25 351 PHE A O 1
ATOM 2805 N N . HIS A 1 352 ? -7.987 12.283 2.813 1.00 92.25 352 HIS A N 1
ATOM 2806 C CA . HIS A 1 352 ? -8.422 12.532 1.434 1.00 92.25 352 HIS A CA 1
ATOM 2807 C C . HIS A 1 352 ? -9.734 11.818 1.078 1.00 92.25 352 HIS A C 1
ATOM 2809 O O . HIS A 1 352 ? -10.422 12.222 0.141 1.00 92.25 352 HIS A O 1
ATOM 2815 N N . TYR A 1 353 ? -10.064 10.730 1.781 1.00 90.75 353 TYR A N 1
ATOM 2816 C CA . TYR A 1 353 ? -11.338 10.010 1.679 1.00 90.75 353 TYR A CA 1
ATOM 2817 C C . TYR A 1 353 ? -11.517 9.044 2.864 1.00 90.75 353 TYR A C 1
ATOM 2819 O O . TYR A 1 353 ? -10.558 8.753 3.585 1.00 90.75 353 TYR A O 1
ATOM 2827 N N . ASN A 1 354 ? -12.733 8.522 3.038 1.00 91.31 354 ASN A N 1
ATOM 2828 C CA . ASN A 1 354 ? -13.030 7.409 3.939 1.00 91.31 354 ASN A CA 1
ATOM 2829 C C . ASN A 1 354 ? -13.073 6.095 3.149 1.00 91.31 354 ASN A C 1
ATOM 2831 O O . ASN A 1 354 ? -13.800 5.985 2.163 1.00 91.31 354 ASN A O 1
ATOM 2835 N N . MET A 1 355 ? -12.312 5.091 3.588 1.00 91.56 355 MET A N 1
ATOM 2836 C CA . MET A 1 355 ? -12.367 3.744 3.017 1.00 91.56 355 MET A CA 1
ATOM 2837 C C . MET A 1 355 ? -13.450 2.936 3.732 1.00 91.56 355 MET A C 1
ATOM 2839 O O . MET A 1 355 ? -13.200 2.339 4.778 1.00 91.56 355 MET A O 1
ATOM 2843 N N . LEU A 1 356 ? -14.661 2.960 3.188 1.00 90.44 356 LEU A N 1
ATOM 2844 C CA . LEU A 1 356 ? -15.804 2.242 3.747 1.00 90.44 356 LEU A CA 1
ATOM 2845 C C . LEU A 1 356 ? -15.742 0.752 3.398 1.00 90.44 356 LEU A C 1
ATOM 2847 O O . LEU A 1 356 ? -15.274 0.386 2.322 1.00 90.44 356 LEU A O 1
ATOM 2851 N N . ILE A 1 357 ? -16.222 -0.091 4.314 1.00 89.25 357 ILE A N 1
ATOM 2852 C CA . ILE A 1 357 ? -16.296 -1.549 4.131 1.00 89.25 357 ILE A CA 1
ATOM 2853 C C . ILE A 1 357 ? -17.243 -1.878 2.968 1.00 89.25 357 ILE A C 1
ATOM 2855 O O . ILE A 1 357 ? -16.854 -2.585 2.037 1.00 89.25 357 ILE A O 1
ATOM 2859 N N . HIS A 1 358 ? -18.431 -1.268 2.972 1.00 84.88 358 HIS A N 1
ATOM 2860 C CA . HIS A 1 358 ? -19.392 -1.304 1.873 1.00 84.88 358 HIS A CA 1
ATOM 2861 C C . HIS A 1 358 ? -19.320 0.010 1.097 1.00 84.88 358 HIS A C 1
ATOM 2863 O O . HIS A 1 358 ? -19.781 1.054 1.565 1.00 84.88 358 HIS A O 1
ATOM 2869 N N . ASP A 1 359 ? -18.720 -0.022 -0.091 1.00 67.00 359 ASP A N 1
ATOM 2870 C CA . ASP A 1 359 ? -18.754 1.120 -0.999 1.00 67.00 359 ASP A CA 1
ATOM 2871 C C . ASP A 1 359 ? -20.072 1.067 -1.775 1.00 67.00 359 ASP A C 1
ATOM 2873 O O . ASP A 1 359 ? -20.195 0.416 -2.817 1.00 67.00 359 ASP A O 1
ATOM 2877 N N . GLY A 1 360 ? -21.104 1.701 -1.220 1.00 52.97 360 GLY A N 1
ATOM 2878 C CA . GLY A 1 360 ? -22.371 1.887 -1.906 1.00 52.97 360 GLY A CA 1
ATOM 2879 C C . GLY A 1 360 ? -22.154 2.791 -3.115 1.00 52.97 360 GLY A C 1
ATOM 2880 O O . GLY A 1 360 ? -22.386 3.993 -3.021 1.00 52.97 360 GLY A O 1
ATOM 2881 N N . ARG A 1 361 ? -21.751 2.219 -4.258 1.00 45.56 361 ARG A N 1
ATOM 2882 C CA . ARG A 1 361 ? -21.469 2.895 -5.545 1.00 45.56 361 ARG A CA 1
ATOM 2883 C C . ARG A 1 361 ? -22.642 3.707 -6.139 1.00 45.56 361 ARG A C 1
ATOM 2885 O O . ARG A 1 361 ? -22.653 3.980 -7.335 1.00 45.56 361 ARG A O 1
ATOM 2892 N N . LYS A 1 362 ? -23.668 4.070 -5.365 1.00 45.12 362 LYS A N 1
ATOM 2893 C CA . LYS A 1 362 ? -24.909 4.682 -5.858 1.00 45.12 362 LYS A CA 1
ATOM 2894 C C . LYS A 1 362 ? -25.502 5.800 -4.997 1.00 45.12 362 LYS A C 1
ATOM 2896 O O . LYS A 1 362 ? -26.550 6.308 -5.379 1.00 45.12 362 LYS A O 1
ATOM 2901 N N . LYS A 1 363 ? -24.896 6.218 -3.878 1.00 47.53 363 LYS A N 1
ATOM 2902 C CA . LYS A 1 363 ? -25.421 7.370 -3.117 1.00 47.53 363 LYS A CA 1
ATOM 2903 C C . LYS A 1 363 ? -24.489 8.581 -3.229 1.00 47.53 363 LYS A C 1
ATOM 2905 O O . LYS A 1 363 ? -23.273 8.399 -3.170 1.00 47.53 363 LYS A O 1
ATOM 2910 N N . PRO A 1 364 ? -25.025 9.808 -3.409 1.00 50.09 364 PRO A N 1
ATOM 2911 C CA . PRO A 1 364 ? -24.217 11.019 -3.297 1.00 50.09 364 PRO A CA 1
ATOM 2912 C C . PRO A 1 364 ? -23.477 10.995 -1.960 1.00 50.09 364 PRO A C 1
ATOM 2914 O O . PRO A 1 364 ? -24.008 10.440 -0.996 1.00 50.09 364 PRO A O 1
ATOM 2917 N N . ARG A 1 365 ? -22.254 11.553 -1.924 1.00 59.09 365 ARG A N 1
ATOM 2918 C CA . ARG A 1 365 ? -21.419 11.652 -0.716 1.00 59.09 365 ARG A CA 1
ATOM 2919 C C . ARG A 1 365 ? -22.274 12.158 0.435 1.00 59.09 365 ARG A C 1
ATOM 2921 O O . ARG A 1 365 ? -22.536 13.349 0.555 1.00 59.09 365 ARG A O 1
ATOM 2928 N N . SER A 1 366 ? -22.726 11.224 1.251 1.00 66.31 366 SER A N 1
ATOM 2929 C CA . SER A 1 366 ? -23.477 11.531 2.442 1.00 66.31 366 SER A CA 1
ATOM 2930 C C . SER A 1 366 ? -22.506 12.197 3.414 1.00 66.31 366 SER A C 1
ATOM 2932 O O . SER A 1 366 ? -21.350 11.754 3.468 1.00 66.31 366 SER A O 1
ATOM 2934 N N . PRO A 1 367 ? -22.906 13.224 4.181 1.00 65.25 367 PRO A N 1
ATOM 2935 C CA . PRO A 1 367 ? -22.035 13.817 5.198 1.00 65.25 367 PRO A CA 1
ATOM 2936 C C . PRO A 1 367 ? -21.501 12.764 6.185 1.00 65.25 367 PRO A C 1
ATOM 2938 O O . PRO A 1 367 ? -20.380 12.893 6.655 1.00 65.25 367 PRO A O 1
ATOM 2941 N N . TYR A 1 368 ? -22.230 11.660 6.388 1.00 68.06 368 TYR A N 1
ATOM 2942 C CA . TYR A 1 368 ? -21.801 10.499 7.182 1.00 68.06 368 TYR A CA 1
ATOM 2943 C C . TYR A 1 368 ? -20.666 9.673 6.548 1.00 68.06 368 TYR A C 1
ATOM 2945 O O . TYR A 1 368 ? -20.041 8.854 7.205 1.00 68.06 368 TYR A O 1
ATOM 2953 N N . THR A 1 369 ? -20.414 9.837 5.251 1.00 76.31 369 THR A N 1
ATOM 2954 C CA . THR A 1 369 ? -19.443 9.036 4.481 1.00 76.31 369 THR A CA 1
ATOM 2955 C C . THR A 1 369 ? -18.255 9.849 3.981 1.00 76.31 369 THR A C 1
ATOM 2957 O O . THR A 1 369 ? -17.224 9.276 3.621 1.00 76.31 369 THR A O 1
ATOM 2960 N N . ALA A 1 370 ? -18.374 11.177 3.951 1.00 85.56 370 ALA A N 1
ATOM 2961 C CA . ALA A 1 370 ? -17.286 12.071 3.582 1.00 85.56 370 ALA A CA 1
ATOM 2962 C C . ALA A 1 370 ? -16.215 12.102 4.686 1.00 85.56 370 ALA A C 1
ATOM 2964 O O . ALA A 1 370 ? -16.560 11.999 5.859 1.00 85.56 370 ALA A O 1
ATOM 2965 N N . PRO A 1 371 ? -14.917 12.226 4.350 1.00 87.50 371 PRO A N 1
ATOM 2966 C CA . PRO A 1 371 ? -13.900 12.435 5.376 1.00 87.50 371 PRO A CA 1
ATOM 2967 C C . PRO A 1 371 ? -14.197 13.729 6.152 1.00 87.50 371 PRO A C 1
ATOM 2969 O O . PRO A 1 371 ? -14.715 14.677 5.552 1.00 87.50 371 PRO A O 1
ATOM 2972 N N . PRO A 1 372 ? -13.861 13.798 7.453 1.00 89.38 372 PRO A N 1
ATOM 2973 C CA . PRO A 1 372 ? -14.044 15.030 8.203 1.00 89.38 372 PRO A CA 1
ATOM 2974 C C . PRO A 1 372 ? -13.148 16.133 7.639 1.00 89.38 372 PRO A C 1
ATOM 2976 O O . PRO A 1 372 ? -12.086 15.859 7.066 1.00 89.38 372 PRO A O 1
ATOM 2979 N N . ALA A 1 373 ? -13.582 17.382 7.809 1.00 90.06 373 ALA A N 1
ATOM 2980 C CA . ALA A 1 373 ? -12.755 18.530 7.478 1.00 90.06 373 ALA A CA 1
ATOM 2981 C C . ALA A 1 373 ? -11.463 18.477 8.301 1.00 90.06 373 ALA A C 1
ATOM 2983 O O . ALA A 1 373 ? -11.490 18.219 9.504 1.00 90.06 373 ALA A O 1
ATOM 2984 N N . VAL A 1 374 ? -10.331 18.702 7.639 1.00 94.00 374 VAL A N 1
ATOM 2985 C CA . VAL A 1 374 ? -9.040 18.724 8.321 1.00 94.00 374 VAL A CA 1
ATOM 2986 C C . VAL A 1 374 ? -8.931 20.036 9.106 1.00 94.00 374 VAL A C 1
ATOM 2988 O O . VAL A 1 374 ? -9.116 21.092 8.490 1.00 94.00 374 VAL A O 1
ATOM 2991 N N . PRO A 1 375 ? -8.628 19.995 10.418 1.00 95.38 375 PRO A N 1
ATOM 2992 C CA . PRO A 1 375 ? -8.458 21.196 11.230 1.00 95.38 375 PRO A CA 1
ATOM 2993 C C . PRO A 1 375 ? -7.386 22.132 10.667 1.00 95.38 375 PRO A C 1
ATOM 2995 O O . PRO A 1 375 ? -6.493 21.709 9.924 1.00 95.38 375 PRO A O 1
ATOM 2998 N N . LEU A 1 376 ? -7.480 23.416 11.010 1.00 96.00 376 LEU A N 1
ATOM 2999 C CA . LEU A 1 376 ? -6.499 24.415 10.597 1.00 96.00 376 LEU A CA 1
ATOM 3000 C C . LEU A 1 376 ? -5.289 24.377 11.529 1.00 96.00 376 LEU A C 1
ATOM 3002 O O . LEU A 1 376 ? -5.428 24.407 12.743 1.00 96.00 376 LEU A O 1
ATOM 3006 N N . SER A 1 377 ? -4.093 24.358 10.950 1.00 93.31 377 SER A N 1
ATOM 3007 C CA . SER A 1 377 ? -2.845 24.459 11.697 1.00 93.31 377 SER A CA 1
ATOM 3008 C C . SER A 1 377 ? -2.709 25.867 12.289 1.00 93.31 377 SER A C 1
ATOM 3010 O O . SER A 1 377 ? -2.709 26.837 11.520 1.00 93.31 377 SER A O 1
ATOM 3012 N N . PRO A 1 378 ? -2.471 26.008 13.607 1.00 90.25 378 PRO A N 1
ATOM 3013 C CA . PRO A 1 378 ? -2.185 27.306 14.222 1.00 90.25 378 PRO A CA 1
ATOM 3014 C C . PRO A 1 378 ? -0.938 27.991 13.642 1.00 90.25 378 PRO A C 1
ATOM 3016 O O . PRO A 1 378 ? -0.824 29.211 13.683 1.00 90.25 378 PRO A O 1
ATOM 3019 N N . ARG A 1 379 ? -0.001 27.216 13.073 1.00 89.69 379 ARG A N 1
ATOM 3020 C CA . ARG A 1 379 ? 1.252 27.733 12.498 1.00 89.69 379 ARG A CA 1
ATOM 3021 C C . ARG A 1 379 ? 1.073 28.372 11.127 1.00 89.69 379 ARG A C 1
ATOM 3023 O O . ARG A 1 379 ? 1.861 29.233 10.753 1.00 89.69 379 ARG A O 1
ATOM 3030 N N . THR A 1 380 ? 0.096 27.911 10.348 1.00 91.06 380 THR A N 1
ATOM 3031 C CA . THR A 1 380 ? -0.042 28.302 8.932 1.00 91.06 380 THR A CA 1
ATOM 3032 C C . THR A 1 380 ? -1.397 28.908 8.590 1.00 91.06 380 THR A C 1
ATOM 3034 O O . THR A 1 380 ? -1.539 29.483 7.511 1.00 91.06 380 THR A O 1
ATOM 3037 N N . GLY A 1 381 ? -2.407 28.749 9.451 1.00 92.44 381 GLY A N 1
ATOM 3038 C CA . GLY A 1 381 ? -3.798 29.102 9.157 1.00 92.44 381 GLY A CA 1
ATOM 3039 C C . GLY A 1 381 ? -4.430 28.259 8.041 1.00 92.44 381 GLY A C 1
ATOM 3040 O O . GLY A 1 381 ? -5.503 28.594 7.546 1.00 92.44 381 GLY A O 1
ATOM 3041 N N . ARG A 1 382 ? -3.767 27.179 7.605 1.00 93.75 382 ARG A N 1
ATOM 3042 C CA . ARG A 1 382 ? -4.211 26.284 6.525 1.00 93.75 382 ARG A CA 1
ATOM 3043 C C . ARG A 1 382 ? -4.558 24.903 7.080 1.00 93.75 382 ARG A C 1
ATOM 3045 O O . ARG A 1 382 ? -4.065 24.556 8.153 1.00 93.75 382 ARG A O 1
ATOM 3052 N N . PRO A 1 383 ? -5.359 24.090 6.364 1.00 95.00 383 PRO A N 1
ATOM 3053 C CA . PRO A 1 383 ? -5.620 22.713 6.772 1.00 95.00 383 PRO A CA 1
ATOM 3054 C C . PRO A 1 383 ? -4.318 21.945 7.026 1.00 95.00 383 PRO A C 1
ATOM 3056 O O . PRO A 1 383 ? -3.401 21.995 6.203 1.00 95.00 383 PRO A O 1
ATOM 3059 N N . ILE A 1 384 ? -4.235 21.238 8.154 1.00 94.50 384 ILE A N 1
ATOM 3060 C CA . ILE A 1 384 ? -3.031 20.506 8.566 1.00 94.50 384 ILE A CA 1
ATOM 3061 C C . ILE A 1 384 ? -2.617 19.509 7.471 1.00 94.50 384 ILE A C 1
ATOM 3063 O O . ILE A 1 384 ? -3.374 18.626 7.072 1.00 94.50 384 ILE A O 1
ATOM 3067 N N . ALA A 1 385 ? -1.376 19.594 6.991 1.00 91.62 385 ALA A N 1
ATOM 3068 C CA . ALA A 1 385 ? -0.855 18.629 6.027 1.00 91.62 385 ALA A CA 1
ATOM 3069 C C . ALA A 1 385 ? -0.610 17.256 6.687 1.00 91.62 385 ALA A C 1
ATOM 3071 O O . ALA A 1 385 ? 0.452 17.026 7.265 1.00 91.62 385 ALA A O 1
ATOM 3072 N N . VAL A 1 386 ? -1.557 16.318 6.595 1.00 90.81 386 VAL A N 1
ATOM 3073 C CA . VAL A 1 386 ? -1.423 14.986 7.213 1.00 90.81 386 VAL A CA 1
ATOM 3074 C C . VAL A 1 386 ? -0.817 13.975 6.239 1.00 90.81 386 VAL A C 1
ATOM 3076 O O . VAL A 1 386 ? -1.369 13.685 5.178 1.00 90.81 386 VAL A O 1
ATOM 3079 N N . LYS A 1 387 ? 0.334 13.399 6.603 1.00 90.94 387 LYS A N 1
ATOM 3080 C CA . LYS A 1 387 ? 0.995 12.309 5.864 1.00 90.94 387 LYS A CA 1
ATOM 3081 C C . LYS A 1 387 ? 1.622 11.327 6.845 1.00 90.94 387 LYS A C 1
ATOM 3083 O O . LYS A 1 387 ? 2.159 11.740 7.867 1.00 90.94 387 LYS A O 1
ATOM 3088 N N . ALA A 1 388 ? 1.672 10.042 6.489 1.00 88.62 388 ALA A N 1
ATOM 3089 C CA . ALA A 1 388 ? 2.282 9.012 7.339 1.00 88.62 388 ALA A CA 1
ATOM 3090 C C . ALA A 1 388 ? 3.749 9.315 7.718 1.00 88.62 388 ALA A C 1
ATOM 3092 O O . ALA A 1 388 ? 4.181 8.999 8.819 1.00 88.62 388 ALA A O 1
ATOM 3093 N N . THR A 1 389 ? 4.520 9.955 6.831 1.00 87.81 389 THR A N 1
ATOM 3094 C CA . THR A 1 389 ? 5.891 10.406 7.138 1.00 87.81 389 THR A CA 1
ATOM 3095 C C . THR A 1 389 ? 5.911 11.462 8.244 1.00 87.81 389 THR A C 1
ATOM 3097 O O . THR A 1 389 ? 6.749 11.405 9.136 1.00 87.81 389 THR A O 1
ATOM 3100 N N . ARG A 1 390 ? 4.944 12.383 8.222 1.00 89.94 390 ARG A N 1
ATOM 3101 C CA . ARG A 1 390 ? 4.806 13.458 9.204 1.00 89.94 390 ARG A CA 1
ATOM 3102 C C . ARG A 1 390 ? 4.469 12.914 10.594 1.00 89.94 390 ARG A C 1
ATOM 3104 O O . ARG A 1 390 ? 5.080 13.305 11.585 1.00 89.94 390 ARG A O 1
ATOM 3111 N N . LEU A 1 391 ? 3.567 11.931 10.648 1.00 91.88 391 LEU A N 1
ATOM 3112 C CA . LEU A 1 391 ? 3.237 11.206 11.879 1.00 91.88 391 LEU A CA 1
ATOM 3113 C C . LEU A 1 391 ? 4.457 10.478 12.455 1.00 91.88 391 LEU A C 1
ATOM 3115 O O . LEU A 1 391 ? 4.649 10.469 13.664 1.00 91.88 391 LEU A O 1
ATOM 3119 N N . ARG A 1 392 ? 5.351 9.947 11.608 1.00 87.94 392 ARG A N 1
ATOM 3120 C CA . ARG A 1 392 ? 6.613 9.360 12.090 1.00 87.94 392 ARG A CA 1
ATOM 3121 C C . ARG A 1 392 ? 7.553 10.368 12.701 1.00 87.94 392 ARG A C 1
ATOM 3123 O O . ARG A 1 392 ? 8.098 10.081 13.756 1.00 87.94 392 ARG A O 1
ATOM 3130 N N . HIS A 1 393 ? 7.747 11.516 12.058 1.00 89.44 393 HIS A N 1
ATOM 3131 C CA . HIS A 1 393 ? 8.581 12.569 12.639 1.00 89.44 393 HIS A CA 1
ATOM 3132 C C . HIS A 1 393 ? 8.014 12.999 14.001 1.00 89.44 393 HIS A C 1
ATOM 3134 O O . HIS A 1 393 ? 8.762 13.138 14.962 1.00 89.44 393 HIS A O 1
ATOM 3140 N N . THR A 1 394 ? 6.684 13.096 14.100 1.00 89.31 394 THR A N 1
ATOM 3141 C CA . THR A 1 394 ? 5.969 13.377 15.358 1.00 89.31 394 THR A CA 1
ATOM 3142 C C . THR A 1 394 ? 6.258 12.318 16.420 1.00 89.31 394 THR A C 1
ATOM 3144 O O . THR A 1 394 ? 6.678 12.658 17.521 1.00 89.31 394 THR A O 1
ATOM 3147 N N . ARG A 1 395 ? 6.129 11.029 16.081 1.00 87.69 395 ARG A N 1
ATOM 3148 C CA . ARG A 1 395 ? 6.374 9.935 17.027 1.00 87.69 395 ARG A CA 1
ATOM 3149 C C . ARG A 1 395 ? 7.829 9.855 17.487 1.00 87.69 395 ARG A C 1
ATOM 3151 O O . ARG A 1 395 ? 8.071 9.639 18.668 1.00 87.69 395 ARG A O 1
ATOM 3158 N N . VAL A 1 396 ? 8.790 10.044 16.579 1.00 85.00 396 VAL A N 1
ATOM 3159 C CA . VAL A 1 396 ? 10.221 10.096 16.929 1.00 85.00 396 VAL A CA 1
ATOM 3160 C C . VAL A 1 396 ? 10.466 11.201 17.954 1.00 85.00 396 VAL A C 1
ATOM 3162 O O . VAL A 1 396 ? 1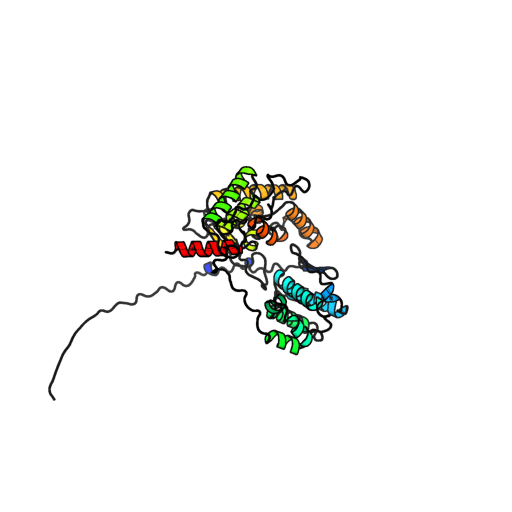1.107 10.952 18.969 1.00 85.00 396 VAL A O 1
ATOM 3165 N N . ARG A 1 397 ? 9.890 12.390 17.744 1.00 82.38 397 ARG A N 1
ATOM 3166 C CA . ARG A 1 397 ? 10.011 13.508 18.685 1.00 82.38 397 ARG A CA 1
ATOM 3167 C C . ARG A 1 397 ? 9.383 13.200 20.047 1.00 82.38 397 ARG A C 1
ATOM 3169 O O . ARG A 1 397 ? 10.029 13.434 21.060 1.00 82.38 397 ARG A O 1
ATOM 3176 N N . GLN A 1 398 ? 8.175 12.633 20.078 1.00 83.75 398 GLN A N 1
ATOM 3177 C CA . GLN A 1 398 ? 7.504 12.245 21.327 1.00 83.75 398 GLN A CA 1
ATOM 3178 C C . GLN A 1 398 ? 8.345 11.259 22.151 1.00 83.75 398 GLN A C 1
ATOM 3180 O O . GLN A 1 398 ? 8.507 11.444 23.351 1.00 83.75 398 GLN A O 1
ATOM 3185 N N . LEU A 1 399 ? 8.933 10.245 21.508 1.00 79.06 399 LEU A N 1
ATOM 3186 C CA . LEU A 1 399 ? 9.772 9.255 22.192 1.00 79.06 399 LEU A CA 1
ATOM 3187 C C . LEU A 1 399 ? 11.072 9.862 22.742 1.00 79.06 399 LEU A C 1
ATOM 3189 O O . LEU A 1 399 ? 11.474 9.546 23.860 1.00 79.06 399 LEU A O 1
ATOM 3193 N N . VAL A 1 400 ? 11.707 10.762 21.984 1.00 72.44 400 VAL A N 1
ATOM 3194 C CA . VAL A 1 400 ? 12.925 11.466 22.422 1.00 72.44 400 VAL A CA 1
ATOM 3195 C C . VAL A 1 400 ? 12.635 12.407 23.596 1.00 72.44 400 VAL A C 1
ATOM 3197 O O . VAL A 1 400 ? 13.441 12.491 24.519 1.00 72.44 400 VAL A O 1
ATOM 3200 N N . CYS A 1 401 ? 11.486 13.090 23.598 1.00 58.41 401 CYS A N 1
ATOM 3201 C CA . CYS A 1 401 ? 11.092 13.989 24.684 1.00 58.41 401 CYS A CA 1
ATOM 3202 C C . CYS A 1 401 ? 10.671 13.258 25.970 1.00 58.41 401 CYS A C 1
ATOM 3204 O O . CYS A 1 401 ? 10.871 13.815 27.039 1.00 58.41 401 CYS A O 1
ATOM 3206 N N . CYS A 1 402 ? 10.141 12.031 25.891 1.00 49.56 402 CYS A N 1
ATOM 3207 C CA . CYS A 1 402 ? 9.785 11.221 27.068 1.00 49.56 402 CYS A CA 1
ATOM 3208 C C . CYS A 1 402 ? 10.973 10.484 27.716 1.00 49.56 402 CYS A C 1
ATOM 3210 O O . CYS A 1 402 ? 10.791 9.831 28.736 1.00 49.56 402 CYS A O 1
ATOM 3212 N N . SER A 1 403 ? 12.168 10.549 27.117 1.00 44.25 403 SER A N 1
ATOM 3213 C CA . SER A 1 403 ? 13.391 9.906 27.629 1.00 44.25 403 SER A CA 1
ATOM 3214 C C . SER A 1 403 ? 14.286 10.868 28.436 1.00 44.25 403 SER A C 1
ATOM 3216 O O . SER A 1 403 ? 15.462 10.582 28.653 1.00 44.25 403 SER A O 1
ATOM 3218 N N . ARG A 1 404 ? 13.748 12.027 28.833 1.00 35.44 404 ARG A N 1
ATOM 3219 C CA . ARG A 1 404 ? 14.340 13.011 29.751 1.00 35.44 404 ARG A CA 1
ATOM 3220 C C . ARG A 1 404 ? 13.361 13.254 30.884 1.00 35.44 404 ARG A C 1
ATOM 3222 O O . ARG A 1 404 ? 13.853 13.509 32.001 1.00 35.44 404 ARG A O 1
#

pLDDT: mean 82.66, std 19.04, range [26.53, 97.81]

Sequence (404 aa):
MIKPTEALNSINTIDFESSDISFASPSEIALDLHATARSAAEGRIFWEDNKLIMLGKLGVSCKYLFVHFSPEIKDSFQRASIGYFNNGQVSSSGLRQIVSAMRTAAKKKPLHIIDSQWVSQALPSFTFRQLKEPIRNFLEYWKDGYPSIVTDDALNLLAQARAASSISSNVESDDPDKSWLTDHEYEDLLQATWAHYDFSGCTQPALIRLLSLQYARRPSQLASLKFGDLKSGSDKELVEHHENEIHFPAAKECFVSVEFRGGRFEAHPIAKHLWDLLKIQRQQIKTLFEHSFGLSLGEDDISQLPIFTTEERILKANVTLREKLGLDPRQNLADELFHSPPVRIGRVIGFHYNMLIHDGRKKPRSPYTAPPAVPLSPRTGRPIAVKATRLRHTRVRQLVCCSR

Foldseek 3Di:
DDDDDDDDDDDDDDDDDDDDPPDDDVVVVPPVVVLVDFPQCVLQWADDPQWTHGFLDDIDRLCLQCVQPDPVRVVLLRCLLSVCLSVFQFDPVQSRLLSNLSSVLSNVPPQPAQALVSLVSSCVPLSCLQCLVVNLVSVVSSCVSPVGRYDPRNSVNSVPDDHRDDDDQCLVPPPQQRYADDPVLLVLQLVLLVVLCVVQVQLQLSLLQVCCLVPLDALLQLLLDAQLQWAADPRDPPPVDNATKGWTADQPDGRGSDRRSSGGTDIDGDDPVSVVSLVVLLVVQQVLVCVLPVHHDDPVLRRLARSDAANVQLNSLCCCCCVRVVHHCSVVNNDSSRTDDSVVSFCSNQQVFRDGNYPPVDDDCDPSGHRGFADARPVPRHRRRGGSSNSVSNVVVVVVVVVD

Radius of gyration: 27.03 Å; chains: 1; bounding box: 102×51×85 Å

Secondary structure (DSSP, 8-state):
----------------------PPPTTTT---TTTT-----TTTEEEETTEEEETTS--EE-TTTSTT--HHHHHHHHHHHHHHHHTTSS-HHHHHHHHHHHHHHHHHS--SSB-HHHHHHHTTSHHHHHTHHHHHHHHHHHHHH-GGGB-HHHHHHHHHSPPPPPPP-TTS---TTTSPPPHHHHHHHHHHHHHHHHHH--HHHHHHHHHHHHH---HHHHHT-BGGGEE-GGG-S-TT-SSEEEEEEP---SS-S--SS-S-EEEEEE-HHHHHHHHHHHHHHHHHHHHHHTSPPPHHHHHHSBSS--HHHHHHHHHHHHHHH---GGG-TT-GGGSPPHHHHHHHHTTS----SS--TTS---TTTSPPPPPBPTTTSSB----HHHHHHHHHHHHHHTT-